Protein AF-A0A4T0UYR1-F1 (afdb_monomer_lite)

pLDDT: mean 72.3, std 25.54, range [26.86, 98.38]

Secondary structure (DSSP, 8-state):
--------PPPPPPPPPPPP--------PPP---S------------------------------------------------------------------------S--HHHHHHHHHHHHHHHHHH-HHHHHHTT-HHHHHHHH--SS-SEEE--SS---TTEEEE---STT-TT-EEEE-----HHHHHHHHHHHHHTT---TT--HHHHHHHHHHHHHH-S-----TT--TTPPPHHHHHHHHHHHHHHS-TT----HHHHHHIIIIISTTS-TTT-----EEEEESS-SSTTT---S-GGGEEEEEHHHHHHHTTS-HHHHHHHHTTT-HHHHHHHHHHHHHHHHHTT---GGG-TTHHHHHHHHHHHHHHHHHHHHHHHHHHHHHHH--

Sequence (395 aa):
MCGPDRDWLPASVQPTPGPHREGARAFPRRALLDRHGRRTRSIQPNHQKPEALARRSRRGRHRRNRRAARRGAARGAVPRPAQRHDQRHPGPTTEEEPVSQLPIRNEAAPIGAFVRQHLPQILAYCQANPEEFANLQDREYCLTNFRQSYAVLRARTGESKPSKCWAAKSSGPFSDAGYWVTSEWVSNLHTAHFIVYLISKGIEPIGVSEDFIAWAQETVDEFGTTSAAPGGARYRSTALGVAQNALVRYLLSNLPYETFAQDDWEAVKARDFGGTCAYCGETKKTTIDHAVPINRIHLGEHRLGNLVPACGSCNGRKSNTTYTEFLETFYAADPEQARMRIGDLDTHAAKHDYQPIEDHEGVRPIIEEARAKLAEVASLYLDRINEQLAQQRGC

Structure (mmCIF, N/CA/C/O backbone):
data_AF-A0A4T0UYR1-F1
#
_entry.id   AF-A0A4T0UYR1-F1
#
loop_
_atom_site.group_PDB
_atom_site.id
_atom_site.type_symbol
_atom_site.label_atom_id
_atom_site.label_alt_id
_atom_site.label_comp_id
_atom_site.label_asym_id
_atom_site.label_entity_id
_atom_site.label_seq_id
_atom_site.pdbx_PDB_ins_code
_atom_site.Cartn_x
_atom_site.Cartn_y
_atom_site.Cartn_z
_atom_site.occupancy
_atom_site.B_iso_or_equiv
_atom_site.auth_seq_id
_atom_site.auth_comp_id
_atom_site.auth_asym_id
_atom_site.auth_atom_id
_atom_site.pdbx_PDB_model_num
ATOM 1 N N . MET A 1 1 ? -7.773 -68.585 -16.255 1.00 37.25 1 MET A N 1
ATOM 2 C CA . MET A 1 1 ? -8.511 -68.115 -15.065 1.00 37.25 1 MET A CA 1
ATOM 3 C C . MET A 1 1 ? -9.128 -66.767 -15.419 1.00 37.25 1 MET A C 1
ATOM 5 O O . MET A 1 1 ? -8.404 -65.911 -15.905 1.00 37.25 1 MET A O 1
ATOM 9 N N . CYS A 1 2 ? -10.457 -66.666 -15.319 1.00 34.94 2 CYS A N 1
ATOM 10 C CA . CYS A 1 2 ? -11.311 -65.488 -15.564 1.00 34.94 2 CYS A CA 1
ATOM 11 C C . CYS A 1 2 ? -10.849 -64.267 -14.740 1.00 34.94 2 CYS A C 1
ATOM 13 O O . CYS A 1 2 ? -10.286 -64.486 -13.675 1.00 34.94 2 CYS A O 1
ATOM 15 N N . GLY A 1 3 ? -11.059 -62.986 -15.052 1.00 31.94 3 GLY A N 1
ATOM 16 C CA . GLY A 1 3 ? -11.763 -62.195 -16.073 1.00 31.94 3 GLY A CA 1
ATOM 17 C C . GLY A 1 3 ? -11.572 -60.695 -15.691 1.00 31.94 3 GLY A C 1
ATOM 18 O O . GLY A 1 3 ? -11.022 -60.438 -14.618 1.00 31.94 3 GLY A O 1
ATOM 19 N N . PRO A 1 4 ? -11.959 -59.707 -16.521 1.00 64.00 4 PRO A N 1
ATOM 20 C CA . PRO A 1 4 ? -11.785 -58.270 -16.240 1.00 64.00 4 PRO A CA 1
ATOM 21 C C . PRO A 1 4 ? -13.090 -57.614 -15.741 1.00 64.00 4 PRO A C 1
ATOM 23 O O . PRO A 1 4 ? -14.147 -58.070 -16.157 1.00 64.00 4 PRO A O 1
ATOM 26 N N . ASP A 1 5 ? -13.042 -56.554 -14.911 1.00 36.03 5 ASP A N 1
ATOM 27 C CA . ASP A 1 5 ? -14.103 -55.516 -14.854 1.00 36.03 5 ASP A CA 1
ATOM 28 C C . ASP A 1 5 ? -13.867 -54.356 -13.843 1.00 36.03 5 ASP A C 1
ATOM 30 O O . ASP A 1 5 ? -13.570 -54.583 -12.673 1.00 36.03 5 ASP A O 1
ATOM 34 N N . ARG A 1 6 ? -14.137 -53.133 -14.344 1.00 37.69 6 ARG A N 1
ATOM 35 C CA . ARG A 1 6 ? -14.939 -52.007 -13.786 1.00 37.69 6 ARG A CA 1
ATOM 36 C C . ARG A 1 6 ? -14.454 -51.097 -12.642 1.00 37.69 6 ARG A C 1
ATOM 38 O O . ARG A 1 6 ? -14.427 -51.462 -11.473 1.00 37.69 6 ARG A O 1
ATOM 45 N N . ASP A 1 7 ? -14.264 -49.831 -13.034 1.00 36.59 7 ASP A N 1
ATOM 46 C CA . ASP A 1 7 ? -14.968 -48.614 -12.577 1.00 36.59 7 ASP A CA 1
ATOM 47 C C . ASP A 1 7 ? -15.661 -48.624 -11.204 1.00 36.59 7 ASP A C 1
ATOM 49 O O . ASP A 1 7 ? -16.669 -49.305 -11.020 1.00 36.59 7 ASP A O 1
ATOM 53 N N . TRP A 1 8 ? -15.244 -47.707 -10.320 1.00 32.84 8 TRP A N 1
ATOM 54 C CA . TRP A 1 8 ? -16.097 -47.138 -9.269 1.00 32.84 8 TRP A CA 1
ATOM 55 C C . TRP A 1 8 ? -15.837 -45.632 -9.084 1.00 32.84 8 TRP A C 1
ATOM 57 O O . TRP A 1 8 ? -14.763 -45.202 -8.667 1.00 32.84 8 TRP A O 1
ATOM 67 N N . LEU A 1 9 ? -16.868 -44.846 -9.407 1.00 36.09 9 LEU A N 1
ATOM 68 C CA . LEU A 1 9 ? -17.071 -43.431 -9.071 1.00 36.09 9 LEU A CA 1
ATOM 69 C C . LEU A 1 9 ? -17.693 -43.290 -7.655 1.00 36.09 9 LEU A C 1
ATOM 71 O O . LEU A 1 9 ? -18.164 -44.283 -7.097 1.00 36.09 9 LEU A O 1
ATOM 75 N N . PRO A 1 10 ? -17.698 -42.081 -7.052 1.00 42.28 10 PRO A N 1
ATOM 76 C CA . PRO A 1 10 ? -17.871 -41.888 -5.612 1.00 42.28 10 PRO A CA 1
ATOM 77 C C . PRO A 1 10 ? -19.330 -41.855 -5.130 1.00 42.28 10 PRO A C 1
ATOM 79 O O . PRO A 1 10 ? -20.267 -41.557 -5.871 1.00 42.28 10 PRO A O 1
ATOM 82 N N . ALA A 1 11 ? -19.486 -42.132 -3.833 1.00 36.62 11 ALA A N 1
ATOM 83 C CA . ALA A 1 11 ? -20.748 -42.197 -3.110 1.00 36.62 11 ALA A CA 1
ATOM 84 C C . ALA A 1 11 ? -21.461 -40.837 -2.987 1.00 36.62 11 ALA A C 1
ATOM 86 O O . ALA A 1 11 ? -20.864 -39.805 -2.681 1.00 36.62 11 ALA A O 1
ATOM 87 N N . SER A 1 12 ? -22.776 -40.885 -3.181 1.00 35.31 12 SER A N 1
ATOM 88 C CA . SER A 1 12 ? -23.745 -39.808 -3.004 1.00 35.31 12 SER A CA 1
ATOM 89 C C . SER A 1 12 ? -24.264 -39.783 -1.561 1.00 35.31 12 SER A C 1
ATOM 91 O O . SER A 1 12 ? -24.712 -40.797 -1.030 1.00 35.31 12 SER A O 1
ATOM 93 N N . VAL A 1 13 ? -24.222 -38.609 -0.927 1.00 43.34 13 VAL A N 1
ATOM 94 C CA . VAL A 1 13 ? -24.797 -38.355 0.404 1.00 43.34 13 VAL A CA 1
ATOM 95 C C . VAL A 1 13 ? -26.223 -37.831 0.229 1.00 43.34 13 VAL A C 1
ATOM 97 O O . VAL A 1 13 ? -26.436 -36.831 -0.455 1.00 43.34 13 VAL A O 1
ATOM 100 N N . GLN A 1 14 ? -27.198 -38.508 0.839 1.00 38.12 14 GLN A N 1
ATOM 101 C CA . GLN A 1 14 ? -28.592 -38.059 0.906 1.00 38.12 14 GLN A CA 1
ATOM 102 C C . GLN A 1 14 ? -28.873 -37.244 2.185 1.00 38.12 14 GLN A C 1
ATOM 104 O O . GLN A 1 14 ? -28.269 -37.526 3.222 1.00 38.12 14 GLN A O 1
ATOM 109 N N . PRO A 1 15 ? -29.793 -36.259 2.143 1.00 38.19 15 PRO A N 1
ATOM 110 C CA . PRO A 1 15 ? -30.147 -35.427 3.291 1.00 38.19 15 PRO A CA 1
ATOM 111 C C . PRO A 1 15 ? -31.225 -36.066 4.184 1.00 38.19 15 PRO A C 1
ATOM 113 O O . PRO A 1 15 ? -32.131 -36.752 3.713 1.00 38.19 15 PRO A O 1
ATOM 116 N N . THR A 1 16 ? -31.141 -35.799 5.488 1.00 44.00 16 THR A N 1
ATOM 117 C CA . THR A 1 16 ? -32.088 -36.239 6.525 1.00 44.00 16 THR A CA 1
ATOM 118 C C . THR A 1 16 ? -33.297 -35.292 6.665 1.00 44.00 16 THR A C 1
ATOM 120 O O . THR A 1 16 ? -33.179 -34.097 6.380 1.00 44.00 16 THR A O 1
ATOM 123 N N . PRO A 1 17 ? -34.473 -35.786 7.109 1.00 40.41 17 PRO A N 1
ATOM 124 C CA . PRO A 1 17 ? -35.696 -34.989 7.211 1.00 40.41 17 PRO A CA 1
ATOM 125 C C . PRO A 1 17 ? -35.813 -34.238 8.550 1.00 40.41 17 PRO A C 1
ATOM 127 O O . PRO A 1 17 ? -35.499 -34.774 9.612 1.00 40.41 17 PRO A O 1
ATOM 130 N N . GLY A 1 18 ? -36.315 -32.999 8.491 1.00 39.88 18 GLY A N 1
ATOM 131 C CA . GLY A 1 18 ? -36.691 -32.184 9.654 1.00 39.88 18 GLY A CA 1
ATOM 132 C C . GLY A 1 18 ? -38.154 -32.381 10.096 1.00 39.88 18 GLY A C 1
ATOM 133 O O . GLY A 1 18 ? -38.936 -33.002 9.373 1.00 39.88 18 GLY A O 1
ATOM 134 N N . PRO A 1 19 ? -38.555 -31.853 11.270 1.00 45.09 19 PRO A N 1
ATOM 135 C CA . PRO A 1 19 ? -39.898 -32.042 11.808 1.00 45.09 19 PRO A CA 1
ATOM 136 C C . PRO A 1 19 ? -40.898 -30.968 11.342 1.00 45.09 19 PRO A C 1
ATOM 138 O O . PRO A 1 19 ? -40.586 -29.783 11.236 1.00 45.09 19 PRO A O 1
ATOM 141 N N . HIS A 1 20 ? -42.136 -31.412 11.119 1.00 36.38 20 HIS A N 1
ATOM 142 C CA . HIS A 1 20 ? -43.319 -30.617 10.782 1.00 36.38 20 HIS A CA 1
ATOM 143 C C . HIS A 1 20 ? -43.770 -29.672 11.910 1.00 36.38 20 HIS A C 1
ATOM 145 O O . HIS A 1 20 ? -43.906 -30.115 13.049 1.00 36.38 20 HIS A O 1
ATOM 151 N N . ARG A 1 21 ? -44.186 -28.442 11.555 1.00 36.94 21 ARG A N 1
ATOM 152 C CA . ARG A 1 21 ? -45.383 -27.779 12.118 1.00 36.94 21 ARG A CA 1
ATOM 153 C C . ARG A 1 21 ? -46.071 -26.877 11.087 1.00 36.94 21 ARG A C 1
ATOM 155 O O . ARG A 1 21 ? -45.426 -26.164 10.326 1.00 36.94 21 ARG A O 1
ATOM 162 N N . GLU A 1 22 ? -47.395 -26.981 11.085 1.00 36.12 22 GLU A N 1
ATOM 163 C CA . GLU A 1 22 ? -48.378 -26.353 10.200 1.00 36.12 22 GLU A CA 1
ATOM 164 C C . GLU A 1 22 ? -48.612 -24.863 10.499 1.00 36.12 22 GLU A C 1
ATOM 166 O O . GLU A 1 22 ? -48.441 -24.411 11.630 1.00 36.12 22 GLU A O 1
ATOM 171 N N . GLY A 1 23 ? -49.106 -24.122 9.498 1.00 31.75 23 GLY A N 1
ATOM 172 C CA . GLY A 1 23 ? -49.681 -22.788 9.701 1.00 31.75 23 GLY A CA 1
ATOM 173 C C . GLY A 1 23 ? -49.721 -21.916 8.447 1.00 31.75 23 GLY A C 1
ATOM 174 O O . GLY A 1 23 ? -48.956 -20.969 8.318 1.00 31.75 23 GLY A O 1
ATOM 175 N N . ALA A 1 24 ? -50.617 -22.236 7.512 1.00 32.81 24 ALA A N 1
ATOM 176 C CA . ALA A 1 24 ? -50.867 -21.472 6.293 1.00 32.81 24 ALA A CA 1
ATOM 177 C C . ALA A 1 24 ? -51.407 -20.050 6.551 1.00 32.81 24 ALA A C 1
ATOM 179 O O . ALA A 1 24 ? -52.245 -19.860 7.432 1.00 32.81 24 ALA A O 1
ATOM 180 N N . ARG A 1 25 ? -51.035 -19.094 5.682 1.00 32.78 25 ARG A N 1
ATOM 181 C CA . ARG A 1 25 ? -51.954 -18.145 5.009 1.00 32.78 25 ARG A CA 1
ATOM 182 C C . ARG A 1 25 ? -51.214 -17.353 3.923 1.00 32.78 25 ARG A C 1
ATOM 184 O O . ARG A 1 25 ? -50.338 -16.546 4.205 1.00 32.78 25 ARG A O 1
ATOM 191 N N . ALA A 1 26 ? -51.607 -17.594 2.674 1.00 34.53 26 ALA A N 1
ATOM 192 C CA . ALA A 1 26 ? -51.218 -16.827 1.496 1.00 34.53 26 ALA A CA 1
ATOM 193 C C . ALA A 1 26 ? -52.232 -15.702 1.231 1.00 34.53 26 ALA A C 1
ATOM 195 O O . ALA A 1 26 ? -53.430 -15.929 1.369 1.00 34.53 26 ALA A O 1
ATOM 196 N N . PHE A 1 27 ? -51.757 -14.530 0.800 1.00 30.08 27 PHE A N 1
ATOM 197 C CA . PHE A 1 27 ? -52.523 -13.482 0.103 1.00 30.08 27 PHE A CA 1
ATOM 198 C C . PHE A 1 27 ? -51.552 -12.632 -0.755 1.00 30.08 27 PHE A C 1
ATOM 200 O O . PHE A 1 27 ? -50.341 -12.690 -0.536 1.00 30.08 27 PHE A O 1
ATOM 207 N N . PRO A 1 28 ? -52.017 -11.939 -1.813 1.00 38.53 28 PRO A N 1
ATOM 208 C CA . PRO A 1 28 ? -51.475 -12.109 -3.157 1.00 38.53 28 PRO A CA 1
ATOM 209 C C . PRO A 1 28 ? -50.683 -10.890 -3.650 1.00 38.53 28 PRO A C 1
ATOM 211 O O . PRO A 1 28 ? -50.875 -9.759 -3.202 1.00 38.53 28 PRO A O 1
ATOM 214 N N . ARG A 1 29 ? -49.836 -11.112 -4.662 1.00 34.41 29 ARG A N 1
ATOM 215 C CA . ARG A 1 29 ? -49.174 -10.047 -5.427 1.00 34.41 29 ARG A CA 1
ATOM 216 C C . ARG A 1 29 ? -50.209 -9.254 -6.225 1.00 34.41 29 ARG A C 1
ATOM 218 O O . ARG A 1 29 ? -50.829 -9.789 -7.141 1.00 34.41 29 ARG A O 1
ATOM 225 N N . ARG A 1 30 ? -50.360 -7.968 -5.905 1.00 30.38 30 ARG A N 1
ATOM 226 C CA . ARG A 1 30 ? -51.146 -7.019 -6.697 1.00 30.38 30 ARG A CA 1
ATOM 227 C C . ARG A 1 30 ? -50.219 -6.239 -7.627 1.00 30.38 30 ARG A C 1
ATOM 229 O O . ARG A 1 30 ? -49.276 -5.597 -7.174 1.00 30.38 30 ARG A O 1
ATOM 236 N N . ALA A 1 31 ? -50.508 -6.321 -8.922 1.00 31.64 31 ALA A N 1
ATOM 237 C CA . ALA A 1 31 ? -49.982 -5.435 -9.948 1.00 31.64 31 ALA A CA 1
ATOM 238 C C . ALA A 1 31 ? -50.535 -4.009 -9.763 1.00 31.64 31 ALA A C 1
ATOM 240 O O . ALA A 1 31 ? -51.700 -3.839 -9.400 1.00 31.64 31 ALA A O 1
ATOM 241 N N . LEU A 1 32 ? -49.711 -3.001 -10.052 1.00 31.91 32 LEU A N 1
ATOM 242 C CA . LEU A 1 32 ? -50.098 -1.592 -10.158 1.00 31.91 32 LEU A CA 1
ATOM 243 C C . LEU A 1 32 ? -49.370 -0.973 -11.365 1.00 31.91 32 LEU A C 1
ATOM 245 O O . LEU A 1 32 ? -48.179 -0.687 -11.312 1.00 31.91 32 LEU A O 1
ATOM 249 N N . LEU A 1 33 ? -50.115 -0.808 -12.457 1.00 31.44 33 LEU A N 1
ATOM 250 C CA . LEU A 1 33 ? -49.988 0.292 -13.424 1.00 31.44 33 LEU A CA 1
ATOM 251 C C . LEU A 1 33 ? -50.922 1.407 -12.916 1.00 31.44 33 LEU A C 1
ATOM 253 O O . LEU A 1 33 ? -51.913 1.092 -12.261 1.00 31.44 33 LEU A O 1
ATOM 257 N N . ASP A 1 34 ? -50.809 2.703 -13.177 1.00 33.12 34 ASP A N 1
ATOM 258 C CA . ASP A 1 34 ? -49.860 3.654 -13.776 1.00 33.12 34 ASP A CA 1
ATOM 259 C C . ASP A 1 34 ? -50.441 5.035 -13.366 1.00 33.12 34 ASP A C 1
ATOM 261 O O . ASP A 1 34 ? -51.632 5.119 -13.051 1.00 33.12 34 ASP A O 1
ATOM 265 N N . ARG A 1 35 ? -49.650 6.112 -13.368 1.00 31.03 35 ARG A N 1
ATOM 266 C CA . ARG A 1 35 ? -50.106 7.495 -13.617 1.00 31.03 35 ARG A CA 1
ATOM 267 C C . ARG A 1 35 ? -48.890 8.413 -13.595 1.00 31.03 35 ARG A C 1
ATOM 269 O O . ARG A 1 35 ? -48.603 9.042 -12.589 1.00 31.03 35 ARG A O 1
ATOM 276 N N . HIS A 1 36 ? -48.177 8.481 -14.713 1.00 34.16 36 HIS A N 1
ATOM 277 C CA . HIS A 1 36 ? -47.850 9.744 -15.384 1.00 34.16 36 HIS A CA 1
ATOM 278 C C . HIS A 1 36 ? -47.047 9.434 -16.645 1.00 34.16 36 HIS A C 1
ATOM 280 O O . HIS A 1 36 ? -45.819 9.390 -16.642 1.00 34.16 36 HIS A O 1
ATOM 286 N N . GLY A 1 37 ? -47.773 9.262 -17.752 1.00 35.75 37 GLY A N 1
ATOM 287 C CA . GLY A 1 37 ? -47.188 9.173 -19.078 1.00 35.75 37 GLY A CA 1
ATOM 288 C C . GLY A 1 37 ? -46.233 10.334 -19.345 1.00 35.75 37 GLY A C 1
ATOM 289 O O . GLY A 1 37 ? -46.636 11.496 -19.396 1.00 35.75 37 GLY A O 1
ATOM 290 N N . ARG A 1 38 ? -44.959 10.007 -19.554 1.00 31.59 38 ARG A N 1
ATOM 291 C CA . ARG A 1 38 ? -44.025 10.831 -20.319 1.00 31.59 38 ARG A CA 1
ATOM 292 C C . ARG A 1 38 ? -42.911 9.949 -20.877 1.00 31.59 38 ARG A C 1
ATOM 294 O O . ARG A 1 38 ? -42.227 9.233 -20.159 1.00 31.59 38 ARG A O 1
ATOM 301 N N . ARG A 1 39 ? -42.805 9.994 -22.205 1.00 30.20 39 ARG A N 1
ATOM 302 C CA . ARG A 1 39 ? -41.885 9.234 -23.055 1.00 30.20 39 ARG A CA 1
ATOM 303 C C . ARG A 1 39 ? -40.428 9.450 -22.634 1.00 30.20 39 ARG A C 1
ATOM 305 O O . ARG A 1 39 ? -39.996 10.594 -22.509 1.00 30.20 39 ARG A O 1
ATOM 312 N N . THR A 1 40 ? -39.658 8.372 -22.530 1.00 28.77 40 THR A N 1
ATOM 313 C CA . THR A 1 40 ? -38.194 8.424 -22.505 1.00 28.77 40 THR A CA 1
ATOM 314 C C . THR A 1 40 ? -37.694 8.818 -23.899 1.00 28.77 40 THR A C 1
ATOM 316 O O . THR A 1 40 ? -37.865 8.088 -24.874 1.00 28.77 40 THR A O 1
ATOM 319 N N . ARG A 1 41 ? -37.116 10.019 -24.025 1.00 31.14 41 ARG A N 1
ATOM 320 C CA . ARG A 1 41 ? -36.314 10.393 -25.197 1.00 31.14 41 ARG A CA 1
ATOM 321 C C . ARG A 1 41 ? -34.865 9.992 -24.944 1.00 31.14 41 ARG A C 1
ATOM 323 O O . ARG A 1 41 ? -34.243 10.466 -24.001 1.00 31.14 41 ARG A O 1
ATOM 330 N N . SER A 1 42 ? -34.371 9.135 -25.829 1.00 29.50 42 SER A N 1
ATOM 331 C CA . SER A 1 42 ? -32.961 8.975 -26.180 1.00 29.50 42 SER A CA 1
ATOM 332 C C . SER A 1 42 ? -32.313 10.343 -26.421 1.00 29.50 42 SER A C 1
ATOM 334 O O . SER A 1 42 ? -32.830 11.116 -27.230 1.00 29.50 42 SER A O 1
ATOM 336 N N . ILE A 1 43 ? -31.202 10.634 -25.736 1.00 30.34 43 ILE A N 1
ATOM 337 C CA . ILE A 1 43 ? -30.267 11.702 -26.107 1.00 30.34 43 ILE A CA 1
ATOM 338 C C . ILE A 1 43 ? -28.836 11.183 -25.903 1.00 30.34 43 ILE A C 1
ATOM 340 O O . ILE A 1 43 ? -28.425 10.832 -24.799 1.00 30.34 43 ILE A O 1
ATOM 344 N N . GLN A 1 44 ? -28.119 11.117 -27.024 1.00 31.27 44 GLN A N 1
ATOM 345 C CA . GLN A 1 44 ? -26.679 10.907 -27.171 1.00 31.27 44 GLN A CA 1
ATOM 346 C C . GLN A 1 44 ? -25.845 12.044 -26.538 1.00 31.27 44 GLN A C 1
ATOM 348 O O . GLN A 1 44 ? -26.378 13.121 -26.271 1.00 31.27 44 GLN A O 1
ATOM 353 N N . PRO A 1 45 ? -24.535 11.838 -26.298 1.00 33.00 45 PRO A N 1
ATOM 354 C CA . PRO A 1 45 ? -23.712 12.772 -25.540 1.00 33.00 45 PRO A CA 1
ATOM 355 C C . PRO A 1 45 ? -23.342 13.985 -26.395 1.00 33.00 45 PRO A C 1
ATOM 357 O O . PRO A 1 45 ? -22.948 13.825 -27.548 1.00 33.00 45 PRO A O 1
ATOM 360 N N . ASN A 1 46 ? -23.408 15.191 -25.824 1.00 28.98 46 ASN A N 1
ATOM 361 C CA . ASN A 1 46 ? -22.821 16.364 -26.459 1.00 28.98 46 ASN A CA 1
ATOM 362 C C . ASN A 1 46 ? -21.779 17.026 -25.557 1.00 28.98 46 ASN A C 1
ATOM 364 O O . ASN A 1 46 ? -22.037 17.387 -24.408 1.00 28.98 46 ASN A O 1
ATOM 368 N N . HIS A 1 47 ? -20.591 17.157 -26.138 1.00 30.31 47 HIS A N 1
ATOM 369 C CA . HIS A 1 47 ? -19.520 18.039 -25.724 1.00 30.31 47 HIS A CA 1
ATOM 370 C C . HIS A 1 47 ? -20.021 19.485 -25.648 1.00 30.31 47 HIS A C 1
ATOM 372 O O . HIS A 1 47 ? -20.706 19.931 -26.560 1.00 30.31 47 HIS A O 1
ATOM 378 N N . GLN A 1 48 ? -19.598 20.230 -24.624 1.00 28.69 48 GLN A N 1
ATOM 379 C CA . GLN A 1 48 ? -18.996 21.567 -24.751 1.00 28.69 48 GLN A CA 1
ATOM 380 C C . GLN A 1 48 ? -18.724 22.170 -23.363 1.00 28.69 48 GLN A C 1
ATOM 382 O O . GLN A 1 48 ? -19.572 22.167 -22.474 1.00 28.69 48 GLN A O 1
ATOM 387 N N . LYS A 1 49 ? -17.498 22.681 -23.196 1.00 31.08 49 LYS A N 1
ATOM 388 C CA . LYS A 1 49 ? -17.100 23.597 -22.117 1.00 31.08 49 LYS A CA 1
ATOM 389 C C . LYS A 1 49 ? -17.900 24.905 -22.218 1.00 31.08 49 LYS A C 1
ATOM 391 O O . LYS A 1 49 ? -18.343 25.262 -23.308 1.00 31.08 49 LYS A O 1
ATOM 396 N N . PRO A 1 50 ? -17.907 25.699 -21.139 1.00 33.69 50 PRO A N 1
ATOM 397 C CA . PRO A 1 50 ? -17.314 27.022 -21.308 1.00 33.69 50 PRO A CA 1
ATOM 398 C C . PRO A 1 50 ? -16.371 27.433 -20.172 1.00 33.69 50 PRO A C 1
ATOM 400 O O . PRO A 1 50 ? -16.573 27.141 -18.995 1.00 33.69 50 PRO A O 1
ATOM 403 N N . GLU A 1 51 ? -15.328 28.146 -20.582 1.00 29.95 51 GLU A N 1
ATOM 404 C CA . GLU A 1 51 ? -14.494 29.017 -19.761 1.00 29.95 51 GLU A CA 1
ATOM 405 C C . GLU A 1 51 ? -15.260 30.307 -19.428 1.00 29.95 51 GLU A C 1
ATOM 407 O O . GLU A 1 51 ? -15.949 30.831 -20.298 1.00 29.95 51 GLU A O 1
ATOM 412 N N . ALA A 1 52 ? -15.088 30.853 -18.216 1.00 28.75 52 ALA A N 1
ATOM 413 C CA . ALA A 1 52 ? -14.854 32.289 -17.990 1.00 28.75 52 ALA A CA 1
ATOM 414 C C . ALA A 1 52 ? -14.672 32.632 -16.497 1.00 28.75 52 ALA A C 1
ATOM 416 O O . ALA A 1 52 ? -15.527 32.369 -15.659 1.00 28.75 52 ALA A O 1
ATOM 417 N N . LEU A 1 53 ? -13.522 33.261 -16.227 1.00 28.36 53 LEU A N 1
ATOM 418 C CA . LEU A 1 53 ? -13.245 34.377 -15.312 1.00 28.36 53 LEU A CA 1
ATOM 419 C C . LEU A 1 53 ? -14.141 34.615 -14.076 1.00 28.36 53 LEU A C 1
ATOM 421 O O . LEU A 1 53 ? -15.277 35.052 -14.206 1.00 28.36 53 LEU A O 1
ATOM 425 N N . ALA A 1 54 ? -13.501 34.689 -12.899 1.00 29.30 54 ALA A N 1
ATOM 426 C CA . ALA A 1 54 ? -13.602 35.883 -12.047 1.00 29.30 54 ALA A CA 1
ATOM 427 C C . ALA A 1 54 ? -12.430 36.008 -11.059 1.00 29.30 54 ALA A C 1
ATOM 429 O O . ALA A 1 54 ? -11.937 35.049 -10.473 1.00 29.30 54 ALA A O 1
ATOM 430 N N . ARG A 1 55 ? -11.986 37.254 -10.910 1.00 29.75 55 ARG A N 1
ATOM 431 C CA . ARG A 1 55 ? -10.851 37.752 -10.132 1.00 29.75 55 ARG A CA 1
ATOM 432 C C . ARG A 1 55 ? -11.202 37.947 -8.646 1.00 29.75 55 ARG A C 1
ATOM 434 O O . ARG A 1 55 ? -12.319 38.323 -8.330 1.00 29.75 55 ARG A O 1
ATOM 441 N N . ARG A 1 56 ? -10.154 37.893 -7.806 1.00 29.44 56 ARG A N 1
ATOM 442 C CA . ARG A 1 56 ? -9.914 38.663 -6.557 1.00 29.44 56 ARG A CA 1
ATOM 443 C C . ARG A 1 56 ? -10.973 38.601 -5.435 1.00 29.44 56 ARG A C 1
ATOM 445 O O . ARG A 1 56 ? -12.013 39.227 -5.534 1.00 29.44 56 ARG A O 1
ATOM 452 N N . SER A 1 57 ? -10.547 38.179 -4.239 1.00 29.53 57 SER A N 1
ATOM 453 C CA . SER A 1 57 ? -10.336 39.141 -3.138 1.00 29.53 57 SER A CA 1
ATOM 454 C C . SER A 1 57 ? -9.456 38.562 -2.018 1.00 29.53 57 SER A C 1
ATOM 456 O O . SER A 1 57 ? -9.694 37.483 -1.488 1.00 29.53 57 SER A O 1
ATOM 458 N N . ARG A 1 58 ? -8.404 39.313 -1.670 1.00 34.56 58 ARG A N 1
ATOM 459 C CA . ARG A 1 58 ? -7.677 39.234 -0.398 1.00 34.56 58 ARG A CA 1
ATOM 460 C C . ARG A 1 58 ? -8.383 40.169 0.585 1.00 34.56 58 ARG A C 1
ATOM 462 O O . ARG A 1 58 ? -8.371 41.371 0.338 1.00 34.56 58 ARG A O 1
ATOM 469 N N . ARG A 1 59 ? -8.919 39.646 1.689 1.00 32.00 59 ARG A N 1
ATOM 470 C CA . ARG A 1 59 ? -9.127 40.304 3.001 1.00 32.00 59 ARG A CA 1
ATOM 471 C C . ARG A 1 59 ? -9.194 39.145 4.010 1.00 32.00 59 ARG A C 1
ATOM 473 O O . ARG A 1 59 ? -10.017 38.264 3.842 1.00 32.00 59 ARG A O 1
ATOM 480 N N . GLY A 1 60 ? -8.282 38.960 4.960 1.00 26.86 60 GLY A N 1
ATOM 481 C CA . GLY A 1 60 ? -7.870 39.916 5.979 1.00 26.86 60 GLY A CA 1
ATOM 482 C C . GLY A 1 60 ? -8.828 39.822 7.169 1.00 26.86 60 GLY A C 1
ATOM 483 O O . GLY A 1 60 ? -9.812 40.550 7.185 1.00 26.86 60 GLY A O 1
ATOM 484 N N . ARG A 1 61 ? -8.548 38.952 8.153 1.00 32.44 61 ARG A N 1
ATOM 485 C CA . ARG A 1 61 ? -9.075 39.068 9.526 1.00 32.44 61 ARG A CA 1
ATOM 486 C C . ARG A 1 61 ? -8.058 38.571 10.552 1.00 32.44 61 ARG A C 1
ATOM 488 O O . ARG A 1 61 ? -7.857 37.380 10.743 1.00 32.44 61 ARG A O 1
ATOM 495 N N . HIS A 1 62 ? -7.466 39.543 11.238 1.00 30.45 62 HIS A N 1
ATOM 496 C CA . HIS A 1 62 ? -6.976 39.417 12.603 1.00 30.45 62 HIS A CA 1
ATOM 497 C C . HIS A 1 62 ? -8.126 39.105 13.573 1.00 30.45 62 HIS A C 1
ATOM 499 O O . HIS A 1 62 ? -9.164 39.764 13.514 1.00 30.45 62 HIS A O 1
ATOM 505 N N . ARG A 1 63 ? -7.877 38.219 14.542 1.00 32.94 63 ARG A N 1
ATOM 506 C CA . ARG A 1 63 ? -8.268 38.339 15.964 1.00 32.94 63 ARG A CA 1
ATOM 507 C C . ARG A 1 63 ? -7.445 37.302 16.745 1.00 32.94 63 ARG A C 1
ATOM 509 O O . ARG A 1 63 ? -7.518 36.122 16.452 1.00 32.94 63 ARG A O 1
ATOM 516 N N . ARG A 1 64 ? -6.420 37.755 17.474 1.00 31.81 64 ARG A N 1
ATOM 517 C CA . ARG A 1 64 ? -6.401 37.950 18.940 1.00 31.81 64 ARG A CA 1
ATOM 518 C C . ARG A 1 64 ? -6.706 36.664 19.717 1.00 31.81 64 ARG A C 1
ATOM 520 O O . ARG A 1 64 ? -7.866 36.305 19.825 1.00 31.81 64 ARG A O 1
ATOM 527 N N . ASN A 1 65 ? -5.690 36.121 20.389 1.00 30.83 65 ASN A N 1
ATOM 528 C CA . ASN A 1 65 ? -5.863 35.621 21.749 1.00 30.83 65 ASN A CA 1
ATOM 529 C C . ASN A 1 65 ? -4.646 35.992 22.607 1.00 30.83 65 ASN A C 1
ATOM 531 O O . ASN A 1 65 ? -3.502 35.693 22.282 1.00 30.83 65 ASN A O 1
ATOM 535 N N . ARG A 1 66 ? -4.935 36.732 23.680 1.00 32.00 66 ARG A N 1
ATOM 536 C CA . ARG A 1 66 ? -4.061 37.040 24.813 1.00 32.00 66 ARG A CA 1
ATOM 537 C C . ARG A 1 66 ? -4.591 36.254 26.014 1.00 32.00 66 ARG A C 1
ATOM 539 O O . ARG A 1 66 ? -5.804 36.116 26.139 1.00 32.00 66 ARG A O 1
ATOM 546 N N . ARG A 1 67 ? -3.665 35.984 26.941 1.00 30.64 67 ARG A N 1
ATOM 547 C CA . ARG A 1 67 ? -3.771 35.452 28.319 1.00 30.64 67 ARG A CA 1
ATOM 548 C C . ARG A 1 67 ? -3.469 33.953 28.398 1.00 30.64 67 ARG A C 1
ATOM 550 O O . ARG A 1 67 ? -4.197 33.160 27.831 1.00 30.64 67 ARG A O 1
ATOM 557 N N . ALA A 1 68 ? -2.306 33.529 28.893 1.00 31.31 68 ALA A N 1
ATOM 558 C CA . ALA A 1 68 ? -1.612 33.763 30.174 1.00 31.31 68 ALA A CA 1
ATOM 559 C C . ALA A 1 68 ? -1.909 32.658 31.199 1.00 31.31 68 ALA A C 1
ATOM 561 O O . ALA A 1 68 ? -2.975 32.630 31.799 1.00 31.31 68 ALA A O 1
ATOM 562 N N . ALA A 1 69 ? -0.881 31.823 31.376 1.00 30.78 69 ALA A N 1
ATOM 563 C CA . ALA A 1 69 ? -0.293 31.347 32.625 1.00 30.78 69 ALA A CA 1
ATOM 564 C C . ALA A 1 69 ? -1.208 30.809 33.735 1.00 30.78 69 ALA A C 1
ATOM 566 O O . ALA A 1 69 ? -1.944 31.563 34.366 1.00 30.78 69 ALA A O 1
ATOM 567 N N . ARG A 1 70 ? -0.923 29.566 34.147 1.00 33.75 70 ARG A N 1
ATOM 568 C CA . ARG A 1 70 ? -0.683 29.223 35.557 1.00 33.75 70 ARG A CA 1
ATOM 569 C C . ARG A 1 70 ? 0.313 28.063 35.680 1.00 33.75 70 ARG A C 1
ATOM 571 O O . ARG A 1 70 ? 0.360 27.173 34.843 1.00 33.75 70 ARG A O 1
ATOM 578 N N . ARG A 1 71 ? 1.159 28.198 36.703 1.00 33.62 71 ARG A N 1
ATOM 579 C CA . ARG A 1 71 ? 2.312 27.382 37.110 1.00 33.62 71 ARG A CA 1
ATOM 580 C C . ARG A 1 71 ? 1.904 26.336 38.162 1.00 33.62 71 ARG A C 1
ATOM 582 O O . ARG A 1 71 ? 0.931 26.569 38.873 1.00 33.62 71 ARG A O 1
ATOM 589 N N . GLY A 1 72 ? 2.754 25.320 38.345 1.00 30.20 72 GLY A N 1
ATOM 590 C CA . GLY A 1 72 ? 2.858 24.443 39.531 1.00 30.20 72 GLY A CA 1
ATOM 591 C C . GLY A 1 72 ? 3.182 23.007 39.092 1.00 30.20 72 GLY A C 1
ATOM 592 O O . GLY A 1 72 ? 2.313 22.379 38.514 1.00 30.20 72 GLY A O 1
ATOM 593 N N . ALA A 1 73 ? 4.424 22.505 39.049 1.00 30.83 73 ALA A N 1
ATOM 594 C CA . ALA A 1 73 ? 5.476 22.300 40.062 1.00 30.83 73 ALA A CA 1
ATOM 595 C C . ALA A 1 73 ? 5.309 21.027 40.931 1.00 30.83 73 ALA A C 1
ATOM 597 O O . ALA A 1 73 ? 4.268 20.838 41.544 1.00 30.83 73 ALA A O 1
ATOM 598 N N . ALA A 1 74 ? 6.431 20.286 41.039 1.00 31.55 74 ALA A N 1
ATOM 599 C CA . ALA A 1 74 ? 6.812 19.212 41.986 1.00 31.55 74 ALA A CA 1
ATOM 600 C C . ALA A 1 74 ? 6.308 17.777 41.679 1.00 31.55 74 ALA A C 1
ATOM 602 O O . ALA A 1 74 ? 5.115 17.532 41.645 1.00 31.55 74 ALA A O 1
ATOM 603 N N . ARG A 1 75 ? 7.180 16.840 41.253 1.00 31.64 75 ARG A N 1
ATOM 604 C CA . ARG A 1 75 ? 8.217 16.044 41.978 1.00 31.64 75 ARG A CA 1
ATOM 605 C C . ARG A 1 75 ? 7.633 14.840 42.740 1.00 31.64 75 ARG A C 1
ATOM 607 O O . ARG A 1 75 ? 6.883 15.025 43.685 1.00 31.64 75 ARG A O 1
ATOM 614 N N . GLY A 1 76 ? 8.105 13.635 42.403 1.00 30.27 76 GLY A N 1
ATOM 615 C CA . GLY A 1 76 ? 7.953 12.419 43.214 1.00 30.27 76 GLY A CA 1
ATOM 616 C C . GLY A 1 76 ? 8.505 11.185 42.493 1.00 30.27 76 GLY A C 1
ATOM 617 O O . GLY A 1 76 ? 8.033 10.849 41.416 1.00 30.27 76 GLY A O 1
ATOM 618 N N . ALA A 1 77 ? 9.540 10.566 43.057 1.00 31.48 77 ALA A N 1
ATOM 619 C CA . ALA A 1 77 ? 10.330 9.481 42.481 1.00 31.48 77 ALA A CA 1
ATOM 620 C C . ALA A 1 77 ? 9.877 8.074 42.949 1.00 31.48 77 ALA A C 1
ATOM 622 O O . ALA A 1 77 ? 9.501 7.904 44.102 1.00 31.48 77 ALA A O 1
ATOM 623 N N . VAL A 1 78 ? 9.923 7.116 42.008 1.00 34.53 78 VAL A N 1
ATOM 624 C CA . VAL A 1 78 ? 10.368 5.686 42.009 1.00 34.53 78 VAL A CA 1
ATOM 625 C C . VAL A 1 78 ? 10.765 5.091 43.394 1.00 34.53 78 VAL A C 1
ATOM 627 O O . VAL A 1 78 ? 11.511 5.760 44.108 1.00 34.53 78 VAL A O 1
ATOM 630 N N . PRO A 1 79 ? 10.376 3.835 43.774 1.00 41.38 79 PRO A N 1
ATOM 631 C CA . PRO A 1 79 ? 11.041 2.644 43.215 1.00 41.38 79 PRO A CA 1
ATOM 632 C C . PRO A 1 79 ? 10.255 1.343 42.944 1.00 41.38 79 PRO A C 1
ATOM 634 O O . PRO A 1 79 ? 9.247 1.017 43.560 1.00 41.38 79 PRO A O 1
ATOM 637 N N . ARG A 1 80 ? 10.841 0.599 41.988 1.00 35.19 80 ARG A N 1
ATOM 638 C CA . ARG A 1 80 ? 10.641 -0.812 41.603 1.00 35.19 80 ARG A CA 1
ATOM 639 C C . ARG A 1 80 ? 10.953 -1.798 42.745 1.00 35.19 80 ARG A C 1
ATOM 641 O O . ARG A 1 80 ? 11.808 -1.512 43.579 1.00 35.19 80 ARG A O 1
ATOM 648 N N . PRO A 1 81 ? 10.445 -3.033 42.625 1.00 37.31 81 PRO A N 1
ATOM 649 C CA . PRO A 1 81 ? 11.261 -4.251 42.753 1.00 37.31 81 PRO A CA 1
ATOM 650 C C . PRO A 1 81 ? 10.945 -5.225 41.597 1.00 37.31 81 PRO A C 1
ATOM 652 O O . PRO A 1 81 ? 9.978 -5.027 40.874 1.00 37.31 81 PRO A O 1
ATOM 655 N N . ALA A 1 82 ? 11.613 -6.340 41.341 1.00 30.70 82 ALA A N 1
ATOM 656 C CA . ALA A 1 82 ? 12.966 -6.846 41.528 1.00 30.70 82 ALA A CA 1
ATOM 657 C C . ALA A 1 82 ? 13.044 -8.019 40.528 1.00 30.70 82 ALA A C 1
ATOM 659 O O . ALA A 1 82 ? 12.060 -8.729 40.313 1.00 30.70 82 ALA A O 1
ATOM 660 N N . GLN A 1 83 ? 14.193 -8.182 39.883 1.00 33.62 83 GLN A N 1
ATOM 661 C CA . GLN A 1 83 ? 14.466 -9.241 38.916 1.00 33.62 83 GLN A CA 1
ATOM 662 C C . GLN A 1 83 ? 14.437 -10.616 39.600 1.00 33.62 83 GLN A C 1
ATOM 664 O O . GLN A 1 83 ? 14.992 -10.782 40.686 1.00 33.62 83 GLN A O 1
ATOM 669 N N . ARG A 1 84 ? 13.849 -11.618 38.939 1.00 32.56 84 ARG A N 1
ATOM 670 C CA . ARG A 1 84 ? 14.155 -13.029 39.189 1.00 32.56 84 ARG A CA 1
ATOM 671 C C . ARG A 1 84 ? 14.944 -13.558 37.999 1.00 32.56 84 ARG A C 1
ATOM 673 O O . ARG A 1 84 ? 14.448 -13.573 36.879 1.00 32.56 84 ARG A O 1
ATOM 680 N N . HIS A 1 85 ? 16.182 -13.939 38.286 1.00 33.94 85 HIS A N 1
ATOM 681 C CA . HIS A 1 85 ? 17.005 -14.800 37.453 1.00 33.94 85 HIS A CA 1
ATOM 682 C C . HIS A 1 85 ? 16.361 -16.190 37.389 1.00 33.94 85 HIS A C 1
ATOM 684 O O . HIS A 1 85 ? 16.102 -16.772 38.441 1.00 33.94 85 HIS A O 1
ATOM 690 N N . ASP A 1 86 ? 16.152 -16.726 36.187 1.00 34.97 86 ASP A N 1
ATOM 691 C CA . ASP A 1 86 ? 16.065 -18.172 35.980 1.00 34.97 86 ASP A CA 1
ATOM 692 C C . ASP A 1 86 ? 17.178 -18.559 35.001 1.00 34.97 86 ASP A C 1
ATOM 694 O O . ASP A 1 86 ? 17.270 -18.033 33.891 1.00 34.97 86 ASP A O 1
ATOM 698 N N . GLN A 1 87 ? 18.091 -19.395 35.483 1.00 35.31 87 GLN A N 1
ATOM 699 C CA . GLN A 1 87 ? 19.213 -19.941 34.733 1.00 35.31 87 GLN A CA 1
ATOM 700 C C . GLN A 1 87 ? 18.716 -21.179 33.986 1.00 35.31 87 GLN A C 1
ATOM 702 O O . GLN A 1 87 ? 18.239 -22.120 34.616 1.00 35.31 87 GLN A O 1
ATOM 707 N N . ARG A 1 88 ? 18.870 -21.225 32.658 1.00 31.98 88 ARG A N 1
ATOM 708 C CA . ARG A 1 88 ? 18.776 -22.480 31.899 1.00 31.98 88 ARG A CA 1
ATOM 709 C C . ARG A 1 88 ? 19.986 -22.631 30.990 1.00 31.98 88 ARG A C 1
ATOM 711 O O . ARG A 1 88 ? 20.343 -21.723 30.248 1.00 31.98 88 ARG A O 1
ATOM 718 N N . HIS A 1 89 ? 20.625 -23.787 31.135 1.00 35.41 89 HIS A N 1
ATOM 719 C CA . HIS A 1 89 ? 21.764 -24.263 30.359 1.00 35.41 89 HIS A CA 1
ATOM 720 C C . HIS A 1 89 ? 21.393 -24.527 28.885 1.00 35.41 89 HIS A C 1
ATOM 722 O O . HIS A 1 89 ? 20.230 -24.827 28.607 1.00 35.41 89 HIS A O 1
ATOM 728 N N . PRO A 1 90 ? 22.367 -24.471 27.954 1.00 31.94 90 PRO A N 1
ATOM 729 C CA . PRO A 1 90 ? 22.141 -24.711 26.533 1.00 31.94 90 PRO A CA 1
ATOM 730 C C . PRO A 1 90 ? 22.184 -26.215 26.199 1.00 31.94 90 PRO A C 1
ATOM 732 O O . PRO A 1 90 ? 23.060 -26.941 26.669 1.00 31.94 90 PRO A O 1
ATOM 735 N N . GLY A 1 91 ? 21.231 -26.669 25.382 1.00 29.77 91 GLY A N 1
ATOM 736 C CA . GLY A 1 91 ? 21.234 -27.958 24.675 1.00 29.77 91 GLY A CA 1
ATOM 737 C C . GLY A 1 91 ? 21.541 -27.758 23.182 1.00 29.77 91 GLY A C 1
ATOM 738 O O . GLY A 1 91 ? 21.554 -26.616 22.731 1.00 29.77 91 GLY A O 1
ATOM 739 N N . PRO A 1 92 ? 21.850 -28.830 22.432 1.00 32.56 92 PRO A N 1
ATOM 740 C CA . PRO A 1 92 ? 22.865 -28.823 21.385 1.00 32.56 92 PRO A CA 1
ATOM 741 C C . PRO A 1 92 ? 22.428 -28.150 20.083 1.00 32.56 92 PRO A C 1
ATOM 743 O O . PRO A 1 92 ? 21.284 -28.241 19.650 1.00 32.56 92 PRO A O 1
ATOM 746 N N . THR A 1 93 ? 23.421 -27.527 19.459 1.00 32.22 93 THR A N 1
ATOM 747 C CA . THR A 1 93 ? 23.433 -26.951 18.119 1.00 32.22 93 THR A CA 1
ATOM 748 C C . THR A 1 93 ? 23.098 -28.003 17.062 1.00 32.22 93 THR A C 1
ATOM 750 O O . THR A 1 93 ? 23.922 -28.865 16.756 1.00 32.22 93 THR A O 1
ATOM 753 N N . THR A 1 94 ? 21.905 -27.920 16.483 1.00 34.41 94 THR A N 1
ATOM 754 C CA . THR A 1 94 ? 21.674 -28.365 15.107 1.00 34.41 94 THR A CA 1
ATOM 755 C C . THR A 1 94 ? 22.092 -27.228 14.188 1.00 34.41 94 THR A C 1
ATOM 757 O O . THR A 1 94 ? 21.553 -26.128 14.277 1.00 34.41 94 THR A O 1
ATOM 760 N N . GLU A 1 95 ? 23.107 -27.485 13.368 1.00 40.19 95 GLU A N 1
ATOM 761 C CA . GLU A 1 95 ? 23.518 -26.618 12.268 1.00 40.19 95 GLU A CA 1
ATOM 762 C C . GLU A 1 95 ? 22.341 -26.491 11.290 1.00 40.19 95 GLU A C 1
ATOM 764 O O . GLU A 1 95 ? 22.051 -27.407 10.522 1.00 40.19 95 GLU A O 1
ATOM 769 N N . GLU A 1 96 ? 21.608 -25.381 11.381 1.00 33.53 96 GLU A N 1
ATOM 770 C CA . GLU A 1 96 ? 20.669 -24.955 10.348 1.00 33.53 96 GLU A CA 1
ATOM 771 C C . GLU A 1 96 ? 21.466 -24.269 9.234 1.00 33.53 96 GLU A C 1
ATOM 773 O O . GLU A 1 96 ? 22.151 -23.269 9.461 1.00 33.53 96 GLU A O 1
ATOM 778 N N . GLU A 1 97 ? 21.390 -24.826 8.025 1.00 35.78 97 GLU A N 1
ATOM 779 C CA . GLU A 1 97 ? 21.833 -24.150 6.808 1.00 35.78 97 GLU A CA 1
ATOM 780 C C . GLU A 1 97 ? 21.083 -22.815 6.648 1.00 35.78 97 GLU A C 1
ATOM 782 O O . GLU A 1 97 ? 19.880 -22.749 6.932 1.00 35.78 97 GLU A O 1
ATOM 787 N N . PRO A 1 98 ? 21.737 -21.735 6.182 1.00 32.19 98 PRO A N 1
ATOM 788 C CA . PRO A 1 98 ? 21.085 -20.444 6.080 1.00 32.19 98 PRO A CA 1
ATOM 789 C C . PRO A 1 98 ? 20.081 -20.467 4.925 1.00 32.19 98 PRO A C 1
ATOM 791 O O . PRO A 1 98 ? 20.420 -20.279 3.758 1.00 32.19 98 PRO A O 1
ATOM 794 N N . VAL A 1 99 ? 18.808 -20.651 5.272 1.00 33.69 99 VAL A N 1
ATOM 795 C CA . VAL A 1 99 ? 17.678 -20.213 4.453 1.00 33.69 99 VAL A CA 1
ATOM 796 C C . VAL A 1 99 ? 17.902 -18.732 4.157 1.00 33.69 99 VAL A C 1
ATOM 798 O O . VAL A 1 99 ? 18.018 -17.936 5.089 1.00 33.69 99 VAL A O 1
ATOM 801 N N . SER A 1 100 ? 17.995 -18.364 2.877 1.00 39.16 100 SER A N 1
ATOM 802 C CA . SER A 1 100 ? 18.227 -16.996 2.406 1.00 39.16 100 SER A CA 1
ATOM 803 C C . SER A 1 100 ? 17.076 -16.068 2.814 1.00 39.16 100 SER A C 1
ATOM 805 O O . SER A 1 100 ? 16.151 -15.772 2.052 1.00 39.16 100 SER A O 1
ATOM 807 N N . GLN A 1 101 ? 17.108 -15.615 4.060 1.00 38.19 101 GLN A N 1
ATOM 808 C CA . GLN A 1 101 ? 16.289 -14.530 4.557 1.00 38.19 101 GLN A CA 1
ATOM 809 C C . GLN A 1 101 ? 16.883 -13.243 3.990 1.00 38.19 101 GLN A C 1
ATOM 811 O O . GLN A 1 101 ? 17.852 -12.719 4.531 1.00 38.19 101 GLN A O 1
ATOM 816 N N . LEU A 1 102 ? 16.324 -12.734 2.889 1.00 37.84 102 LEU A N 1
ATOM 817 C CA . LEU A 1 102 ? 16.619 -11.373 2.438 1.00 37.84 102 LEU A CA 1
ATOM 818 C C . LEU A 1 102 ? 16.311 -10.421 3.609 1.00 37.84 102 LEU A C 1
ATOM 820 O O . LEU A 1 102 ? 15.139 -10.299 3.989 1.00 37.84 102 LEU A O 1
ATOM 824 N N . PRO A 1 103 ? 17.315 -9.765 4.217 1.00 36.25 103 PRO A N 1
ATOM 825 C CA . PRO A 1 103 ? 17.066 -8.926 5.368 1.00 36.25 103 PRO A CA 1
ATOM 826 C C . PRO A 1 103 ? 16.300 -7.687 4.910 1.00 36.25 103 PRO A C 1
ATOM 828 O O . PRO A 1 103 ? 16.728 -6.957 4.017 1.00 36.25 103 PRO A O 1
ATOM 831 N N . ILE A 1 104 ? 15.170 -7.407 5.559 1.00 47.59 104 ILE A N 1
ATOM 832 C CA . ILE A 1 104 ? 14.556 -6.079 5.510 1.00 47.59 104 ILE A CA 1
ATOM 833 C C . ILE A 1 104 ? 15.499 -5.151 6.285 1.00 47.59 104 ILE A C 1
ATOM 835 O O . ILE A 1 104 ? 15.387 -5.018 7.501 1.00 47.59 104 ILE A O 1
ATOM 839 N N . ARG A 1 105 ? 16.471 -4.541 5.602 1.00 50.78 105 ARG A N 1
ATOM 840 C CA . ARG A 1 105 ? 17.350 -3.523 6.187 1.00 50.78 105 ARG A CA 1
ATOM 841 C C . ARG A 1 105 ? 17.116 -2.177 5.519 1.00 50.78 105 ARG A C 1
ATOM 843 O O . ARG A 1 105 ? 17.361 -1.975 4.336 1.00 50.78 105 ARG A O 1
ATOM 850 N N . ASN A 1 106 ? 16.610 -1.261 6.335 1.00 54.88 106 ASN A N 1
ATOM 851 C CA . ASN A 1 106 ? 16.284 0.131 6.040 1.00 54.88 106 ASN A CA 1
ATOM 852 C C . ASN A 1 106 ? 17.564 1.005 6.067 1.00 54.88 106 ASN A C 1
ATOM 854 O O . ASN A 1 106 ? 17.583 2.050 6.712 1.00 54.88 106 ASN A O 1
ATOM 858 N N . GLU A 1 107 ? 18.672 0.524 5.480 1.00 61.28 107 GLU A N 1
ATOM 859 C CA . GLU A 1 107 ? 19.983 1.204 5.529 1.00 61.28 107 GLU A CA 1
ATOM 860 C C . GLU A 1 107 ? 20.072 2.339 4.499 1.00 61.28 107 GLU A C 1
ATOM 862 O O . GLU A 1 107 ? 20.552 3.427 4.810 1.00 61.28 107 GLU A O 1
ATOM 867 N N . ALA A 1 108 ? 19.520 2.138 3.301 1.00 58.19 108 ALA A N 1
ATOM 868 C CA . ALA A 1 108 ? 19.339 3.219 2.343 1.00 58.19 108 ALA A CA 1
ATOM 869 C C . ALA A 1 108 ? 18.101 4.058 2.700 1.00 58.19 108 ALA A C 1
ATOM 871 O O . ALA A 1 108 ? 17.043 3.524 3.043 1.00 58.19 108 ALA A O 1
ATOM 872 N N . ALA A 1 109 ? 18.198 5.383 2.537 1.00 67.12 109 ALA A N 1
ATOM 873 C CA . ALA A 1 109 ? 17.021 6.248 2.542 1.00 67.12 109 ALA A CA 1
ATOM 874 C C . ALA A 1 109 ? 15.965 5.709 1.553 1.00 67.12 109 ALA A C 1
ATOM 876 O O . ALA A 1 109 ? 16.345 5.092 0.550 1.00 67.12 109 ALA A O 1
ATOM 877 N N . PRO A 1 110 ? 14.655 5.983 1.752 1.00 83.12 110 PRO A N 1
ATOM 878 C CA . PRO A 1 110 ? 13.629 5.597 0.787 1.00 83.12 110 PRO A CA 1
ATOM 879 C C . PRO A 1 110 ? 14.090 5.942 -0.628 1.00 83.12 110 PRO A C 1
ATOM 881 O O . PRO A 1 110 ? 14.554 7.060 -0.850 1.00 83.12 110 PRO A O 1
ATOM 884 N N . ILE A 1 111 ? 13.998 5.011 -1.579 1.00 85.88 111 ILE A N 1
ATOM 885 C CA . ILE A 1 111 ? 14.699 5.117 -2.872 1.00 85.88 111 ILE A CA 1
ATOM 886 C C . ILE A 1 111 ? 14.481 6.463 -3.584 1.00 85.88 111 ILE A C 1
ATOM 888 O O . ILE A 1 111 ? 15.407 7.038 -4.144 1.00 85.88 111 ILE A O 1
ATOM 892 N N . GLY A 1 112 ? 13.289 7.060 -3.490 1.00 85.25 112 GLY A N 1
ATOM 893 C CA . GLY A 1 112 ? 13.035 8.394 -4.041 1.00 85.25 112 GLY A CA 1
ATOM 894 C C . GLY A 1 112 ? 13.824 9.534 -3.370 1.00 85.25 112 GLY A C 1
ATOM 895 O O . GLY A 1 112 ? 14.101 10.541 -4.018 1.00 85.25 112 GLY A O 1
ATOM 896 N N . ALA A 1 113 ? 14.163 9.427 -2.086 1.00 85.38 113 ALA A N 1
ATOM 897 C CA . ALA A 1 113 ? 15.088 10.320 -1.385 1.00 85.38 113 ALA A CA 1
ATOM 898 C C . ALA A 1 113 ? 16.548 9.994 -1.737 1.00 85.38 113 ALA A C 1
ATOM 900 O O . ALA A 1 113 ? 17.319 10.910 -2.016 1.00 85.38 113 ALA A O 1
ATOM 901 N N . PHE A 1 114 ? 16.890 8.708 -1.833 1.00 89.44 114 PHE A N 1
ATOM 902 C CA . PHE A 1 114 ? 18.223 8.245 -2.219 1.00 89.44 114 PHE A CA 1
ATOM 903 C C . PHE A 1 114 ? 18.622 8.706 -3.634 1.00 89.44 114 PHE A C 1
ATOM 905 O O . PHE A 1 114 ? 19.702 9.261 -3.836 1.00 89.44 114 PHE A O 1
ATOM 912 N N . VAL A 1 115 ? 17.705 8.611 -4.601 1.00 90.31 115 VAL A N 1
ATOM 913 C CA . VAL A 1 115 ? 17.880 9.141 -5.965 1.00 90.31 115 VAL A CA 1
ATOM 914 C C . VAL A 1 115 ? 18.090 10.654 -5.949 1.00 90.31 115 VAL A C 1
ATOM 916 O O . VAL A 1 115 ? 18.940 11.170 -6.670 1.00 90.31 115 VAL A O 1
ATOM 919 N N . ARG A 1 116 ? 17.343 11.396 -5.119 1.00 89.75 116 ARG A N 1
ATOM 920 C CA . ARG A 1 116 ? 17.524 12.855 -4.995 1.00 89.75 116 ARG A CA 1
ATOM 921 C C . ARG A 1 116 ? 18.891 13.220 -4.430 1.00 89.75 116 ARG A C 1
ATOM 923 O O . ARG A 1 116 ? 19.466 14.202 -4.888 1.00 89.75 116 ARG A O 1
ATOM 930 N N . GLN A 1 117 ? 19.383 12.453 -3.461 1.00 90.38 117 GLN A N 1
ATOM 931 C CA . GLN A 1 117 ? 20.682 12.667 -2.828 1.00 90.38 117 GLN A CA 1
ATOM 932 C C . GLN A 1 117 ? 21.846 12.496 -3.814 1.00 90.38 117 GLN A C 1
ATOM 934 O O . GLN A 1 117 ? 22.802 13.258 -3.738 1.00 90.38 117 GLN A O 1
ATOM 939 N N . HIS A 1 118 ? 21.735 11.552 -4.755 1.00 92.56 118 HIS A N 1
ATOM 940 C CA . HIS A 1 118 ? 22.787 11.232 -5.734 1.00 92.56 118 HIS A CA 1
ATOM 941 C C . HIS A 1 118 ? 22.642 11.958 -7.075 1.00 92.56 118 HIS A C 1
ATOM 943 O O . HIS A 1 118 ? 23.526 11.892 -7.931 1.00 92.56 118 HIS A O 1
ATOM 949 N N . LEU A 1 119 ? 21.527 12.661 -7.284 1.00 90.56 119 LEU A N 1
ATOM 950 C CA . LEU A 1 119 ? 21.261 13.366 -8.532 1.00 90.56 119 LEU A CA 1
ATOM 951 C C . LEU A 1 119 ? 22.371 14.367 -8.918 1.00 90.56 119 LEU A C 1
ATOM 953 O O . LEU A 1 119 ? 22.713 14.402 -10.099 1.00 90.56 119 LEU A O 1
ATOM 957 N N . PRO A 1 120 ? 22.970 15.156 -8.000 1.00 89.19 120 PRO A N 1
ATOM 958 C CA . PRO A 1 120 ? 24.075 16.049 -8.354 1.00 89.19 120 PRO A CA 1
ATOM 959 C C . PRO A 1 120 ? 25.291 15.323 -8.953 1.00 89.19 120 PRO A C 1
ATOM 961 O O . PRO A 1 120 ? 25.824 15.775 -9.965 1.00 89.19 120 PRO A O 1
ATOM 964 N N . GLN A 1 121 ? 25.695 14.187 -8.381 1.00 91.50 121 GLN A N 1
ATOM 965 C CA . GLN A 1 121 ? 26.826 13.375 -8.839 1.00 91.50 121 GLN A CA 1
ATOM 966 C C . GLN A 1 121 ? 26.527 12.731 -10.192 1.00 91.50 121 GLN A C 1
ATOM 968 O O . GLN A 1 121 ? 27.369 12.757 -11.083 1.00 91.50 121 GLN A O 1
ATOM 973 N N . ILE A 1 122 ? 25.304 12.227 -10.380 1.00 91.56 122 ILE A N 1
ATOM 974 C CA . ILE A 1 122 ? 24.855 11.674 -11.665 1.00 91.56 122 ILE A CA 1
ATOM 975 C C . ILE A 1 122 ? 24.884 12.750 -12.749 1.00 91.56 122 ILE A C 1
ATOM 977 O O . ILE A 1 122 ? 25.359 12.503 -13.854 1.00 91.56 122 ILE A O 1
ATOM 981 N N . LEU A 1 123 ? 24.403 13.957 -12.443 1.00 88.69 123 LEU A N 1
ATOM 982 C CA . LEU A 1 123 ? 24.431 15.064 -13.394 1.00 88.69 123 LEU A CA 1
ATOM 983 C C . LEU A 1 123 ? 25.866 15.500 -13.707 1.00 88.69 123 LEU A C 1
ATOM 985 O O . LEU A 1 123 ? 26.141 15.805 -14.860 1.00 88.69 123 LEU A O 1
ATOM 989 N N . ALA A 1 124 ? 26.775 15.504 -12.730 1.00 88.69 124 ALA A N 1
ATOM 990 C CA . ALA A 1 124 ? 28.195 15.766 -12.968 1.00 88.69 124 ALA A CA 1
ATOM 991 C C . ALA A 1 124 ? 28.840 14.678 -13.846 1.00 88.69 124 ALA A C 1
ATOM 993 O O . ALA A 1 124 ? 29.560 14.998 -14.786 1.00 88.69 124 ALA A O 1
ATOM 994 N N . TYR A 1 125 ? 28.516 13.403 -13.617 1.00 91.00 125 TYR A N 1
ATOM 995 C CA . TYR A 1 125 ? 28.962 12.305 -14.475 1.00 91.00 125 TYR A CA 1
ATOM 996 C C . TYR A 1 125 ? 28.446 12.465 -15.909 1.00 91.00 125 TYR A C 1
ATOM 998 O O . TYR A 1 125 ? 29.218 12.354 -16.858 1.00 91.00 125 TYR A O 1
ATOM 1006 N N . CYS A 1 126 ? 27.165 12.809 -16.069 1.00 89.38 126 CYS A N 1
ATOM 1007 C CA . CYS A 1 126 ? 26.569 13.101 -17.369 1.00 89.38 126 CYS A CA 1
ATOM 1008 C C . CYS A 1 126 ? 27.300 14.243 -18.086 1.00 89.38 126 CYS A C 1
ATOM 1010 O O . CYS A 1 126 ? 27.446 14.177 -19.295 1.00 89.38 126 CYS A O 1
ATOM 1012 N N . GLN A 1 127 ? 27.784 15.270 -17.367 1.00 86.75 127 GLN A N 1
ATOM 1013 C CA . GLN A 1 127 ? 28.550 16.387 -17.956 1.00 86.75 127 GLN A CA 1
ATOM 1014 C C . GLN A 1 127 ? 29.823 15.920 -18.647 1.00 86.75 127 GLN A C 1
ATOM 1016 O O . GLN A 1 127 ? 30.142 16.415 -19.724 1.00 86.75 127 GLN A O 1
ATOM 1021 N N . ALA A 1 128 ? 30.520 14.967 -18.035 1.00 86.75 128 ALA A N 1
ATOM 1022 C CA . ALA A 1 128 ? 31.701 14.350 -18.617 1.00 86.75 128 ALA A CA 1
ATOM 1023 C C . ALA A 1 128 ? 31.359 13.290 -19.683 1.00 86.75 128 ALA A C 1
ATOM 1025 O O . ALA A 1 128 ? 32.183 13.039 -20.555 1.00 86.75 128 ALA A O 1
ATOM 1026 N N . ASN A 1 129 ? 30.152 12.711 -19.631 1.00 89.31 129 ASN A N 1
ATOM 1027 C CA . ASN A 1 129 ? 29.699 11.595 -20.470 1.00 89.31 129 ASN A CA 1
ATOM 1028 C C . ASN A 1 129 ? 28.285 11.880 -21.031 1.00 89.31 129 ASN A C 1
ATOM 1030 O O . ASN A 1 129 ? 27.289 11.372 -20.498 1.00 89.31 129 ASN A O 1
ATOM 1034 N N . PRO A 1 130 ? 28.146 12.744 -22.058 1.00 86.88 130 PRO A N 1
ATOM 1035 C CA . PRO A 1 130 ? 26.844 13.180 -22.577 1.00 86.88 130 PRO A CA 1
ATOM 1036 C C . PRO A 1 130 ? 25.941 12.045 -23.085 1.00 86.88 130 PRO A C 1
ATOM 1038 O O . PRO A 1 130 ? 24.716 12.165 -23.062 1.00 86.88 130 PRO A O 1
ATOM 1041 N N . GLU A 1 131 ? 26.523 10.934 -23.526 1.00 89.25 131 GLU A N 1
ATOM 1042 C CA . GLU A 1 131 ? 25.817 9.712 -23.902 1.00 89.25 131 GLU A CA 1
ATOM 1043 C C . GLU A 1 131 ? 25.033 9.115 -22.731 1.00 89.25 131 GLU A C 1
ATOM 1045 O O . GLU A 1 131 ? 23.918 8.636 -22.923 1.00 89.25 131 GLU A O 1
ATOM 1050 N N . GLU A 1 132 ? 25.535 9.233 -21.499 1.00 91.19 132 GLU A N 1
ATOM 1051 C CA . GLU A 1 132 ? 24.814 8.758 -20.321 1.00 91.19 132 GLU A CA 1
ATOM 1052 C C . GLU A 1 132 ? 23.557 9.595 -20.072 1.00 91.19 132 GLU A C 1
ATOM 1054 O O . GLU A 1 132 ? 22.511 9.079 -19.686 1.00 91.19 132 GLU A O 1
ATOM 1059 N N . PHE A 1 133 ? 23.609 10.892 -20.373 1.00 88.38 133 PHE A N 1
ATOM 1060 C CA . PHE A 1 133 ? 22.429 11.746 -20.297 1.00 88.38 133 PHE A CA 1
ATOM 1061 C C . PHE A 1 133 ? 21.349 11.339 -21.312 1.00 88.38 133 PHE A C 1
ATOM 1063 O O . PHE A 1 133 ? 20.153 11.455 -21.024 1.00 88.38 133 PHE A O 1
ATOM 1070 N N . ALA A 1 134 ? 21.751 10.862 -22.495 1.00 86.94 134 ALA A N 1
ATOM 1071 C CA . ALA A 1 134 ? 20.832 10.289 -23.475 1.00 86.94 134 ALA A CA 1
ATOM 1072 C C . ALA A 1 134 ? 20.279 8.938 -22.991 1.00 86.94 134 ALA A C 1
ATOM 1074 O O . ALA A 1 134 ? 19.068 8.728 -23.037 1.00 86.94 134 ALA A O 1
ATOM 1075 N N . ASN A 1 135 ? 21.128 8.079 -22.424 1.00 92.06 135 ASN A N 1
ATOM 1076 C CA . ASN A 1 135 ? 20.732 6.795 -21.844 1.00 92.06 135 ASN A CA 1
ATOM 1077 C C . ASN A 1 135 ? 19.689 6.960 -20.724 1.00 92.06 135 ASN A C 1
ATOM 1079 O O . ASN A 1 135 ? 18.672 6.273 -20.704 1.00 92.06 135 ASN A O 1
ATOM 1083 N N . LEU A 1 136 ? 19.869 7.930 -19.823 1.00 91.06 136 LEU A N 1
ATOM 1084 C CA . LEU A 1 136 ? 18.911 8.215 -18.743 1.00 91.06 136 LEU A CA 1
ATOM 1085 C C . LEU A 1 136 ? 17.578 8.814 -19.230 1.00 91.06 136 LEU A C 1
ATOM 1087 O O . LEU A 1 136 ? 16.614 8.868 -18.458 1.00 91.06 136 LEU A O 1
ATOM 1091 N N . GLN A 1 137 ? 17.516 9.268 -20.484 1.00 88.06 137 GLN A N 1
ATOM 1092 C CA . GLN A 1 137 ? 16.281 9.662 -21.167 1.00 88.06 137 GLN A CA 1
ATOM 1093 C C . GLN A 1 137 ? 15.644 8.512 -21.950 1.00 88.06 137 GLN A C 1
ATOM 1095 O O . GLN A 1 137 ? 14.451 8.575 -22.264 1.00 88.06 137 GLN A O 1
ATOM 1100 N N . ASP A 1 138 ? 16.414 7.470 -22.252 1.00 86.44 138 ASP A N 1
ATOM 1101 C CA . ASP A 1 138 ? 15.943 6.312 -22.983 1.00 86.44 138 ASP A CA 1
ATOM 1102 C C . ASP A 1 138 ? 15.197 5.340 -22.062 1.00 86.44 138 ASP A C 1
ATOM 1104 O O . ASP A 1 138 ? 15.649 4.946 -20.983 1.00 86.44 138 ASP A O 1
ATOM 1108 N N . ARG A 1 139 ? 13.995 4.958 -22.491 1.00 85.00 139 ARG A N 1
ATOM 1109 C CA . ARG A 1 139 ? 13.117 4.099 -21.697 1.00 85.00 139 ARG A CA 1
ATOM 1110 C C . ARG A 1 139 ? 13.658 2.674 -21.589 1.00 85.00 139 ARG A C 1
ATOM 1112 O O . ARG A 1 139 ? 13.472 2.053 -20.545 1.00 85.00 139 ARG A O 1
ATOM 1119 N N . GLU A 1 140 ? 14.246 2.137 -22.649 1.00 82.19 140 GLU A N 1
ATOM 1120 C CA . GLU A 1 140 ? 14.724 0.754 -22.692 1.00 82.19 140 GLU A CA 1
ATOM 1121 C C . GLU A 1 140 ? 15.982 0.593 -21.838 1.00 82.19 140 GLU A C 1
ATOM 1123 O O . GLU A 1 140 ? 16.061 -0.318 -21.009 1.00 82.19 140 GLU A O 1
ATOM 1128 N N . TYR A 1 141 ? 16.897 1.555 -21.930 1.00 86.12 141 TYR A N 1
ATOM 1129 C CA . TYR A 1 141 ? 18.032 1.677 -21.030 1.00 86.12 141 TYR A CA 1
ATOM 1130 C C . TYR A 1 141 ? 17.579 1.758 -19.574 1.00 86.12 141 TYR A C 1
ATOM 1132 O O . TYR A 1 141 ? 18.092 1.019 -18.732 1.00 86.12 141 TYR A O 1
ATOM 1140 N N . CYS A 1 142 ? 16.594 2.607 -19.259 1.00 88.56 142 CYS A N 1
ATOM 1141 C CA . CYS A 1 142 ? 16.122 2.752 -17.884 1.00 88.56 142 CYS A CA 1
ATOM 1142 C C . CYS A 1 142 ? 15.420 1.489 -17.357 1.00 88.56 142 CYS A C 1
ATOM 1144 O O . CYS A 1 142 ? 15.568 1.132 -16.185 1.00 88.56 142 CYS A O 1
ATOM 1146 N N . LEU A 1 143 ? 14.686 0.783 -18.217 1.00 82.44 143 LEU A N 1
ATOM 1147 C CA . LEU A 1 143 ? 14.049 -0.484 -17.868 1.00 82.44 143 LEU A CA 1
ATOM 1148 C C . LEU A 1 143 ? 15.083 -1.586 -17.605 1.00 82.44 143 LEU A C 1
ATOM 1150 O O . LEU A 1 143 ? 14.870 -2.423 -16.730 1.00 82.44 143 LEU A O 1
ATOM 1154 N N . THR A 1 144 ? 16.191 -1.566 -18.339 1.00 80.06 144 THR A N 1
ATOM 1155 C CA . THR A 1 144 ? 17.284 -2.536 -18.213 1.00 80.06 144 THR A CA 1
ATOM 1156 C C . THR A 1 144 ? 18.142 -2.252 -16.978 1.00 80.06 144 THR A C 1
ATOM 1158 O O . THR A 1 144 ? 18.386 -3.117 -16.145 1.00 80.06 144 THR A O 1
ATOM 1161 N N . ASN A 1 145 ? 18.562 -1.003 -16.792 1.00 83.62 145 ASN A N 1
ATOM 1162 C CA . ASN A 1 145 ? 19.510 -0.660 -15.733 1.00 83.62 145 ASN A CA 1
ATOM 1163 C C . ASN A 1 145 ? 18.840 -0.419 -14.378 1.00 83.62 145 ASN A C 1
ATOM 1165 O O . ASN A 1 145 ? 19.467 -0.658 -13.354 1.00 83.62 145 ASN A O 1
ATOM 1169 N N . PHE A 1 146 ? 17.572 0.010 -14.354 1.00 86.31 146 PHE A N 1
ATOM 1170 C CA . PHE A 1 146 ? 16.873 0.388 -13.116 1.00 86.31 146 PHE A CA 1
ATOM 1171 C C . PHE A 1 146 ? 15.574 -0.376 -12.855 1.00 86.31 146 PHE A C 1
ATOM 1173 O O . PHE A 1 146 ? 14.898 -0.081 -11.868 1.00 86.31 146 PHE A O 1
ATOM 1180 N N . ARG A 1 147 ? 15.159 -1.283 -13.755 1.00 81.06 147 ARG A N 1
ATOM 1181 C CA . ARG A 1 147 ? 13.799 -1.866 -13.764 1.00 81.06 147 ARG A CA 1
ATOM 1182 C C . ARG A 1 147 ? 12.695 -0.802 -13.812 1.00 81.06 147 ARG A C 1
ATOM 1184 O O . ARG A 1 147 ? 11.549 -1.047 -13.440 1.00 81.06 147 ARG A O 1
ATOM 1191 N N . GLN A 1 148 ? 13.025 0.385 -14.320 1.00 82.62 148 GLN A N 1
ATOM 1192 C CA . GLN A 1 148 ? 12.150 1.546 -14.321 1.00 82.62 148 GLN A CA 1
ATOM 1193 C C . GLN A 1 148 ? 11.505 1.730 -15.699 1.00 82.62 148 GLN A C 1
ATOM 1195 O O . GLN A 1 148 ? 12.177 1.937 -16.702 1.00 82.62 148 GLN A O 1
ATOM 1200 N N . SER A 1 149 ? 10.171 1.700 -15.753 1.00 79.25 149 SER A N 1
ATOM 1201 C CA . SER A 1 149 ? 9.414 1.825 -17.013 1.00 79.25 149 SER A CA 1
ATOM 1202 C C . SER A 1 149 ? 9.364 3.247 -17.582 1.00 79.25 149 SER A C 1
ATOM 1204 O O . SER A 1 149 ? 8.851 3.456 -18.685 1.00 79.25 149 SER A O 1
ATOM 1206 N N . TYR A 1 150 ? 9.839 4.228 -16.820 1.00 81.31 150 TYR A N 1
ATOM 1207 C CA . TYR A 1 150 ? 9.893 5.632 -17.200 1.00 81.31 150 TYR A CA 1
ATOM 1208 C C . TYR A 1 150 ? 11.346 6.078 -17.358 1.00 81.31 150 TYR A C 1
ATOM 1210 O O . TYR A 1 150 ? 12.221 5.623 -16.630 1.00 81.31 150 TYR A O 1
ATOM 1218 N N . ALA A 1 151 ? 11.593 7.019 -18.266 1.00 86.19 151 ALA A N 1
ATOM 1219 C CA . ALA A 1 151 ? 12.884 7.690 -18.326 1.00 86.19 151 ALA A CA 1
ATOM 1220 C C . ALA A 1 151 ? 13.226 8.294 -16.953 1.00 86.19 151 ALA A C 1
ATOM 1222 O O . ALA A 1 151 ? 12.378 8.946 -16.325 1.00 86.19 151 ALA A O 1
ATOM 1223 N N . VAL A 1 152 ? 14.449 8.057 -16.479 1.00 88.62 152 VAL A N 1
ATOM 1224 C CA . VAL A 1 152 ? 14.907 8.561 -15.180 1.00 88.62 152 VAL A CA 1
ATOM 1225 C C . VAL A 1 152 ? 15.003 10.078 -15.218 1.00 88.62 152 VAL A C 1
ATOM 1227 O O . VAL A 1 152 ? 14.511 10.736 -14.299 1.00 88.62 152 VAL A O 1
ATOM 1230 N N . LEU A 1 153 ? 15.565 10.624 -16.297 1.00 88.69 153 LEU A N 1
ATOM 1231 C CA . LEU A 1 153 ? 15.660 12.053 -16.560 1.00 88.69 153 LEU A CA 1
ATOM 1232 C C . LEU A 1 153 ? 14.869 12.416 -17.814 1.00 88.69 153 LEU A C 1
ATOM 1234 O O . LEU A 1 153 ? 14.818 11.670 -18.782 1.00 88.69 153 LEU A O 1
ATOM 1238 N N . ARG A 1 154 ? 14.272 13.605 -17.819 1.00 83.25 154 ARG A N 1
ATOM 1239 C CA . ARG A 1 154 ? 13.698 14.219 -19.020 1.00 83.25 154 ARG A CA 1
ATOM 1240 C C . ARG A 1 154 ? 13.977 15.713 -19.008 1.00 83.25 154 ARG A C 1
ATOM 1242 O O . ARG A 1 154 ? 13.677 16.384 -18.021 1.00 83.25 154 ARG A O 1
ATOM 1249 N N . ALA A 1 155 ? 14.523 16.257 -20.092 1.00 77.44 155 ALA A N 1
ATOM 1250 C CA . ALA A 1 155 ? 14.718 17.701 -20.215 1.00 77.44 155 ALA A CA 1
ATOM 1251 C C . ALA A 1 155 ? 13.381 18.458 -20.090 1.00 77.44 155 ALA A C 1
ATOM 1253 O O . ALA A 1 155 ? 12.340 18.011 -20.581 1.00 77.44 155 ALA A O 1
ATOM 1254 N N . ARG A 1 156 ? 13.386 19.611 -19.410 1.00 76.56 156 ARG A N 1
ATOM 1255 C CA . ARG A 1 156 ? 12.192 20.460 -19.268 1.00 76.56 156 ARG A CA 1
ATOM 1256 C C . ARG A 1 156 ? 11.993 21.306 -20.523 1.00 76.56 156 ARG A C 1
ATOM 1258 O O . ARG A 1 156 ? 12.324 22.485 -20.542 1.00 76.56 156 ARG A O 1
ATOM 1265 N N . THR A 1 157 ? 11.410 20.714 -21.558 1.00 67.25 157 THR A N 1
ATOM 1266 C CA . THR A 1 157 ? 10.969 21.433 -22.758 1.00 67.25 157 THR A CA 1
ATOM 1267 C C . THR A 1 157 ? 9.509 21.858 -22.593 1.00 67.25 157 THR A C 1
ATOM 1269 O O . THR A 1 157 ? 8.625 21.026 -22.702 1.00 67.25 157 THR A O 1
ATOM 1272 N N . GLY A 1 158 ? 9.248 23.132 -22.263 1.00 60.28 158 GLY A N 1
ATOM 1273 C CA . GLY A 1 158 ? 7.973 23.862 -22.469 1.00 60.28 158 GLY A CA 1
ATOM 1274 C C . GLY A 1 158 ? 6.623 23.305 -21.964 1.00 60.28 158 GLY A C 1
ATOM 1275 O O . GLY A 1 158 ? 5.631 24.025 -22.009 1.00 60.28 158 GLY A O 1
ATOM 1276 N N . GLU A 1 159 ? 6.539 22.078 -21.464 1.00 58.22 159 GLU A N 1
ATOM 1277 C CA . GLU A 1 159 ? 5.292 21.388 -21.149 1.00 58.22 159 GLU A CA 1
ATOM 1278 C C . GLU A 1 159 ? 4.997 21.396 -19.648 1.00 58.22 159 GLU A C 1
ATOM 1280 O O . GLU A 1 159 ? 5.884 21.420 -18.785 1.00 58.22 159 GLU A O 1
ATOM 1285 N N . SER A 1 160 ? 3.703 21.338 -19.333 1.00 64.38 160 SER A N 1
ATOM 1286 C CA . SER A 1 160 ? 3.210 21.066 -17.987 1.00 64.38 160 SER A CA 1
ATOM 1287 C C . SER A 1 160 ? 3.897 19.837 -17.387 1.00 64.38 160 SER A C 1
ATOM 1289 O O . SER A 1 160 ? 4.133 18.851 -18.082 1.00 64.38 160 SER A O 1
ATOM 1291 N N . LYS A 1 161 ? 4.169 19.885 -16.078 1.00 72.81 161 LYS A N 1
ATOM 1292 C CA . LYS A 1 161 ? 4.761 18.791 -15.298 1.00 72.81 161 LYS A CA 1
ATOM 1293 C C . LYS A 1 161 ? 4.155 17.423 -15.680 1.00 72.81 161 LYS A C 1
ATOM 1295 O O . LYS A 1 161 ? 2.958 17.236 -15.446 1.00 72.81 161 LYS A O 1
ATOM 1300 N N . PRO A 1 162 ? 4.954 16.458 -16.179 1.00 72.81 162 PRO A N 1
ATOM 1301 C CA . PRO A 1 162 ? 4.491 15.093 -16.386 1.00 72.81 162 PRO A CA 1
ATOM 1302 C C . PRO A 1 162 ? 3.963 14.491 -15.080 1.00 72.81 162 PRO A C 1
ATOM 1304 O O . PRO A 1 162 ? 4.509 14.735 -13.996 1.00 72.81 162 PRO A O 1
ATOM 1307 N N . SER A 1 163 ? 2.891 13.699 -15.172 1.00 70.56 163 SER A N 1
ATOM 1308 C CA . SER A 1 163 ? 2.416 12.916 -14.030 1.00 70.56 163 SER A CA 1
ATOM 1309 C C . SER A 1 163 ? 3.555 12.035 -13.520 1.00 70.56 163 SER A C 1
ATOM 1311 O O . SER A 1 163 ? 4.248 11.441 -14.341 1.00 70.56 163 SER A O 1
ATOM 1313 N N . LYS A 1 164 ? 3.706 11.912 -12.195 1.00 78.88 164 LYS A N 1
ATOM 1314 C CA . LYS A 1 164 ? 4.707 11.030 -11.569 1.00 78.88 164 LYS A CA 1
ATOM 1315 C C . LYS A 1 164 ? 6.170 11.431 -11.821 1.00 78.88 164 LYS A C 1
ATOM 1317 O O . LYS A 1 164 ? 7.046 10.584 -11.931 1.00 78.88 164 LYS A O 1
ATOM 1322 N N . CYS A 1 165 ? 6.443 12.732 -11.888 1.00 83.00 165 CYS A N 1
ATOM 1323 C CA . CYS A 1 165 ? 7.802 13.275 -11.846 1.00 83.00 165 CYS A CA 1
ATOM 1324 C C . CYS A 1 165 ? 7.925 14.352 -10.754 1.00 83.00 165 CYS A C 1
ATOM 1326 O O . CYS A 1 165 ? 6.924 14.901 -10.281 1.00 83.00 165 CYS A O 1
ATOM 1328 N N . TRP A 1 166 ? 9.146 14.736 -10.388 1.00 83.62 166 TRP A N 1
ATOM 1329 C CA . TRP A 1 166 ? 9.439 15.999 -9.700 1.00 83.62 166 TRP A CA 1
ATOM 1330 C C . TRP A 1 166 ? 10.431 16.841 -10.507 1.00 83.62 166 TRP A C 1
ATOM 1332 O O . TRP A 1 166 ? 11.148 16.325 -11.359 1.00 83.62 166 TRP A O 1
ATOM 1342 N N . ALA A 1 167 ? 10.440 18.155 -10.270 1.00 81.12 167 ALA A N 1
ATOM 1343 C CA . ALA A 1 167 ? 11.395 19.053 -10.914 1.00 81.12 167 ALA A CA 1
ATOM 1344 C C . ALA A 1 167 ? 12.735 19.000 -10.178 1.00 81.12 167 ALA A C 1
ATOM 1346 O O . ALA A 1 167 ? 12.769 19.158 -8.957 1.00 81.12 167 ALA A O 1
ATOM 1347 N N . ALA A 1 168 ? 13.821 18.860 -10.926 1.00 77.69 168 ALA A N 1
ATOM 1348 C CA . ALA A 1 168 ? 15.170 19.136 -10.468 1.00 77.69 168 ALA A CA 1
ATOM 1349 C C . ALA A 1 168 ? 15.694 20.373 -11.203 1.00 77.69 168 ALA A C 1
ATOM 1351 O O . ALA A 1 168 ? 15.595 20.478 -12.430 1.00 77.69 168 ALA A O 1
ATOM 1352 N N . LYS A 1 169 ? 16.219 21.341 -10.447 1.00 67.94 169 LYS A N 1
ATOM 1353 C CA . LYS A 1 169 ? 16.934 22.478 -11.036 1.00 67.94 169 LYS A CA 1
ATOM 1354 C C . LYS A 1 169 ? 18.272 21.967 -11.565 1.00 67.94 169 LYS A C 1
ATOM 1356 O O . LYS A 1 169 ? 18.922 21.191 -10.872 1.00 67.94 169 LYS A O 1
ATOM 1361 N N . SER A 1 170 ? 18.670 22.397 -12.758 1.00 62.16 170 SER A N 1
ATOM 1362 C CA . SER A 1 170 ? 20.070 22.269 -13.155 1.00 62.16 170 SER A CA 1
ATOM 1363 C C . SER A 1 170 ? 20.824 23.514 -12.689 1.00 62.16 170 SER A C 1
ATOM 1365 O O . SER A 1 170 ? 20.266 24.611 -12.649 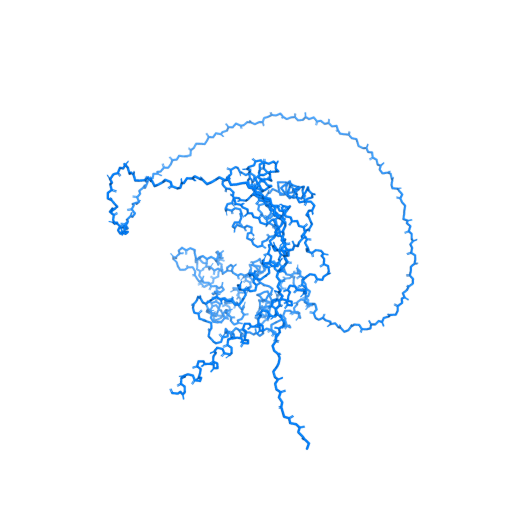1.00 62.16 170 SER A O 1
ATOM 1367 N N . SER A 1 171 ? 22.090 23.326 -12.350 1.00 52.53 171 SER A N 1
ATOM 1368 C CA . SER A 1 171 ? 23.122 24.355 -12.465 1.00 52.53 171 SER A CA 1
ATOM 1369 C C . SER A 1 171 ? 24.173 23.910 -13.494 1.00 52.53 171 SER A C 1
ATOM 1371 O O . SER A 1 171 ? 25.358 24.144 -13.293 1.00 52.53 171 SER A O 1
ATOM 1373 N N . GLY A 1 172 ? 23.760 23.177 -14.540 1.00 55.66 172 GLY A N 1
ATOM 1374 C CA . GLY A 1 172 ? 24.657 22.448 -15.445 1.00 55.66 172 GLY A CA 1
ATOM 1375 C C . GLY A 1 172 ? 24.267 22.535 -16.932 1.00 55.66 172 GLY A C 1
ATOM 1376 O O . GLY A 1 172 ? 23.152 22.941 -17.251 1.00 55.66 172 GLY A O 1
ATOM 1377 N N . PRO A 1 173 ? 25.155 22.109 -17.847 1.00 57.25 173 PRO A N 1
ATOM 1378 C CA . PRO A 1 173 ? 25.175 22.496 -19.261 1.00 57.25 173 PRO A CA 1
ATOM 1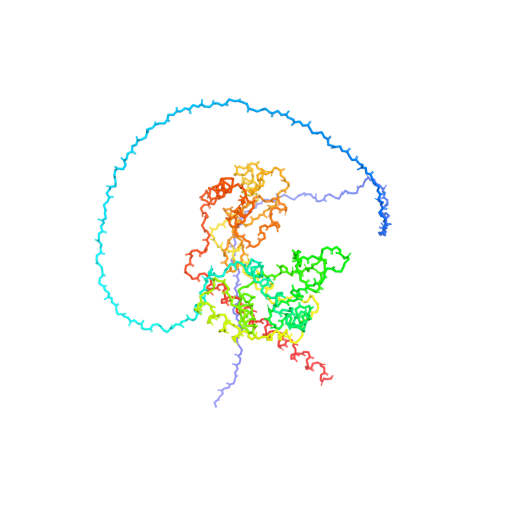379 C C . PRO A 1 173 ? 24.089 21.878 -20.160 1.00 57.25 173 PRO A C 1
ATOM 1381 O O . PRO A 1 173 ? 23.998 22.271 -21.317 1.00 57.25 173 PRO A O 1
ATOM 1384 N N . PHE A 1 174 ? 23.261 20.934 -19.687 1.00 63.06 174 PHE A N 1
ATOM 1385 C CA . PHE A 1 174 ? 22.281 20.252 -20.558 1.00 63.06 174 PHE A CA 1
ATOM 1386 C C . PHE A 1 174 ? 20.892 20.899 -20.615 1.00 63.06 174 PHE A C 1
ATOM 1388 O O . PHE A 1 174 ? 20.097 20.546 -21.485 1.00 63.06 174 PHE A O 1
ATOM 1395 N N . SER A 1 175 ? 20.550 21.804 -19.692 1.00 66.19 175 SER A N 1
ATOM 1396 C CA . SER A 1 175 ? 19.250 22.490 -19.695 1.00 66.19 175 SER A CA 1
ATOM 1397 C C . SER A 1 175 ? 19.221 23.662 -18.720 1.00 66.19 175 SER A C 1
ATOM 1399 O O . SER A 1 175 ? 19.261 23.457 -17.502 1.00 66.19 175 SER A O 1
ATOM 1401 N N . ASP A 1 176 ? 19.004 24.869 -19.241 1.00 64.94 176 ASP A N 1
ATOM 1402 C CA . ASP A 1 176 ? 18.746 26.077 -18.440 1.00 64.94 176 ASP A CA 1
ATOM 1403 C C . ASP A 1 176 ? 17.408 25.997 -17.682 1.00 64.94 176 ASP A C 1
ATOM 1405 O O . ASP A 1 176 ? 17.221 26.601 -16.625 1.00 64.94 176 ASP A O 1
ATOM 1409 N N . ALA A 1 177 ? 16.457 25.207 -18.196 1.00 70.00 177 ALA A N 1
ATOM 1410 C CA . ALA A 1 177 ? 15.133 25.017 -17.603 1.00 70.00 177 ALA A CA 1
ATOM 1411 C C . ALA A 1 177 ? 15.096 23.913 -16.523 1.00 70.00 177 ALA A C 1
ATOM 1413 O O . ALA A 1 177 ? 14.110 23.798 -15.780 1.00 70.00 177 ALA A O 1
ATOM 1414 N N . GLY A 1 178 ? 16.152 23.101 -16.406 1.00 79.75 178 GLY A N 1
ATOM 1415 C CA . GLY A 1 178 ? 16.236 21.930 -15.526 1.00 79.75 178 GLY A CA 1
ATOM 1416 C C . GLY A 1 178 ? 15.684 20.637 -16.139 1.00 79.75 178 GLY A C 1
ATOM 1417 O O . GLY A 1 178 ? 15.457 20.548 -17.350 1.00 79.75 178 GLY A O 1
ATOM 1418 N N . TYR A 1 179 ? 15.436 19.640 -15.284 1.00 83.94 179 TYR A N 1
ATOM 1419 C CA . TYR A 1 179 ? 14.983 18.296 -15.676 1.00 83.94 179 TYR A CA 1
ATOM 1420 C C . TYR A 1 179 ? 13.780 17.837 -14.844 1.00 83.94 179 TYR A C 1
ATOM 1422 O O . TYR A 1 179 ? 13.582 18.261 -13.701 1.00 83.94 179 TYR A O 1
ATOM 1430 N N . TRP A 1 180 ? 12.963 16.967 -15.424 1.00 86.31 180 TRP A N 1
ATOM 1431 C CA . TRP A 1 180 ? 12.003 16.135 -14.714 1.00 86.31 180 TRP A CA 1
ATOM 1432 C C . TRP A 1 180 ? 12.679 14.825 -14.330 1.00 86.31 180 TRP A C 1
ATOM 1434 O O . TRP A 1 180 ? 13.306 14.195 -15.176 1.00 86.31 180 TRP A O 1
ATOM 1444 N N . VAL A 1 181 ? 12.522 14.416 -13.075 1.00 87.75 181 VAL A N 1
ATOM 1445 C CA . VAL A 1 181 ? 12.977 13.109 -12.590 1.00 87.75 181 VAL A CA 1
ATOM 1446 C C . VAL A 1 181 ? 11.761 12.271 -12.233 1.00 87.75 181 VAL A C 1
ATOM 1448 O O . VAL A 1 181 ? 10.849 12.780 -11.572 1.00 87.75 181 VAL A O 1
ATOM 1451 N N . THR A 1 182 ? 11.708 11.023 -12.700 1.00 87.31 182 THR A N 1
ATOM 1452 C CA . THR A 1 182 ? 10.595 10.106 -12.399 1.00 87.31 182 THR A CA 1
ATOM 1453 C C . THR A 1 182 ? 10.444 9.881 -10.896 1.00 87.31 182 THR A C 1
ATOM 1455 O O . THR A 1 182 ? 11.435 9.796 -10.177 1.00 87.31 182 THR A O 1
ATOM 1458 N N . SER A 1 183 ? 9.199 9.787 -10.422 1.00 84.75 183 SER A N 1
ATOM 1459 C CA . SER A 1 183 ? 8.856 9.505 -9.029 1.00 84.75 183 SER A CA 1
ATOM 1460 C C . SER A 1 183 ? 8.450 8.076 -8.735 1.00 84.75 183 SER A C 1
ATOM 1462 O O . SER A 1 183 ? 8.101 7.773 -7.600 1.00 84.75 183 SER A O 1
ATOM 1464 N N . GLU A 1 184 ? 8.530 7.198 -9.725 1.00 85.31 184 GLU A N 1
ATOM 1465 C CA . GLU A 1 184 ? 8.068 5.808 -9.646 1.00 85.31 184 GLU A CA 1
ATOM 1466 C C . GLU A 1 184 ? 9.108 4.870 -9.010 1.00 85.31 184 GLU A C 1
ATOM 1468 O O . GLU A 1 184 ? 9.199 3.686 -9.333 1.00 85.31 184 GLU A O 1
ATOM 1473 N N . TRP A 1 185 ? 9.921 5.400 -8.101 1.00 83.12 185 TRP A N 1
ATOM 1474 C CA . TRP A 1 185 ? 10.897 4.641 -7.334 1.00 83.12 185 TRP A CA 1
ATOM 1475 C C . TRP A 1 185 ? 10.213 4.062 -6.092 1.00 83.12 185 TRP A C 1
ATOM 1477 O O . TRP A 1 185 ? 9.956 4.802 -5.146 1.00 83.12 185 TRP A O 1
ATOM 1487 N N . VAL A 1 186 ? 9.864 2.770 -6.110 1.00 75.12 186 VAL A N 1
ATOM 1488 C CA . VAL A 1 186 ? 8.967 2.185 -5.091 1.00 75.12 186 VAL A CA 1
ATOM 1489 C C . VAL A 1 186 ? 9.380 0.810 -4.554 1.00 75.12 186 VAL A C 1
ATOM 1491 O O . VAL A 1 186 ? 8.655 0.260 -3.733 1.00 75.12 186 VAL A O 1
ATOM 1494 N N . SER A 1 187 ? 10.487 0.219 -5.011 1.00 77.81 187 SER A N 1
ATOM 1495 C CA . SER A 1 187 ? 10.855 -1.155 -4.644 1.00 77.81 187 SER A CA 1
ATOM 1496 C C . SER A 1 187 ? 12.313 -1.277 -4.208 1.00 77.81 187 SER A C 1
ATOM 1498 O O . SER A 1 187 ? 13.167 -0.523 -4.672 1.00 77.81 187 SER A O 1
ATOM 1500 N N . ASN A 1 188 ? 12.599 -2.279 -3.370 1.00 79.19 188 ASN A N 1
ATOM 1501 C CA . ASN A 1 188 ? 13.967 -2.665 -3.000 1.00 79.19 188 ASN A CA 1
ATOM 1502 C C . ASN A 1 188 ? 14.782 -3.090 -4.225 1.00 7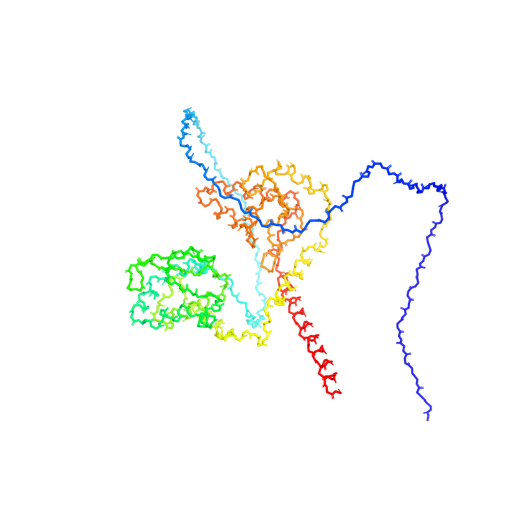9.19 188 ASN A C 1
ATOM 1504 O O . ASN A 1 188 ? 15.974 -2.819 -4.294 1.00 79.19 188 ASN A O 1
ATOM 1508 N N . LEU A 1 189 ? 14.120 -3.672 -5.229 1.00 82.00 189 LEU A N 1
ATOM 1509 C CA . LEU A 1 189 ? 14.756 -4.002 -6.498 1.00 82.00 189 LEU A CA 1
ATOM 1510 C C . LEU A 1 189 ? 15.246 -2.737 -7.221 1.00 82.00 189 LEU A C 1
ATOM 1512 O O . LEU A 1 189 ? 16.369 -2.712 -7.708 1.00 82.00 189 LEU A O 1
ATOM 1516 N N . HIS A 1 190 ? 14.467 -1.647 -7.227 1.00 87.81 190 HIS A N 1
ATOM 1517 C CA . HIS A 1 190 ? 14.966 -0.375 -7.758 1.00 87.81 190 HIS A CA 1
ATOM 1518 C C . HIS A 1 190 ? 16.165 0.151 -6.959 1.00 87.81 190 HIS A C 1
ATOM 1520 O O . HIS A 1 190 ? 17.069 0.728 -7.554 1.00 87.81 190 HIS A O 1
ATOM 1526 N N . THR A 1 191 ? 16.183 -0.038 -5.635 1.00 89.25 191 THR A N 1
ATOM 1527 C CA . THR A 1 191 ? 17.322 0.342 -4.786 1.00 89.25 191 THR A CA 1
ATOM 1528 C C . THR A 1 191 ? 18.583 -0.424 -5.160 1.00 89.25 191 THR A C 1
ATOM 1530 O O . THR A 1 191 ? 19.603 0.208 -5.420 1.00 89.25 191 THR A O 1
ATOM 1533 N N . ALA A 1 192 ? 18.504 -1.753 -5.258 1.00 88.94 192 ALA A N 1
ATOM 1534 C CA . ALA A 1 192 ? 19.635 -2.601 -5.629 1.00 88.94 192 ALA A CA 1
ATOM 1535 C C . ALA A 1 192 ? 20.210 -2.206 -7.000 1.00 88.94 192 ALA A C 1
ATOM 1537 O O . ALA A 1 192 ? 21.393 -1.891 -7.122 1.00 88.94 192 ALA A O 1
ATOM 1538 N N . HIS A 1 193 ? 19.344 -2.094 -8.011 1.00 91.00 193 HIS A N 1
ATOM 1539 C CA . HIS A 1 193 ? 19.740 -1.672 -9.354 1.00 91.00 193 HIS A CA 1
ATOM 1540 C C . HIS A 1 193 ? 20.350 -0.264 -9.389 1.00 91.00 193 HIS A C 1
ATOM 1542 O O . HIS A 1 193 ? 21.316 -0.018 -10.109 1.00 91.00 193 HIS A O 1
ATOM 1548 N N . PHE A 1 194 ? 19.814 0.672 -8.604 1.00 92.81 194 PHE A N 1
ATOM 1549 C CA . PHE A 1 194 ? 20.354 2.026 -8.539 1.00 92.81 194 PHE A CA 1
ATOM 1550 C C . PHE A 1 194 ? 21.733 2.065 -7.864 1.00 92.81 194 PHE A C 1
ATOM 1552 O O . PHE A 1 194 ? 22.602 2.796 -8.330 1.00 92.81 194 PHE A O 1
ATOM 1559 N N . ILE A 1 195 ? 21.969 1.255 -6.825 1.00 92.69 195 ILE A N 1
ATOM 1560 C CA . ILE A 1 195 ? 23.289 1.115 -6.184 1.00 92.69 195 ILE A CA 1
ATOM 1561 C C . ILE A 1 195 ? 24.316 0.567 -7.177 1.00 92.69 195 ILE A C 1
ATOM 1563 O O . ILE A 1 195 ? 25.370 1.176 -7.360 1.00 92.69 195 ILE A O 1
ATOM 1567 N N . VAL A 1 196 ? 23.994 -0.531 -7.867 1.00 92.31 196 VAL A N 1
ATOM 1568 C CA . VAL A 1 196 ? 24.886 -1.132 -8.873 1.00 92.31 196 VAL A CA 1
ATOM 1569 C C . VAL A 1 196 ? 25.175 -0.151 -10.010 1.00 92.31 196 VAL A C 1
ATOM 1571 O O . VAL A 1 196 ? 26.322 -0.022 -10.441 1.00 92.31 196 VAL A O 1
ATOM 1574 N N . TYR A 1 197 ? 24.171 0.615 -10.444 1.00 94.75 197 TYR A N 1
ATOM 1575 C CA . TYR A 1 197 ? 24.366 1.691 -11.408 1.00 94.75 197 TYR A CA 1
ATOM 1576 C C . TYR A 1 197 ? 25.370 2.740 -10.913 1.00 94.75 197 TYR A C 1
ATOM 1578 O O . TYR A 1 197 ? 26.312 3.045 -11.642 1.00 94.75 197 TYR A O 1
ATOM 1586 N N . LEU A 1 198 ? 25.214 3.274 -9.694 1.00 95.06 198 LEU A N 1
ATOM 1587 C CA . LEU A 1 198 ? 26.131 4.284 -9.148 1.00 95.06 198 LEU A CA 1
ATOM 1588 C C . LEU A 1 198 ? 27.578 3.776 -9.164 1.00 95.06 198 LEU A C 1
ATOM 1590 O O . LEU A 1 198 ? 28.458 4.448 -9.704 1.00 95.06 198 LEU A O 1
ATOM 1594 N N . ILE A 1 199 ? 27.792 2.549 -8.684 1.00 93.81 199 ILE A N 1
ATOM 1595 C CA . ILE A 1 199 ? 29.107 1.900 -8.655 1.00 93.81 199 ILE A CA 1
ATOM 1596 C C . ILE A 1 199 ? 29.677 1.752 -10.070 1.00 93.81 199 ILE A C 1
ATOM 1598 O O . ILE A 1 199 ? 30.835 2.097 -10.299 1.00 93.81 199 ILE A O 1
ATOM 1602 N N . SER A 1 200 ? 28.862 1.331 -11.045 1.00 93.56 200 SER A N 1
ATOM 1603 C CA . SER A 1 200 ? 29.295 1.195 -12.446 1.00 93.56 200 SER A CA 1
ATOM 1604 C C . SER A 1 200 ? 29.774 2.513 -13.068 1.00 93.56 200 SER A C 1
ATOM 1606 O O . SER A 1 200 ? 30.567 2.505 -14.008 1.00 93.56 200 SER A O 1
ATOM 1608 N N . LYS A 1 201 ? 29.305 3.653 -12.544 1.00 94.31 201 LYS A N 1
ATOM 1609 C CA . LYS A 1 201 ? 29.701 4.999 -12.981 1.00 94.31 201 LYS A CA 1
ATOM 1610 C C . LYS A 1 201 ? 30.820 5.599 -12.123 1.00 94.31 201 LYS A C 1
ATOM 1612 O O . LYS A 1 201 ? 31.177 6.758 -12.322 1.00 94.31 201 LYS A O 1
ATOM 1617 N N . GLY A 1 202 ? 31.370 4.837 -11.175 1.00 93.25 202 GLY A N 1
ATOM 1618 C CA . GLY A 1 202 ? 32.372 5.318 -10.223 1.00 93.25 202 GLY A CA 1
ATOM 1619 C C . GLY A 1 202 ? 31.817 6.333 -9.221 1.00 93.25 202 GLY A C 1
ATOM 1620 O O . GLY A 1 202 ? 32.565 7.168 -8.719 1.00 93.25 202 GLY A O 1
ATOM 1621 N N . ILE A 1 203 ? 30.507 6.304 -8.959 1.00 94.75 203 ILE A N 1
ATOM 1622 C CA . ILE A 1 203 ? 29.835 7.170 -7.989 1.00 94.75 203 ILE A CA 1
ATOM 1623 C C . ILE A 1 203 ? 29.627 6.379 -6.697 1.00 94.75 203 ILE A C 1
ATOM 1625 O O . ILE A 1 203 ? 28.988 5.330 -6.700 1.00 94.75 203 ILE A O 1
ATOM 1629 N N . GLU A 1 204 ? 30.136 6.903 -5.585 1.00 93.62 204 GLU A N 1
ATOM 1630 C CA . GLU A 1 204 ? 29.976 6.288 -4.265 1.00 93.62 204 GLU A CA 1
ATOM 1631 C C . GLU A 1 204 ? 28.508 6.360 -3.782 1.00 93.62 204 GLU A C 1
ATOM 1633 O O . GLU A 1 204 ? 27.933 7.457 -3.751 1.00 93.62 204 GLU A O 1
ATOM 1638 N N . PRO A 1 205 ? 27.884 5.229 -3.391 1.00 92.62 205 PRO A N 1
ATOM 1639 C CA . PRO A 1 205 ? 26.551 5.208 -2.788 1.00 92.62 205 PRO A CA 1
ATOM 1640 C C . PRO A 1 205 ? 26.588 5.714 -1.332 1.00 92.62 205 PRO A C 1
ATOM 1642 O O . PRO A 1 205 ? 26.912 4.988 -0.395 1.00 92.62 205 PRO A O 1
ATOM 1645 N N . ILE A 1 206 ? 26.238 6.982 -1.120 1.00 89.94 206 ILE A N 1
ATOM 1646 C CA . ILE A 1 206 ? 26.319 7.656 0.182 1.00 89.94 206 ILE A CA 1
ATOM 1647 C C . ILE A 1 206 ? 25.361 7.025 1.194 1.00 89.94 206 ILE A C 1
ATOM 1649 O O . ILE A 1 206 ? 24.147 7.011 0.986 1.00 89.94 206 ILE A O 1
ATOM 1653 N N . GLY A 1 207 ? 25.897 6.640 2.354 1.00 85.62 207 GLY A N 1
ATOM 1654 C CA . GLY A 1 207 ? 25.106 6.119 3.472 1.00 85.62 207 GLY A CA 1
ATOM 1655 C C . GLY A 1 207 ? 24.718 4.650 3.314 1.00 85.62 207 GLY A C 1
ATOM 1656 O O . GLY A 1 207 ? 23.770 4.212 3.953 1.00 85.62 207 GLY A O 1
ATOM 1657 N N . VAL A 1 208 ? 25.433 3.911 2.464 1.00 87.94 208 VAL A N 1
ATOM 1658 C CA . VAL A 1 208 ? 25.232 2.483 2.226 1.00 87.94 208 VAL A CA 1
ATOM 1659 C C . VAL A 1 208 ? 26.460 1.713 2.715 1.00 87.94 208 VAL A C 1
ATOM 1661 O O . VAL A 1 208 ? 27.585 2.108 2.418 1.00 87.94 208 VAL A O 1
ATOM 1664 N N . SER A 1 209 ? 26.254 0.644 3.487 1.00 86.62 209 SER A N 1
ATOM 1665 C CA . SER A 1 209 ? 27.333 -0.219 3.987 1.00 86.62 209 SER A CA 1
ATOM 1666 C C . SER A 1 209 ? 27.874 -1.161 2.901 1.00 86.62 209 SER A C 1
ATOM 1668 O O . SER A 1 209 ? 27.201 -1.413 1.900 1.00 86.62 209 SER A O 1
ATOM 1670 N N . GLU A 1 210 ? 29.074 -1.714 3.100 1.00 86.94 210 GLU A N 1
ATOM 1671 C CA . GLU A 1 210 ? 29.648 -2.723 2.191 1.00 86.94 210 GLU A CA 1
ATOM 1672 C C . GLU A 1 210 ? 28.761 -3.974 2.092 1.00 86.94 210 GLU A C 1
ATOM 1674 O O . GLU A 1 210 ? 28.506 -4.456 0.989 1.00 86.94 210 GLU A O 1
ATOM 1679 N N . ASP A 1 211 ? 28.196 -4.428 3.215 1.00 83.12 211 ASP A N 1
ATOM 1680 C CA . ASP A 1 211 ? 27.251 -5.551 3.254 1.00 83.12 211 ASP A CA 1
ATOM 1681 C C . ASP A 1 211 ? 26.005 -5.274 2.398 1.00 83.12 211 ASP A C 1
ATOM 1683 O O . ASP A 1 211 ? 25.509 -6.146 1.684 1.00 83.12 211 ASP A O 1
ATOM 1687 N N . PHE A 1 212 ? 25.496 -4.039 2.425 1.00 83.69 212 PHE A N 1
ATOM 1688 C CA . PHE A 1 212 ? 24.332 -3.656 1.628 1.00 83.69 212 PHE A CA 1
ATOM 1689 C C . PHE A 1 212 ? 24.667 -3.487 0.139 1.00 83.69 212 PHE A C 1
ATOM 1691 O O . PHE A 1 212 ? 23.809 -3.709 -0.717 1.00 83.69 212 PHE A O 1
ATOM 1698 N N . ILE A 1 213 ? 25.910 -3.129 -0.194 1.00 89.00 213 ILE A N 1
ATOM 1699 C CA . ILE A 1 213 ? 26.408 -3.150 -1.576 1.00 89.00 213 ILE A CA 1
ATOM 1700 C C . ILE A 1 213 ? 26.485 -4.590 -2.091 1.00 89.00 213 ILE A C 1
ATOM 1702 O O . ILE A 1 213 ? 26.012 -4.845 -3.200 1.00 89.00 213 ILE A O 1
ATOM 1706 N N . ALA A 1 214 ? 27.017 -5.519 -1.294 1.00 85.25 214 ALA A N 1
ATOM 1707 C CA . ALA A 1 214 ? 27.068 -6.937 -1.646 1.00 85.25 214 ALA A CA 1
ATOM 1708 C C . ALA A 1 214 ? 25.655 -7.492 -1.881 1.00 85.25 214 ALA A C 1
ATOM 1710 O O . ALA A 1 214 ? 25.380 -8.051 -2.940 1.00 85.25 214 ALA A O 1
ATOM 1711 N N . TRP A 1 215 ? 24.717 -7.199 -0.974 1.00 89.56 215 TRP A N 1
ATOM 1712 C CA . TRP A 1 215 ? 23.302 -7.531 -1.155 1.00 89.56 215 TRP A CA 1
ATOM 1713 C C . TRP A 1 215 ? 22.723 -6.971 -2.463 1.00 89.56 215 TRP A C 1
ATOM 1715 O O . TRP A 1 215 ? 21.981 -7.658 -3.168 1.00 89.56 215 TRP A O 1
ATOM 1725 N N . ALA A 1 216 ? 23.039 -5.718 -2.807 1.00 85.81 216 ALA A N 1
ATOM 1726 C CA . ALA A 1 216 ? 22.548 -5.099 -4.033 1.00 85.81 216 ALA A CA 1
ATOM 1727 C C . ALA A 1 216 ? 23.095 -5.798 -5.287 1.00 85.81 216 ALA A C 1
ATOM 1729 O O . ALA A 1 216 ? 22.347 -5.982 -6.247 1.00 85.81 216 ALA A O 1
ATOM 1730 N N . GLN A 1 217 ? 24.369 -6.197 -5.277 1.00 86.62 217 GLN A N 1
ATOM 1731 C CA . GLN A 1 217 ? 24.999 -6.954 -6.360 1.00 86.62 217 GLN A CA 1
ATOM 1732 C C . GLN A 1 217 ? 24.364 -8.338 -6.507 1.00 86.62 217 GLN A C 1
ATOM 1734 O O . GLN A 1 217 ? 23.877 -8.655 -7.587 1.00 86.62 217 GLN A O 1
ATOM 1739 N N . GLU A 1 218 ? 24.249 -9.092 -5.412 1.00 80.06 218 GLU A N 1
ATOM 1740 C CA . GLU A 1 218 ? 23.587 -10.402 -5.387 1.00 80.06 218 GLU A CA 1
ATOM 1741 C C . GLU A 1 218 ? 22.143 -10.317 -5.895 1.00 80.06 218 GLU A C 1
ATOM 1743 O O . GLU A 1 218 ? 21.718 -11.116 -6.725 1.00 80.06 218 GLU A O 1
ATOM 1748 N N . THR A 1 219 ? 21.401 -9.291 -5.468 1.00 80.62 219 THR A N 1
ATOM 1749 C CA . THR A 1 219 ? 20.028 -9.046 -5.929 1.00 80.62 219 THR A CA 1
ATOM 1750 C C . THR A 1 219 ? 19.991 -8.764 -7.437 1.00 80.62 219 THR A C 1
ATOM 1752 O O . THR A 1 219 ? 19.121 -9.265 -8.147 1.00 80.62 219 THR A O 1
ATOM 1755 N N . VAL A 1 220 ? 20.907 -7.953 -7.970 1.00 79.75 220 VAL A N 1
ATOM 1756 C CA . VAL A 1 220 ? 20.946 -7.669 -9.416 1.00 79.75 220 VAL A CA 1
ATOM 1757 C C . VAL A 1 220 ? 21.369 -8.898 -10.221 1.00 79.75 220 VAL A C 1
ATOM 1759 O O . VAL A 1 220 ? 20.852 -9.082 -11.322 1.00 79.75 220 VAL A O 1
ATOM 1762 N N . ASP A 1 221 ? 22.236 -9.752 -9.685 1.00 76.06 221 ASP A N 1
ATOM 1763 C CA . ASP A 1 221 ? 22.656 -10.998 -10.328 1.00 76.06 221 ASP A CA 1
ATOM 1764 C C . ASP A 1 221 ? 21.530 -12.044 -10.334 1.00 76.06 221 ASP A C 1
ATOM 1766 O O . ASP A 1 221 ? 21.274 -12.667 -11.366 1.00 76.06 221 ASP A O 1
ATOM 1770 N N . GLU A 1 222 ? 20.800 -12.185 -9.223 1.00 72.25 222 GLU A N 1
ATOM 1771 C CA . GLU A 1 222 ? 19.658 -13.099 -9.092 1.00 72.25 222 GLU A CA 1
ATOM 1772 C C . GLU A 1 222 ? 18.508 -12.701 -10.024 1.00 72.25 222 GLU A C 1
ATOM 1774 O O . GLU A 1 222 ? 17.943 -13.533 -10.738 1.00 72.25 222 GLU A O 1
ATOM 1779 N N . PHE A 1 223 ? 18.152 -11.415 -10.036 1.00 65.69 223 PHE A N 1
ATOM 1780 C CA . PHE A 1 223 ? 17.009 -10.934 -10.805 1.00 65.69 223 PHE A CA 1
ATOM 1781 C C . PHE A 1 223 ? 17.387 -10.493 -12.226 1.00 65.69 223 PHE A C 1
ATOM 1783 O O . PHE A 1 223 ? 16.496 -10.382 -13.067 1.00 65.69 223 PHE A O 1
ATOM 1790 N N . GLY A 1 224 ? 18.671 -10.288 -12.532 1.00 62.38 224 GLY A N 1
ATOM 1791 C CA . GLY A 1 224 ? 19.216 -9.856 -13.824 1.00 62.38 224 GLY A CA 1
ATOM 1792 C C . GLY A 1 224 ? 18.953 -8.381 -14.178 1.00 62.38 224 GLY A C 1
ATOM 1793 O O . GLY A 1 224 ? 18.032 -7.738 -13.668 1.00 62.38 224 GLY A O 1
ATOM 1794 N N . THR A 1 225 ? 19.703 -7.833 -15.142 1.00 52.59 225 THR A N 1
ATOM 1795 C CA . THR A 1 225 ? 19.440 -6.511 -15.769 1.00 52.59 225 THR A CA 1
ATOM 1796 C C . THR A 1 225 ? 18.307 -6.561 -16.791 1.00 52.59 225 THR A C 1
ATOM 1798 O O . THR A 1 225 ? 17.645 -5.569 -17.086 1.00 52.59 225 THR A O 1
ATOM 1801 N N . THR A 1 226 ? 17.998 -7.734 -17.324 1.00 44.53 226 THR A N 1
ATOM 1802 C CA . THR A 1 226 ? 16.933 -7.869 -18.304 1.00 44.53 226 THR A CA 1
ATOM 1803 C C . THR A 1 226 ? 15.592 -8.009 -17.598 1.00 44.53 226 THR A C 1
ATOM 1805 O O . THR A 1 226 ? 15.171 -9.071 -17.140 1.00 44.53 226 THR A O 1
ATOM 1808 N N . SER A 1 227 ? 14.805 -6.934 -17.650 1.00 43.94 227 SER A N 1
ATOM 1809 C CA . SER A 1 227 ? 13.388 -7.141 -17.937 1.00 43.94 227 SER A CA 1
ATOM 1810 C C . SER A 1 227 ? 13.308 -7.668 -19.360 1.00 43.94 227 SER A C 1
ATOM 1812 O O . SER A 1 227 ? 12.886 -6.958 -20.268 1.00 43.94 227 SER A O 1
ATOM 1814 N N . ALA A 1 228 ? 13.630 -8.946 -19.558 1.00 38.94 228 ALA A N 1
ATOM 1815 C CA . ALA A 1 228 ? 12.771 -9.704 -20.432 1.00 38.94 228 ALA A CA 1
ATOM 1816 C C . ALA A 1 228 ? 11.395 -9.596 -19.764 1.00 38.94 228 ALA A C 1
ATOM 1818 O O . ALA A 1 228 ? 11.034 -10.383 -18.893 1.00 38.94 228 ALA A O 1
ATOM 1819 N N . ALA A 1 229 ? 10.650 -8.532 -20.101 1.00 42.56 229 ALA A N 1
ATOM 1820 C CA . ALA A 1 229 ? 9.209 -8.596 -20.045 1.00 42.56 229 ALA A CA 1
ATOM 1821 C C . ALA A 1 229 ? 8.910 -9.955 -20.670 1.00 42.56 229 ALA A C 1
ATOM 1823 O O . ALA A 1 229 ? 9.395 -10.166 -21.788 1.00 42.56 229 ALA A O 1
ATOM 1824 N N . PRO A 1 230 ? 8.272 -10.899 -19.950 1.00 40.84 230 PRO A N 1
ATOM 1825 C CA . PRO A 1 230 ? 8.022 -12.215 -20.511 1.00 40.84 230 PRO A CA 1
ATOM 1826 C C . PRO A 1 230 ? 7.421 -11.952 -21.881 1.00 40.84 230 PRO A C 1
ATOM 1828 O O . PRO A 1 230 ? 6.438 -11.205 -21.974 1.00 40.84 230 PRO A O 1
ATOM 1831 N N . GLY A 1 231 ? 8.133 -12.374 -22.933 1.00 36.00 231 GLY A N 1
ATOM 1832 C CA . GLY A 1 231 ? 7.793 -12.006 -24.299 1.00 36.00 231 GLY A CA 1
ATOM 1833 C C . GLY A 1 231 ? 6.313 -12.304 -24.483 1.00 36.00 231 GLY A C 1
ATOM 1834 O O . GLY A 1 231 ? 5.903 -13.452 -24.356 1.00 36.00 231 GLY A O 1
ATOM 1835 N N . GLY A 1 232 ? 5.491 -11.262 -24.644 1.00 47.97 232 GLY A N 1
ATOM 1836 C CA . GLY A 1 232 ? 4.034 -11.415 -24.626 1.00 47.97 232 GLY A CA 1
ATOM 1837 C C . GLY A 1 232 ? 3.256 -10.694 -23.522 1.00 47.97 232 GLY A C 1
ATOM 1838 O O . GLY A 1 232 ? 2.054 -10.940 -23.420 1.00 47.97 232 GLY A O 1
ATOM 1839 N N . ALA A 1 233 ? 3.844 -9.775 -22.744 1.00 48.16 233 ALA A N 1
ATOM 1840 C CA . ALA A 1 233 ? 3.054 -8.835 -21.937 1.00 48.16 233 ALA A CA 1
ATOM 1841 C C . ALA A 1 233 ? 2.108 -8.022 -22.849 1.00 48.16 233 ALA A C 1
ATOM 1843 O O . ALA A 1 233 ? 2.510 -7.069 -23.519 1.00 48.16 233 ALA A O 1
ATOM 1844 N N . ARG A 1 234 ? 0.839 -8.438 -22.927 1.00 57.03 234 ARG A N 1
ATOM 1845 C CA . ARG A 1 234 ? -0.161 -7.814 -23.800 1.00 57.03 234 ARG A CA 1
ATOM 1846 C C . ARG A 1 234 ? -0.548 -6.452 -23.230 1.00 57.03 234 ARG A C 1
ATOM 1848 O O . ARG A 1 234 ? -0.654 -6.269 -22.017 1.00 57.03 234 ARG A O 1
ATOM 1855 N N . TYR A 1 235 ? -0.799 -5.481 -24.106 1.00 57.22 235 TYR A N 1
ATOM 1856 C CA . TYR A 1 235 ? -1.263 -4.162 -23.679 1.00 57.22 235 TYR A CA 1
ATOM 1857 C C . TYR A 1 235 ? -2.515 -4.292 -22.794 1.00 57.22 235 TYR A C 1
ATOM 1859 O O . TYR A 1 235 ? -3.525 -4.845 -23.224 1.00 57.22 235 TYR A O 1
ATOM 1867 N N . ARG A 1 236 ? -2.435 -3.780 -21.556 1.00 65.69 236 ARG A N 1
ATOM 1868 C CA . ARG A 1 236 ? -3.500 -3.836 -20.534 1.00 65.69 236 ARG A CA 1
ATOM 1869 C C . ARG A 1 236 ? -3.969 -5.246 -20.137 1.00 65.69 236 ARG A C 1
ATOM 1871 O O . ARG A 1 236 ? -5.092 -5.386 -19.656 1.00 65.69 236 ARG A O 1
ATOM 1878 N N . SER A 1 237 ? -3.144 -6.284 -20.280 1.00 75.12 237 SER A N 1
ATOM 1879 C CA . SER A 1 237 ? -3.463 -7.573 -19.654 1.00 75.12 237 SER A CA 1
ATOM 1880 C C . SER A 1 237 ? -3.398 -7.489 -18.131 1.00 75.12 237 SER A C 1
ATOM 1882 O O . SER A 1 237 ? -2.561 -6.780 -17.569 1.00 75.12 237 SER A O 1
ATOM 1884 N N . THR A 1 238 ? -4.246 -8.266 -17.463 1.00 81.88 238 THR A N 1
ATOM 1885 C CA . THR A 1 238 ? -4.173 -8.462 -16.015 1.00 81.88 238 THR A CA 1
ATOM 1886 C C . THR A 1 238 ? -2.867 -9.167 -15.664 1.00 81.88 238 THR A C 1
ATOM 1888 O O . THR A 1 238 ? -2.637 -10.297 -16.086 1.00 81.88 238 THR A O 1
ATOM 1891 N N . ALA A 1 239 ? -2.003 -8.503 -14.896 1.00 83.56 239 ALA A N 1
ATOM 1892 C CA . ALA A 1 239 ? -0.781 -9.123 -14.399 1.00 83.56 239 ALA A CA 1
ATOM 1893 C C . ALA A 1 239 ? -1.109 -10.188 -13.341 1.00 83.56 239 ALA A C 1
ATOM 1895 O O . ALA A 1 239 ? -2.011 -9.987 -12.525 1.00 83.56 239 ALA A O 1
ATOM 1896 N N . LEU A 1 240 ? -0.327 -11.272 -13.288 1.00 81.81 240 LEU A N 1
ATOM 1897 C CA . LEU A 1 240 ? -0.447 -12.315 -12.259 1.00 81.81 240 LEU A CA 1
ATOM 1898 C C . LEU A 1 240 ? -0.433 -11.730 -10.837 1.00 81.81 240 LEU A C 1
ATOM 1900 O O . LEU A 1 240 ? -1.213 -12.147 -9.984 1.00 81.81 240 LEU A O 1
ATOM 190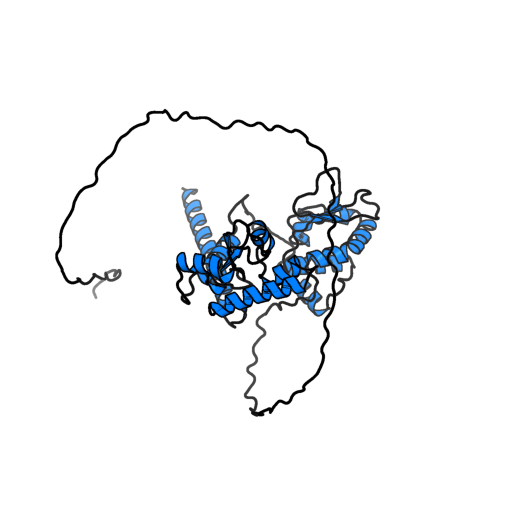4 N N . GLY A 1 241 ? 0.382 -10.696 -10.605 1.00 83.25 241 GLY A N 1
ATOM 1905 C CA . GLY A 1 241 ? 0.436 -9.987 -9.326 1.00 83.25 241 GLY A CA 1
ATOM 1906 C C . GLY A 1 241 ? -0.908 -9.393 -8.882 1.00 83.25 241 GLY A C 1
ATOM 1907 O O . GLY A 1 241 ? -1.177 -9.331 -7.687 1.00 83.25 241 GLY A O 1
ATOM 1908 N N . VAL A 1 242 ? -1.794 -9.012 -9.812 1.00 84.44 242 VAL A N 1
ATOM 1909 C CA . VAL A 1 242 ? -3.151 -8.542 -9.474 1.00 84.44 242 VAL A CA 1
ATOM 1910 C C . VAL A 1 242 ? -3.986 -9.687 -8.902 1.00 84.44 242 VAL A C 1
ATOM 1912 O O . VAL A 1 242 ? -4.642 -9.505 -7.879 1.00 84.44 242 VAL A O 1
ATOM 1915 N N . ALA A 1 243 ? -3.925 -10.870 -9.519 1.00 91.56 243 ALA A N 1
ATOM 1916 C CA . ALA A 1 243 ? -4.624 -12.059 -9.032 1.00 91.56 243 ALA A CA 1
ATOM 1917 C C . ALA A 1 243 ? -4.059 -12.529 -7.682 1.00 91.56 243 ALA A C 1
ATOM 1919 O O . ALA A 1 243 ? -4.818 -12.812 -6.759 1.00 91.56 243 ALA A O 1
ATOM 1920 N N . GLN A 1 244 ? -2.733 -12.523 -7.525 1.00 94.00 244 GLN A N 1
ATOM 1921 C CA . GLN A 1 244 ? -2.082 -12.813 -6.246 1.00 94.00 244 GLN A CA 1
ATOM 1922 C C . GLN A 1 244 ? -2.507 -11.830 -5.151 1.00 94.00 244 GLN A C 1
ATOM 1924 O O . GLN A 1 244 ? -2.833 -12.253 -4.048 1.00 94.00 244 GLN A O 1
ATOM 1929 N N . ASN A 1 245 ? -2.560 -10.529 -5.441 1.00 91.19 245 ASN A N 1
ATOM 1930 C CA . ASN A 1 245 ? -3.025 -9.538 -4.471 1.00 91.19 245 ASN A CA 1
ATOM 1931 C C . ASN A 1 245 ? -4.500 -9.748 -4.105 1.00 91.19 245 ASN A C 1
ATOM 1933 O O . ASN A 1 245 ? -4.864 -9.588 -2.943 1.00 91.19 245 ASN A O 1
ATOM 1937 N N . ALA A 1 246 ? -5.345 -10.137 -5.064 1.00 95.38 246 ALA A N 1
ATOM 1938 C CA . ALA A 1 246 ? -6.732 -10.498 -4.785 1.00 95.38 246 ALA A CA 1
ATOM 1939 C C . ALA A 1 246 ? -6.828 -11.728 -3.865 1.00 95.38 246 ALA A C 1
ATOM 1941 O O . ALA A 1 246 ? -7.621 -11.706 -2.928 1.00 95.38 246 ALA A O 1
ATOM 1942 N N . LEU A 1 247 ? -5.982 -12.746 -4.070 1.00 97.19 247 LEU A N 1
ATOM 1943 C CA . LEU A 1 247 ? -5.884 -13.909 -3.182 1.00 97.19 247 LEU A CA 1
ATOM 1944 C C . LEU A 1 247 ? -5.480 -13.502 -1.760 1.00 97.19 247 LEU A C 1
ATOM 1946 O O . LEU A 1 247 ? -6.154 -13.884 -0.811 1.00 97.19 247 LEU A O 1
ATOM 1950 N N . VAL A 1 248 ? -4.436 -12.684 -1.601 1.00 95.62 248 VAL A N 1
ATOM 1951 C CA . VAL A 1 248 ? -4.011 -12.187 -0.277 1.00 95.62 248 VAL A CA 1
ATOM 1952 C C . VAL A 1 248 ? -5.154 -11.463 0.424 1.00 95.62 248 VAL A C 1
ATOM 1954 O O . VAL A 1 248 ? -5.445 -11.735 1.586 1.00 95.62 248 VAL A O 1
ATOM 1957 N N . ARG A 1 249 ? -5.840 -10.565 -0.294 1.00 95.75 249 ARG A N 1
ATOM 1958 C CA . ARG A 1 249 ? -6.978 -9.828 0.260 1.00 95.75 249 ARG A CA 1
ATOM 1959 C C . ARG A 1 249 ? -8.121 -10.751 0.638 1.00 95.75 249 ARG A C 1
ATOM 1961 O O . ARG A 1 249 ? -8.730 -10.528 1.676 1.00 95.75 249 ARG A O 1
ATOM 1968 N N . TYR A 1 250 ? -8.395 -11.775 -0.165 1.00 97.44 250 TYR A N 1
ATOM 1969 C CA . TYR A 1 250 ? -9.391 -12.785 0.163 1.00 97.44 250 TYR A CA 1
ATOM 1970 C C . TYR A 1 250 ? -9.034 -13.505 1.466 1.00 97.44 250 TYR A C 1
ATOM 1972 O O . TYR A 1 250 ? -9.858 -13.527 2.374 1.00 97.44 250 TYR A O 1
ATOM 1980 N N . LEU A 1 251 ? -7.809 -14.022 1.593 1.00 95.94 251 LEU A N 1
ATOM 1981 C CA . LEU A 1 251 ? -7.372 -14.761 2.780 1.00 95.94 251 LEU A CA 1
ATOM 1982 C C . LEU A 1 251 ? -7.496 -13.908 4.047 1.00 95.94 251 LEU A C 1
ATOM 1984 O O . LEU A 1 251 ? -8.214 -14.283 4.967 1.00 95.94 251 LEU A O 1
ATOM 1988 N N . LEU A 1 252 ? -6.895 -12.717 4.048 1.00 94.69 252 LEU A N 1
ATOM 1989 C CA . LEU A 1 252 ? -6.892 -11.803 5.197 1.00 94.69 252 LEU A CA 1
ATOM 1990 C C . LEU A 1 252 ? -8.269 -11.184 5.503 1.00 94.69 252 LEU A C 1
ATOM 1992 O O . LEU A 1 252 ? -8.468 -10.626 6.580 1.00 94.69 252 LEU A O 1
ATOM 1996 N N . SER A 1 253 ? -9.229 -11.274 4.577 1.00 94.94 253 SER A N 1
ATOM 1997 C CA . SER A 1 253 ? -10.605 -10.820 4.823 1.00 94.94 253 SER A CA 1
ATOM 1998 C C . SER A 1 253 ? -11.539 -11.914 5.339 1.00 94.94 253 SER A C 1
ATOM 2000 O O . SER A 1 253 ? -12.661 -11.600 5.719 1.00 94.94 253 SER A O 1
ATOM 2002 N N . ASN A 1 254 ? -11.117 -13.182 5.316 1.00 94.19 254 ASN A N 1
ATOM 2003 C CA . ASN A 1 254 ? -11.964 -14.336 5.641 1.00 94.19 254 ASN A CA 1
ATOM 2004 C C . ASN A 1 254 ? -11.391 -15.197 6.780 1.00 94.19 254 ASN A C 1
ATOM 2006 O O . ASN A 1 254 ? -11.791 -16.349 6.943 1.00 94.19 254 ASN A O 1
ATOM 2010 N N . LEU A 1 255 ? -10.451 -14.665 7.565 1.00 90.88 255 LEU A N 1
ATOM 2011 C CA . LEU A 1 255 ? -9.981 -15.349 8.766 1.00 90.88 255 LEU A CA 1
ATOM 2012 C C . LEU A 1 255 ? -11.115 -15.391 9.811 1.00 90.88 255 LEU A C 1
ATOM 2014 O O . LEU A 1 255 ? -11.772 -14.372 10.031 1.00 90.88 255 LEU A O 1
ATOM 2018 N N . PRO A 1 256 ? -11.370 -16.542 10.459 1.00 87.00 256 PRO A N 1
ATOM 2019 C CA . PRO A 1 256 ? -12.564 -16.760 11.277 1.00 87.00 256 PRO A CA 1
ATOM 2020 C C . PRO A 1 256 ? -12.431 -16.185 12.700 1.00 87.00 256 PRO A C 1
ATOM 2022 O O . PRO A 1 256 ? -12.746 -16.864 13.674 1.00 87.00 256 PRO A O 1
ATOM 2025 N N . TYR A 1 257 ? -11.937 -14.954 12.839 1.00 81.25 257 TYR A N 1
ATOM 2026 C CA . TYR A 1 257 ? -11.757 -14.313 14.147 1.00 81.25 257 TYR A CA 1
ATOM 2027 C C . TYR A 1 257 ? -13.048 -13.705 14.686 1.00 81.25 257 TYR A C 1
ATOM 2029 O O . TYR A 1 257 ? -13.341 -13.820 15.872 1.00 81.25 257 TYR A O 1
ATOM 2037 N N . GLU A 1 258 ? -13.818 -13.050 13.818 1.00 89.06 258 GLU A N 1
ATOM 2038 C CA . GLU A 1 258 ? -15.026 -12.330 14.205 1.00 89.06 258 GLU A CA 1
ATOM 2039 C C . GLU A 1 258 ? -16.007 -12.208 13.038 1.00 89.06 258 GLU A C 1
ATOM 2041 O O . GLU A 1 258 ? -15.661 -12.391 11.870 1.00 89.06 258 GLU A O 1
ATOM 2046 N N . THR A 1 259 ? -17.240 -11.844 13.370 1.00 89.19 259 THR A N 1
ATOM 2047 C CA . THR A 1 259 ? -18.258 -11.427 12.408 1.00 89.19 259 THR A CA 1
ATOM 2048 C C . THR A 1 259 ? -18.843 -10.106 12.877 1.00 89.19 259 THR A C 1
ATOM 2050 O O . THR A 1 259 ? -19.259 -10.012 14.030 1.00 89.19 259 THR A O 1
ATOM 2053 N N . PHE A 1 260 ? -18.921 -9.118 11.991 1.00 93.12 260 PHE A N 1
ATOM 2054 C CA . PHE A 1 260 ? -19.575 -7.838 12.254 1.00 93.12 260 PHE A CA 1
ATOM 2055 C C . PHE A 1 260 ? -20.510 -7.476 11.095 1.00 93.12 260 PHE A C 1
ATOM 2057 O O . PHE A 1 260 ? -20.331 -7.918 9.956 1.00 93.12 260 PHE A O 1
ATOM 2064 N N . ALA A 1 261 ? -21.534 -6.688 11.392 1.00 94.00 261 ALA A N 1
ATOM 2065 C CA . ALA A 1 261 ? -22.559 -6.252 10.458 1.00 94.00 261 ALA A CA 1
ATOM 2066 C C . ALA A 1 261 ? -22.444 -4.752 10.146 1.00 94.00 261 ALA A C 1
ATOM 2068 O O . ALA A 1 261 ? -21.601 -4.021 10.668 1.00 94.00 261 ALA A O 1
ATOM 2069 N N . GLN A 1 262 ? -23.332 -4.269 9.275 1.00 94.38 262 GLN A N 1
ATOM 2070 C CA . GLN A 1 262 ? -23.387 -2.854 8.909 1.00 94.38 262 GLN A CA 1
ATOM 2071 C C . GLN A 1 262 ? -23.631 -1.935 10.120 1.00 94.38 262 GLN A C 1
ATOM 2073 O O . GLN A 1 262 ? -23.081 -0.835 10.163 1.00 94.38 262 GLN A O 1
ATOM 2078 N N . ASP A 1 263 ? -24.410 -2.388 11.103 1.00 96.31 263 ASP A N 1
ATOM 2079 C CA . ASP A 1 263 ? -24.699 -1.611 12.312 1.00 96.31 263 ASP A CA 1
ATOM 2080 C C . ASP A 1 263 ? -23.452 -1.419 13.188 1.00 96.31 263 ASP A C 1
ATOM 2082 O O . ASP A 1 263 ? -23.256 -0.334 13.739 1.00 96.31 263 ASP A O 1
ATOM 2086 N N . ASP A 1 264 ? -22.567 -2.419 13.251 1.00 96.06 264 ASP A N 1
ATOM 2087 C CA . ASP A 1 264 ? -21.286 -2.315 13.960 1.00 96.06 264 ASP A CA 1
ATOM 2088 C C . ASP A 1 264 ? -20.381 -1.273 13.295 1.00 96.06 264 ASP A C 1
ATOM 2090 O O . ASP A 1 264 ? -19.782 -0.427 13.963 1.00 96.06 264 ASP A O 1
ATOM 2094 N N . TRP A 1 265 ? -20.348 -1.261 11.960 1.00 95.69 265 TRP A N 1
ATOM 2095 C CA . TRP A 1 265 ? -19.615 -0.253 11.199 1.00 95.69 265 TRP A CA 1
ATOM 2096 C C . TRP A 1 265 ? -20.160 1.168 11.417 1.00 95.69 265 TRP A C 1
ATOM 2098 O O . TRP A 1 265 ? -19.391 2.107 11.649 1.00 95.69 265 TRP A O 1
ATOM 2108 N N . GLU A 1 266 ? -21.481 1.361 11.369 1.00 95.19 266 GLU A N 1
ATOM 2109 C CA . GLU A 1 266 ? -22.071 2.677 11.645 1.00 95.19 266 GLU A CA 1
ATOM 2110 C C . GLU A 1 266 ? -21.830 3.103 13.103 1.00 95.19 266 GLU A C 1
ATOM 2112 O O . GLU A 1 266 ? -21.597 4.287 13.367 1.00 95.19 266 GLU A O 1
ATOM 2117 N N . ALA A 1 267 ? -21.794 2.154 14.047 1.00 95.00 267 ALA A N 1
ATOM 2118 C CA . ALA A 1 267 ? -21.415 2.418 15.430 1.00 95.00 267 ALA A CA 1
ATOM 2119 C C . ALA A 1 267 ? -19.957 2.883 15.547 1.00 95.00 267 ALA A C 1
ATOM 2121 O O . ALA A 1 267 ? -19.725 3.895 16.206 1.00 95.00 267 ALA A O 1
ATOM 2122 N N . VAL A 1 268 ? -18.999 2.235 14.873 1.00 95.31 268 VAL A N 1
ATOM 2123 C CA . VAL A 1 268 ? -17.596 2.691 14.809 1.00 95.31 268 VAL A CA 1
ATOM 2124 C C . VAL A 1 268 ? -17.523 4.116 14.273 1.00 95.31 268 VAL A C 1
ATOM 2126 O O . VAL A 1 268 ? -16.993 5.023 14.916 1.00 95.31 268 VAL A O 1
ATOM 2129 N N . LYS A 1 269 ? -18.129 4.361 13.113 1.00 95.12 269 LYS A N 1
ATOM 2130 C CA . LYS A 1 269 ? -18.089 5.671 12.462 1.00 95.12 269 LYS A CA 1
ATOM 2131 C C . LYS A 1 269 ? -18.682 6.778 13.335 1.00 95.12 269 LYS A C 1
ATOM 2133 O O . LYS A 1 269 ? -18.117 7.871 13.391 1.00 95.12 269 LYS A O 1
ATOM 2138 N N . ALA A 1 270 ? -19.812 6.525 13.992 1.00 93.75 270 ALA A N 1
ATOM 2139 C CA . ALA A 1 270 ? -20.504 7.526 14.797 1.00 93.75 270 ALA A CA 1
ATOM 2140 C C . ALA A 1 270 ? -19.898 7.700 16.196 1.00 93.75 270 ALA A C 1
ATOM 2142 O O . ALA A 1 270 ? -19.734 8.832 16.645 1.00 93.75 270 ALA A O 1
ATOM 2143 N N . ARG A 1 271 ? -19.588 6.601 16.892 1.00 92.62 271 ARG A N 1
ATOM 2144 C CA . ARG A 1 271 ? -19.198 6.612 18.310 1.00 92.62 271 ARG A CA 1
ATOM 2145 C C . ARG A 1 271 ? -17.695 6.744 18.508 1.00 92.62 271 ARG A C 1
ATOM 2147 O O . ARG A 1 271 ? -17.295 7.459 19.419 1.00 92.62 271 ARG A O 1
ATOM 2154 N N . ASP A 1 272 ? -16.889 6.099 17.667 1.00 92.69 272 ASP A N 1
ATOM 2155 C CA . ASP A 1 272 ? -15.431 6.073 17.845 1.00 92.69 272 ASP A CA 1
ATOM 2156 C C . ASP A 1 272 ? -14.786 7.287 17.170 1.00 92.69 272 ASP A C 1
ATOM 2158 O O . ASP A 1 272 ? -13.869 7.892 17.714 1.00 92.69 272 ASP A O 1
ATOM 2162 N N . PHE A 1 273 ? -15.320 7.701 16.017 1.00 95.81 273 PHE A N 1
ATOM 2163 C CA . PHE A 1 273 ? -14.738 8.774 15.203 1.00 95.81 273 PHE A CA 1
ATOM 2164 C C . PHE A 1 273 ? -15.623 10.021 15.064 1.00 95.81 273 PHE A C 1
ATOM 2166 O O . PHE A 1 273 ? -15.271 10.957 14.337 1.00 95.81 273 PHE A O 1
ATOM 2173 N N . GLY A 1 274 ? -16.790 10.055 15.716 1.00 94.81 274 GLY A N 1
ATOM 2174 C CA . GLY A 1 274 ? -17.679 11.224 15.708 1.00 94.81 274 GLY A CA 1
ATOM 2175 C C . GLY A 1 274 ? -18.162 11.640 14.312 1.00 94.81 274 GLY A C 1
ATOM 2176 O O . GLY A 1 274 ? -18.427 12.816 14.072 1.00 94.81 274 GLY A O 1
ATOM 2177 N N . GLY A 1 275 ? -18.208 10.710 13.352 1.00 93.88 275 GLY A N 1
ATOM 2178 C CA . GLY A 1 275 ? -18.541 10.994 11.954 1.00 93.88 275 GLY A CA 1
ATOM 2179 C C . GLY A 1 275 ? -17.470 11.784 11.189 1.00 93.88 275 GLY A C 1
ATOM 2180 O O . GLY A 1 275 ? -17.770 12.363 10.142 1.00 93.88 275 GLY A O 1
ATOM 2181 N N . THR A 1 276 ? -16.235 11.835 11.688 1.00 97.31 276 THR A N 1
ATOM 2182 C CA . THR A 1 276 ? -15.112 12.530 11.044 1.00 97.31 276 THR A CA 1
ATOM 2183 C C . THR A 1 276 ? -14.148 11.561 10.361 1.00 97.31 276 THR A C 1
ATOM 2185 O O . THR A 1 276 ? -14.212 10.349 10.547 1.00 97.31 276 THR A O 1
ATOM 2188 N N . CYS A 1 277 ? -13.272 12.092 9.507 1.00 98.38 277 CYS A N 1
ATOM 2189 C CA . CYS A 1 277 ? -12.163 11.326 8.946 1.00 98.38 277 CYS A CA 1
ATOM 2190 C C . CYS A 1 277 ? -11.164 10.963 10.055 1.00 98.38 277 CYS A C 1
ATOM 2192 O O . CYS A 1 277 ? -10.602 11.868 10.669 1.00 98.38 277 CYS A O 1
ATOM 2194 N N . ALA A 1 278 ? -10.875 9.675 10.240 1.00 98.25 278 ALA A N 1
ATOM 2195 C CA . ALA A 1 278 ? -9.926 9.164 11.227 1.00 98.25 278 ALA A CA 1
ATOM 2196 C C . ALA A 1 278 ? -8.529 9.793 11.092 1.00 98.25 278 ALA A C 1
ATOM 2198 O O . ALA A 1 278 ? -7.852 10.030 12.085 1.00 98.25 278 ALA A O 1
ATOM 2199 N N . TYR A 1 279 ? -8.124 10.141 9.867 1.00 98.38 279 TYR A N 1
ATOM 2200 C CA . TYR A 1 279 ? -6.805 10.715 9.619 1.00 98.38 279 TYR A CA 1
ATOM 2201 C C . TYR A 1 279 ? -6.747 12.230 9.809 1.00 98.38 279 TYR A C 1
ATOM 2203 O O . TYR A 1 279 ? -5.989 12.722 10.634 1.00 98.38 279 TYR A O 1
ATOM 2211 N N . CYS A 1 280 ? -7.532 12.991 9.036 1.00 97.62 280 CYS A N 1
ATOM 2212 C CA . CYS A 1 280 ? -7.442 14.455 9.061 1.00 97.62 280 CYS A CA 1
ATOM 2213 C C . CYS A 1 280 ? -8.365 15.120 10.092 1.00 97.62 280 CYS A C 1
ATOM 2215 O O . CYS A 1 280 ? -8.288 16.331 10.280 1.00 97.62 280 CYS A O 1
ATOM 2217 N N . GLY A 1 281 ? -9.287 14.368 10.702 1.00 96.88 281 GLY A N 1
ATOM 2218 C CA . GLY A 1 281 ? -10.255 14.868 11.682 1.00 96.88 281 GLY A CA 1
ATOM 2219 C C . GLY A 1 281 ? -11.384 15.731 11.132 1.00 96.88 281 GLY A C 1
ATOM 2220 O O . GLY A 1 281 ? -12.220 16.206 11.893 1.00 96.88 281 GLY A O 1
ATOM 2221 N N . GLU A 1 282 ? -11.419 15.975 9.824 1.00 97.50 282 GLU A N 1
ATOM 2222 C CA . GLU A 1 282 ? -12.438 16.833 9.222 1.00 97.50 282 GLU A CA 1
ATOM 2223 C C . GLU A 1 282 ? -13.743 16.062 8.982 1.00 97.50 282 GLU A C 1
ATOM 2225 O O . GLU A 1 282 ? -13.736 14.902 8.556 1.00 97.50 282 GLU A O 1
ATOM 2230 N N . THR A 1 283 ? -14.876 16.738 9.180 1.00 96.38 283 THR A N 1
ATOM 2231 C CA . THR A 1 283 ? -16.207 16.233 8.822 1.00 96.38 283 THR A CA 1
ATOM 2232 C C . THR A 1 283 ? -16.370 16.240 7.300 1.00 96.38 283 THR A C 1
ATOM 2234 O O . THR A 1 283 ? -16.680 17.262 6.687 1.00 96.38 283 THR A O 1
ATOM 2237 N N . LYS A 1 284 ? -16.125 15.091 6.667 1.00 94.06 284 LYS A N 1
ATOM 2238 C CA . LYS A 1 284 ? -16.197 14.884 5.211 1.00 94.06 284 LYS A CA 1
ATOM 2239 C C . LYS A 1 284 ? -16.973 13.611 4.897 1.00 94.06 284 LYS A C 1
ATOM 2241 O O . LYS A 1 284 ? -17.166 12.764 5.761 1.00 94.06 284 LYS A O 1
ATOM 2246 N N . LYS A 1 285 ? -17.359 13.432 3.629 1.00 95.31 285 LYS A N 1
ATOM 2247 C CA . LYS A 1 285 ? -17.819 12.123 3.152 1.00 95.31 285 LYS A CA 1
ATOM 2248 C C . LYS A 1 285 ? -16.673 11.116 3.293 1.00 95.31 285 LYS A C 1
ATOM 2250 O O . LYS A 1 285 ? -15.622 11.293 2.671 1.00 95.31 285 LYS A O 1
ATOM 2255 N N . THR A 1 286 ? -16.890 10.088 4.104 1.00 97.06 286 THR A N 1
ATOM 2256 C CA . THR A 1 286 ? -15.924 9.023 4.376 1.00 97.06 286 THR A CA 1
ATOM 2257 C C . THR A 1 286 ? -16.327 7.713 3.704 1.00 97.06 286 THR A C 1
ATOM 2259 O O . THR A 1 286 ? -17.502 7.473 3.417 1.00 97.06 286 THR A O 1
ATOM 2262 N N . THR A 1 287 ? -15.330 6.883 3.427 1.00 95.50 287 THR A N 1
ATOM 2263 C CA . THR A 1 287 ? -15.454 5.470 3.061 1.00 95.50 287 THR A CA 1
ATOM 2264 C C . THR A 1 287 ? -14.777 4.626 4.137 1.00 95.50 287 THR A C 1
ATOM 2266 O O . THR A 1 287 ? -14.038 5.166 4.961 1.00 95.50 287 THR A O 1
ATOM 2269 N N . ILE A 1 288 ? -15.006 3.314 4.111 1.00 96.69 288 ILE A N 1
ATOM 2270 C CA . ILE A 1 288 ? -14.196 2.369 4.884 1.00 96.69 288 ILE A CA 1
ATOM 2271 C C . ILE A 1 288 ? -12.765 2.402 4.337 1.00 96.69 288 ILE A C 1
ATOM 2273 O O . ILE A 1 288 ? -12.569 2.420 3.117 1.00 96.69 288 ILE A O 1
ATOM 2277 N N . ASP A 1 289 ? -11.792 2.435 5.235 1.00 97.69 289 ASP A N 1
ATOM 2278 C CA . ASP A 1 289 ? -10.385 2.178 4.956 1.00 97.69 289 ASP A CA 1
ATOM 2279 C C . ASP A 1 289 ? -9.828 1.189 5.984 1.00 97.69 289 ASP A C 1
ATOM 2281 O O . ASP A 1 289 ? -10.348 1.085 7.096 1.00 97.69 289 ASP A O 1
ATOM 2285 N N . HIS A 1 290 ? -8.782 0.465 5.596 1.00 97.62 290 HIS A N 1
ATOM 2286 C CA . HIS A 1 290 ? -8.046 -0.451 6.461 1.00 97.62 290 HIS A CA 1
ATOM 2287 C C . HIS A 1 290 ? -6.823 0.281 7.017 1.00 97.62 290 HIS A C 1
ATOM 2289 O O . HIS A 1 290 ? -5.894 0.603 6.265 1.00 97.62 290 HIS A O 1
ATOM 2295 N N . ALA A 1 291 ? -6.823 0.570 8.320 1.00 97.69 291 ALA A N 1
ATOM 2296 C CA . ALA A 1 291 ? -5.764 1.334 8.978 1.00 97.69 291 ALA A CA 1
ATOM 2297 C C . ALA A 1 291 ? -4.387 0.686 8.765 1.00 97.69 291 ALA A C 1
ATOM 2299 O O . ALA A 1 291 ? -3.447 1.358 8.333 1.00 97.69 291 ALA A O 1
ATOM 2300 N N . VAL A 1 292 ? -4.304 -0.627 8.949 1.00 96.38 292 VAL A N 1
ATOM 2301 C CA . VAL A 1 292 ? -3.230 -1.493 8.465 1.00 96.38 292 VAL A CA 1
ATOM 2302 C C . VAL A 1 292 ? -3.676 -2.111 7.135 1.00 96.38 292 VAL A C 1
ATOM 2304 O O . VAL A 1 292 ? -4.724 -2.762 7.074 1.00 96.38 292 VAL A O 1
ATOM 2307 N N . PRO A 1 293 ? -2.945 -1.884 6.034 1.00 94.94 293 PRO A N 1
ATOM 2308 C CA . PRO A 1 293 ? -3.395 -2.268 4.705 1.00 94.94 293 PRO A CA 1
ATOM 2309 C C . PRO A 1 293 ? -3.405 -3.791 4.518 1.00 94.94 293 PRO A C 1
ATOM 2311 O O . PRO A 1 293 ? -2.437 -4.482 4.827 1.00 94.94 293 PRO A O 1
ATOM 2314 N N . ILE A 1 294 ? -4.475 -4.297 3.897 1.00 94.50 294 ILE A N 1
ATOM 2315 C CA . ILE A 1 294 ? -4.603 -5.715 3.537 1.00 94.50 294 ILE A CA 1
ATOM 2316 C C . ILE A 1 294 ? -3.696 -6.045 2.341 1.00 94.50 294 ILE A C 1
ATOM 2318 O O . ILE A 1 294 ? -4.105 -5.928 1.175 1.00 94.50 294 ILE A O 1
ATOM 2322 N N . ASN A 1 295 ? -2.448 -6.419 2.621 1.00 91.75 295 ASN A N 1
ATOM 2323 C CA . ASN A 1 295 ? -1.446 -6.807 1.630 1.00 91.75 295 ASN A CA 1
ATOM 2324 C C . ASN A 1 295 ? -0.425 -7.809 2.207 1.00 91.75 295 ASN A C 1
ATOM 2326 O O . ASN A 1 295 ? -0.457 -8.135 3.385 1.00 91.75 295 ASN A O 1
ATOM 2330 N N . ARG A 1 296 ? 0.493 -8.301 1.363 1.00 88.75 296 ARG A N 1
ATOM 2331 C CA . ARG A 1 296 ? 1.502 -9.317 1.734 1.00 88.75 296 ARG A CA 1
ATOM 2332 C C . ARG A 1 296 ? 2.587 -8.834 2.712 1.00 88.75 296 ARG A C 1
ATOM 2334 O O . ARG A 1 296 ? 3.317 -9.659 3.246 1.00 88.75 296 ARG A O 1
ATOM 2341 N N . ILE A 1 297 ? 2.752 -7.518 2.865 1.00 88.50 297 ILE A N 1
ATOM 2342 C CA . ILE A 1 297 ? 3.820 -6.907 3.671 1.00 88.50 297 ILE A CA 1
ATOM 2343 C C . ILE A 1 297 ? 3.312 -6.694 5.095 1.00 88.50 297 ILE A C 1
ATOM 2345 O O . ILE A 1 297 ? 3.881 -7.244 6.036 1.00 88.50 297 ILE A O 1
ATOM 2349 N N . HIS A 1 298 ? 2.214 -5.945 5.196 1.00 90.12 298 HIS A N 1
ATOM 2350 C CA . HIS A 1 298 ? 1.595 -5.475 6.432 1.00 90.12 298 HIS A CA 1
ATOM 2351 C C . HIS A 1 298 ? 0.517 -6.412 6.977 1.00 90.12 298 HIS A C 1
ATOM 2353 O O . HIS A 1 298 ? 0.042 -6.234 8.084 1.00 90.12 298 HIS A O 1
ATOM 2359 N N . LEU A 1 299 ? 0.073 -7.397 6.191 1.00 92.56 299 LEU A N 1
ATOM 2360 C CA . LEU A 1 299 ? -0.810 -8.478 6.645 1.00 92.56 299 LEU A CA 1
ATOM 2361 C C . LEU A 1 299 ? -2.084 -8.044 7.401 1.00 92.56 299 LEU A C 1
ATOM 2363 O O . LEU A 1 299 ? -2.676 -8.870 8.084 1.00 92.56 299 LEU A O 1
ATOM 2367 N N . GLY A 1 300 ? -2.538 -6.795 7.247 1.00 94.50 300 GLY A N 1
ATOM 2368 C CA . GLY A 1 300 ? -3.706 -6.302 7.968 1.00 94.50 300 GLY A CA 1
ATOM 2369 C C . GLY A 1 300 ? -4.968 -7.063 7.577 1.00 94.50 300 GLY A C 1
ATOM 2370 O O . GLY A 1 300 ? -5.160 -7.415 6.409 1.00 94.50 300 GLY A O 1
ATOM 2371 N N . GLU A 1 301 ? -5.848 -7.291 8.541 1.00 94.94 301 GLU A N 1
ATOM 2372 C CA . GLU A 1 301 ? -7.054 -8.091 8.342 1.00 94.94 301 GLU A CA 1
ATOM 2373 C C . GLU A 1 301 ? -8.306 -7.241 8.129 1.00 94.94 301 GLU A C 1
ATOM 2375 O O . GLU A 1 301 ? -8.379 -6.064 8.499 1.00 94.94 301 GLU A O 1
ATOM 2380 N N . HIS A 1 302 ? -9.348 -7.844 7.556 1.00 95.69 302 HIS A N 1
ATOM 2381 C CA . HIS A 1 302 ? -10.670 -7.219 7.520 1.00 95.69 302 HIS A CA 1
ATOM 2382 C C . HIS A 1 302 ? -11.400 -7.406 8.854 1.00 95.69 302 HIS A C 1
ATOM 2384 O O . HIS A 1 302 ? -12.355 -8.169 8.952 1.00 95.69 302 HIS A O 1
ATOM 2390 N N . ARG A 1 303 ? -10.932 -6.694 9.878 1.00 95.50 303 ARG A N 1
ATOM 2391 C CA . ARG A 1 303 ? -11.502 -6.693 11.227 1.00 95.50 303 ARG A CA 1
ATOM 2392 C C . ARG A 1 303 ? -11.976 -5.310 11.637 1.00 95.50 303 ARG A C 1
ATOM 2394 O O . ARG A 1 303 ? -11.401 -4.318 11.196 1.00 95.50 303 ARG A O 1
ATOM 2401 N N . LEU A 1 304 ? -12.993 -5.236 12.489 1.00 96.00 304 LEU A N 1
ATOM 2402 C CA . LEU A 1 304 ? -13.651 -4.001 12.904 1.00 96.00 304 LEU A CA 1
ATOM 2403 C C . LEU A 1 304 ? -12.659 -3.000 13.508 1.00 96.00 304 LEU A C 1
ATOM 2405 O O . LEU A 1 304 ? -12.700 -1.837 13.129 1.00 96.00 304 LEU A O 1
ATOM 2409 N N . GLY A 1 305 ? -11.712 -3.464 14.333 1.00 96.06 305 GLY A N 1
ATOM 2410 C CA . GLY A 1 305 ? -10.636 -2.629 14.892 1.00 96.06 305 GLY A CA 1
ATOM 2411 C C . GLY A 1 305 ? -9.592 -2.139 13.880 1.00 96.06 305 GLY A C 1
ATOM 2412 O O . GLY A 1 305 ? -8.812 -1.242 14.188 1.00 96.06 305 GLY A O 1
ATOM 2413 N N . ASN A 1 306 ? -9.586 -2.694 12.666 1.00 97.56 306 ASN A N 1
ATOM 2414 C CA . ASN A 1 306 ? -8.783 -2.214 11.544 1.00 97.56 306 ASN A CA 1
ATOM 2415 C C . ASN A 1 306 ? -9.581 -1.304 10.592 1.00 97.56 306 ASN A C 1
ATOM 2417 O O . ASN A 1 306 ? -9.005 -0.712 9.676 1.00 97.56 306 ASN A O 1
ATOM 2421 N N . LEU A 1 307 ? -10.907 -1.209 10.751 1.00 97.69 307 LEU A N 1
ATOM 2422 C CA . LEU A 1 307 ? -11.770 -0.430 9.869 1.00 97.69 307 LEU A CA 1
ATOM 2423 C C . LEU A 1 307 ? -11.980 0.978 10.400 1.00 97.69 307 LEU A C 1
ATOM 2425 O O . LEU A 1 307 ? -12.625 1.191 11.421 1.00 97.69 307 LEU A O 1
ATOM 2429 N N . VAL A 1 308 ? -11.541 1.967 9.627 1.00 98.31 308 VAL A N 1
ATOM 2430 C CA . VAL A 1 308 ? -11.650 3.375 10.014 1.00 98.31 308 VAL A CA 1
ATOM 2431 C C . VAL A 1 308 ? -12.342 4.213 8.938 1.00 98.31 308 VAL A C 1
ATOM 2433 O O . VAL A 1 308 ? -12.220 3.937 7.740 1.00 98.31 308 VAL A O 1
ATOM 2436 N N . PRO A 1 309 ? -13.098 5.261 9.315 1.00 98.31 309 PRO A N 1
ATOM 2437 C CA . PRO A 1 309 ? -13.716 6.155 8.348 1.00 98.31 309 PRO A CA 1
ATOM 2438 C C . PRO A 1 309 ? -12.670 7.108 7.768 1.00 98.31 309 PRO A C 1
ATOM 2440 O O . PRO A 1 309 ? -12.155 7.981 8.459 1.00 98.31 309 PRO A O 1
ATOM 2443 N N . ALA A 1 310 ? -12.402 7.022 6.469 1.00 98.25 310 ALA A N 1
ATOM 2444 C CA . ALA A 1 310 ? -11.430 7.881 5.799 1.00 98.25 310 ALA A CA 1
ATOM 2445 C C . ALA A 1 310 ? -12.073 8.687 4.669 1.00 98.25 310 ALA A C 1
ATOM 2447 O O . ALA A 1 310 ? -12.835 8.167 3.856 1.00 98.25 310 ALA A O 1
ATOM 2448 N N . CYS A 1 311 ? -11.767 9.984 4.577 1.00 98.12 311 CYS A N 1
ATOM 2449 C CA . CYS A 1 311 ? -12.175 10.770 3.413 1.00 98.12 311 CYS A CA 1
ATOM 2450 C C . CYS A 1 311 ? -11.353 10.365 2.178 1.00 98.12 311 CYS A C 1
ATOM 2452 O O . CYS A 1 311 ? -10.186 9.989 2.304 1.00 98.12 311 CYS A O 1
ATOM 2454 N N . GLY A 1 312 ? -11.924 10.501 0.976 1.00 94.94 312 GLY A N 1
ATOM 2455 C CA . GLY A 1 312 ? -11.279 10.030 -0.260 1.00 94.94 312 GLY A CA 1
ATOM 2456 C C . GLY A 1 312 ? -9.880 10.610 -0.512 1.00 94.94 312 GLY A C 1
ATOM 2457 O O . GLY A 1 312 ? -9.010 9.910 -1.023 1.00 94.94 312 GLY A O 1
ATOM 2458 N N . SER A 1 313 ? -9.620 11.858 -0.100 1.00 95.50 313 SER A N 1
ATOM 2459 C CA . SER A 1 313 ? -8.290 12.467 -0.232 1.00 95.50 313 SER A CA 1
ATOM 2460 C C . SER A 1 313 ? -7.251 11.883 0.723 1.00 95.50 313 SER A C 1
ATOM 2462 O O . SER A 1 313 ? -6.083 11.828 0.357 1.00 95.50 313 SER A O 1
ATOM 2464 N N . CYS A 1 314 ? -7.642 11.492 1.940 1.00 96.75 314 CYS A N 1
ATOM 2465 C CA . CYS A 1 314 ? -6.722 10.866 2.892 1.00 96.75 314 CYS A CA 1
ATOM 2466 C C . CYS A 1 314 ? -6.503 9.399 2.535 1.00 96.75 314 CYS A C 1
ATOM 2468 O O . CYS A 1 314 ? -5.354 9.002 2.395 1.00 96.75 314 CYS A O 1
ATOM 2470 N N . ASN A 1 315 ? -7.583 8.652 2.281 1.00 95.12 315 ASN A N 1
ATOM 2471 C CA . ASN A 1 315 ? -7.521 7.249 1.868 1.00 95.12 315 ASN A CA 1
ATOM 2472 C C . ASN A 1 315 ? -6.613 7.078 0.630 1.00 95.12 315 ASN A C 1
ATOM 2474 O O . ASN A 1 315 ? -5.635 6.338 0.651 1.00 95.12 315 ASN A O 1
ATOM 2478 N N . GLY A 1 316 ? -6.828 7.891 -0.413 1.00 86.12 316 GLY A N 1
ATOM 2479 C CA . GLY A 1 316 ? -5.992 7.849 -1.616 1.00 86.12 316 GLY A CA 1
ATOM 2480 C C . GLY A 1 316 ? -4.525 8.255 -1.406 1.00 86.12 316 GLY A C 1
ATOM 2481 O O . GLY A 1 316 ? -3.673 7.825 -2.178 1.00 86.12 316 GLY A O 1
ATOM 2482 N N . ARG A 1 317 ? -4.211 9.077 -0.391 1.00 88.56 317 ARG A N 1
ATOM 2483 C CA . ARG A 1 317 ? -2.823 9.453 -0.055 1.00 88.56 317 ARG A CA 1
ATOM 2484 C C . ARG A 1 317 ? -2.120 8.394 0.791 1.00 88.56 317 ARG A C 1
ATOM 2486 O O . ARG A 1 317 ? -0.941 8.171 0.554 1.00 88.56 317 ARG A O 1
ATOM 2493 N N . LYS A 1 318 ? -2.828 7.773 1.740 1.00 92.12 318 LYS A N 1
ATOM 2494 C CA . LYS A 1 318 ? -2.323 6.652 2.544 1.00 92.12 318 LYS A CA 1
ATOM 2495 C C . LYS A 1 318 ? -2.001 5.460 1.649 1.00 92.12 318 LYS A C 1
ATOM 2497 O O . LYS A 1 318 ? -0.904 4.919 1.709 1.00 92.12 318 LYS A O 1
ATOM 2502 N N . SER A 1 319 ? -2.917 5.103 0.745 1.00 91.81 319 SER A N 1
ATOM 2503 C CA . SER A 1 319 ? -2.700 4.008 -0.203 1.00 91.81 319 SER A CA 1
ATOM 2504 C C . SER A 1 319 ? -2.289 2.722 0.543 1.00 91.81 319 SER A C 1
ATOM 2506 O O . SER A 1 319 ? -3.027 2.247 1.404 1.00 91.81 319 SER A O 1
ATOM 2508 N N . ASN A 1 320 ? -1.112 2.172 0.243 1.00 85.75 320 ASN A N 1
ATOM 2509 C CA . ASN A 1 320 ? -0.609 0.921 0.807 1.00 85.75 320 ASN A CA 1
ATOM 2510 C C . ASN A 1 320 ? 0.280 1.087 2.050 1.00 85.75 320 ASN A C 1
ATOM 2512 O O . ASN A 1 320 ? 0.896 0.100 2.438 1.00 85.75 320 ASN A O 1
ATOM 2516 N N . THR A 1 321 ? 0.378 2.279 2.646 1.00 88.69 321 THR A N 1
ATOM 2517 C CA . THR A 1 321 ? 1.116 2.469 3.907 1.00 88.69 321 THR A CA 1
ATOM 2518 C C . THR A 1 321 ? 0.222 2.183 5.112 1.00 88.69 321 THR A C 1
ATOM 2520 O O . THR A 1 321 ? -1.014 2.252 5.024 1.00 88.69 321 THR A O 1
ATOM 2523 N N . THR A 1 322 ? 0.837 1.901 6.257 1.00 94.69 322 THR A N 1
ATOM 2524 C CA . THR A 1 322 ? 0.147 1.851 7.553 1.00 94.69 322 THR A CA 1
ATOM 2525 C C . THR A 1 322 ? -0.375 3.232 7.953 1.00 94.69 322 THR A C 1
ATOM 2527 O O . THR A 1 322 ? 0.029 4.266 7.404 1.00 94.69 322 THR A O 1
ATOM 2530 N N . TYR A 1 323 ? -1.312 3.268 8.902 1.00 97.38 323 TYR A N 1
ATOM 2531 C CA . TYR A 1 323 ? -1.808 4.526 9.455 1.00 97.38 323 TYR A CA 1
ATOM 2532 C C . TYR A 1 323 ? -0.707 5.307 10.181 1.00 97.38 323 TYR A C 1
ATOM 2534 O O . TYR A 1 323 ? -0.686 6.529 10.060 1.00 97.38 323 TYR A O 1
ATOM 2542 N N . THR A 1 324 ? 0.215 4.622 10.863 1.00 96.44 324 THR A N 1
ATOM 2543 C CA . THR A 1 324 ? 1.348 5.229 11.573 1.00 96.44 324 THR A CA 1
ATOM 2544 C C . THR A 1 324 ? 2.265 5.967 10.603 1.00 96.44 324 THR A C 1
ATOM 2546 O O . THR A 1 324 ? 2.384 7.189 10.691 1.00 96.44 324 THR A O 1
ATOM 2549 N N . GLU A 1 325 ? 2.794 5.271 9.588 1.00 92.94 325 GLU A N 1
ATOM 2550 C CA . GLU A 1 325 ? 3.657 5.870 8.555 1.00 92.94 325 GLU A CA 1
ATOM 2551 C C . GLU A 1 325 ? 2.959 7.036 7.838 1.00 92.94 325 GLU A C 1
ATOM 2553 O O . GLU A 1 325 ? 3.557 8.083 7.549 1.00 92.94 325 GLU A O 1
ATOM 2558 N N . PHE A 1 326 ? 1.663 6.868 7.549 1.00 96.50 326 PHE A N 1
ATOM 2559 C CA . PHE A 1 326 ? 0.879 7.901 6.892 1.00 96.50 326 PHE A CA 1
ATOM 2560 C C . PHE A 1 326 ? 0.721 9.140 7.768 1.00 96.50 326 PHE A C 1
ATOM 2562 O O . PHE A 1 326 ? 0.921 10.245 7.272 1.00 96.50 326 PHE A O 1
ATOM 2569 N N . LEU A 1 327 ? 0.355 8.989 9.042 1.00 97.94 327 LEU A N 1
ATOM 2570 C CA . LEU A 1 327 ? 0.103 10.108 9.949 1.00 97.94 327 LEU A CA 1
ATOM 2571 C C . LEU A 1 327 ? 1.385 10.861 10.299 1.00 97.94 327 LEU A C 1
ATOM 2573 O O . LEU A 1 327 ? 1.362 12.092 10.312 1.00 97.94 327 LEU A O 1
ATOM 2577 N N . GLU A 1 328 ? 2.498 10.156 10.493 1.00 94.19 328 GLU A N 1
ATOM 2578 C CA . GLU A 1 328 ? 3.820 10.762 10.681 1.00 94.19 328 GLU A CA 1
ATOM 2579 C C . GLU A 1 328 ? 4.214 11.624 9.480 1.00 94.19 328 GLU A C 1
ATOM 2581 O O . GLU A 1 328 ? 4.650 12.766 9.635 1.00 94.19 328 GLU A O 1
ATOM 2586 N N . THR A 1 329 ? 3.976 11.124 8.266 1.00 92.69 329 THR A N 1
ATOM 2587 C CA . THR A 1 329 ? 4.253 11.875 7.037 1.00 92.69 329 THR A CA 1
ATOM 2588 C C . THR A 1 329 ? 3.254 13.020 6.828 1.00 92.69 329 THR A C 1
ATOM 2590 O O . THR A 1 329 ? 3.632 14.131 6.449 1.00 92.69 329 THR A O 1
ATOM 2593 N N . PHE A 1 330 ? 1.962 12.777 7.060 1.00 90.69 330 PHE A N 1
ATOM 2594 C CA . PHE A 1 330 ? 0.877 13.731 6.818 1.00 90.69 330 PHE A CA 1
ATOM 2595 C C . PHE A 1 330 ? 0.949 14.933 7.765 1.00 90.69 330 PHE A C 1
ATOM 2597 O O . PHE A 1 330 ? 0.684 16.061 7.345 1.00 90.69 330 PHE A O 1
ATOM 2604 N N . TYR A 1 331 ? 1.359 14.702 9.011 1.00 95.56 331 TYR A N 1
ATOM 2605 C CA . TYR A 1 331 ? 1.562 15.713 10.043 1.00 95.56 331 TYR A CA 1
ATOM 2606 C C . TYR A 1 331 ? 3.050 15.940 10.349 1.00 95.56 331 TYR A C 1
ATOM 2608 O O . TYR A 1 331 ? 3.404 16.300 11.465 1.00 95.56 331 TYR A O 1
ATOM 2616 N N . ALA A 1 332 ? 3.942 15.815 9.360 1.00 93.25 332 ALA A N 1
ATOM 2617 C CA . ALA A 1 332 ? 5.381 16.023 9.569 1.00 93.25 332 ALA A CA 1
ATOM 2618 C C . ALA A 1 332 ? 5.732 17.408 10.162 1.00 93.25 332 ALA A C 1
ATOM 2620 O O . ALA A 1 332 ? 6.719 17.554 10.879 1.00 93.25 332 ALA A O 1
ATOM 2621 N N . ALA A 1 333 ? 4.915 18.433 9.886 1.00 94.81 333 ALA A N 1
ATOM 2622 C CA . ALA A 1 333 ? 5.061 19.777 10.457 1.00 94.81 333 ALA A CA 1
ATOM 2623 C C . ALA A 1 333 ? 4.423 19.941 11.853 1.00 94.81 333 ALA A C 1
ATOM 2625 O O . ALA A 1 333 ? 4.612 20.977 12.487 1.00 94.81 333 ALA A O 1
ATOM 2626 N N . ASP A 1 334 ? 3.663 18.948 12.313 1.00 96.69 334 ASP A N 1
ATOM 2627 C CA . ASP A 1 334 ? 2.970 18.920 13.602 1.00 96.69 334 ASP A CA 1
ATOM 2628 C C . ASP A 1 334 ? 3.005 17.501 14.221 1.00 96.69 334 ASP A C 1
ATOM 2630 O O . ASP A 1 334 ? 2.008 16.770 14.214 1.00 96.69 334 ASP A O 1
ATOM 2634 N N . PRO A 1 335 ? 4.160 17.073 14.767 1.00 96.19 335 PRO A N 1
ATOM 2635 C CA . PRO A 1 335 ? 4.307 15.727 15.325 1.00 96.19 335 PRO A CA 1
ATOM 2636 C C . PRO A 1 335 ? 3.395 15.441 16.527 1.00 96.19 335 PRO A C 1
ATOM 2638 O O . PRO A 1 335 ? 3.155 14.281 16.856 1.00 96.19 335 PRO A O 1
ATOM 2641 N N . GLU A 1 336 ? 2.907 16.472 17.221 1.00 97.88 336 GLU A N 1
ATOM 2642 C CA . GLU A 1 336 ? 1.951 16.303 18.318 1.00 97.88 336 GLU A CA 1
ATOM 2643 C C . GLU A 1 336 ? 0.585 15.879 17.780 1.00 97.88 336 GLU A C 1
ATOM 2645 O O . GLU A 1 336 ? 0.008 14.903 18.262 1.00 97.88 336 GLU A O 1
ATOM 2650 N N . GLN A 1 337 ? 0.120 16.536 16.717 1.00 97.12 337 GLN A N 1
ATOM 2651 C CA . GLN A 1 337 ? -1.097 16.147 16.017 1.00 97.12 337 GLN A CA 1
ATOM 2652 C C . GLN A 1 337 ? -0.992 14.739 15.414 1.00 97.12 337 GLN A C 1
ATOM 2654 O O . GLN A 1 337 ? -1.983 14.006 15.455 1.00 97.12 337 GLN A O 1
ATOM 2659 N N . ALA A 1 338 ? 0.185 14.346 14.908 1.00 97.75 338 ALA A N 1
ATOM 2660 C CA . ALA A 1 338 ? 0.450 12.978 14.453 1.00 97.75 338 ALA A CA 1
ATOM 2661 C C . ALA A 1 338 ? 0.240 11.964 15.589 1.00 97.75 338 ALA A C 1
ATOM 2663 O O . ALA A 1 338 ? -0.588 11.063 15.464 1.00 97.75 338 ALA A O 1
ATOM 2664 N N . ARG A 1 339 ? 0.928 12.160 16.725 1.00 98.12 339 ARG A N 1
ATOM 2665 C CA . ARG A 1 339 ? 0.838 11.278 17.902 1.00 98.12 339 ARG A CA 1
ATOM 2666 C C . ARG A 1 339 ? -0.578 11.168 18.448 1.00 98.12 339 ARG A C 1
ATOM 2668 O O . ARG A 1 339 ? -0.996 10.075 18.805 1.00 98.12 339 ARG A O 1
ATOM 2675 N N . MET A 1 340 ? -1.318 12.276 18.498 1.00 97.94 340 MET A N 1
ATOM 2676 C CA . MET A 1 340 ? -2.705 12.262 18.965 1.00 97.94 340 MET A CA 1
ATOM 2677 C C . MET A 1 340 ? -3.582 11.380 18.069 1.00 97.94 340 MET A C 1
ATOM 2679 O O . MET A 1 340 ? -4.313 10.539 18.573 1.00 97.94 340 MET A O 1
ATOM 2683 N N . ARG A 1 341 ? -3.461 11.514 16.741 1.00 97.62 341 ARG A N 1
ATOM 2684 C CA . ARG A 1 341 ? -4.243 10.702 15.795 1.00 97.62 341 ARG A CA 1
ATOM 2685 C C . ARG A 1 341 ? -3.847 9.235 15.821 1.00 97.62 341 ARG A C 1
ATOM 2687 O O . ARG A 1 341 ? -4.724 8.387 15.756 1.00 97.62 341 ARG A O 1
ATOM 2694 N N . ILE A 1 342 ? -2.553 8.942 15.925 1.00 98.31 342 ILE A N 1
ATOM 2695 C CA . ILE A 1 342 ? -2.063 7.569 16.092 1.00 98.31 342 ILE A CA 1
ATOM 2696 C C . ILE A 1 342 ? -2.681 6.966 17.358 1.00 98.31 342 ILE A C 1
ATOM 2698 O O . ILE A 1 342 ? -3.315 5.923 17.270 1.00 98.31 342 ILE A O 1
ATOM 2702 N N . GLY A 1 343 ? -2.641 7.685 18.485 1.00 97.81 343 GLY A N 1
ATOM 2703 C CA . GLY A 1 343 ? -3.258 7.244 19.737 1.00 97.81 343 GLY A CA 1
ATOM 2704 C C . GLY A 1 343 ? -4.778 7.040 19.660 1.00 97.81 343 GLY A C 1
ATOM 2705 O O . GLY A 1 343 ? -5.292 6.101 20.267 1.00 97.81 343 GLY A O 1
ATOM 2706 N N . ASP A 1 344 ? -5.504 7.868 18.898 1.00 96.81 344 ASP A N 1
ATOM 2707 C CA . ASP A 1 344 ? -6.940 7.667 18.645 1.00 96.81 344 ASP A CA 1
ATOM 2708 C C . ASP A 1 344 ? -7.191 6.335 17.909 1.00 96.81 344 ASP A C 1
ATOM 2710 O O . ASP A 1 344 ? -8.100 5.582 18.269 1.00 96.81 344 ASP A O 1
ATOM 2714 N N . LEU A 1 345 ? -6.375 6.025 16.892 1.00 97.81 345 LEU A N 1
ATOM 2715 C CA . LEU A 1 345 ? -6.473 4.774 16.133 1.00 97.81 345 LEU A CA 1
ATOM 2716 C C . LEU A 1 345 ? -6.033 3.560 16.963 1.00 97.81 345 LEU A C 1
ATOM 2718 O O . LEU A 1 345 ? -6.712 2.538 16.909 1.00 97.81 345 LEU A O 1
ATOM 2722 N N . ASP A 1 346 ? -4.984 3.682 17.777 1.00 97.25 346 ASP A N 1
ATOM 2723 C CA . ASP A 1 346 ? -4.543 2.632 18.706 1.00 97.25 346 ASP A CA 1
ATOM 2724 C C . ASP A 1 346 ? -5.635 2.318 19.734 1.00 97.25 346 ASP A C 1
ATOM 2726 O O . ASP A 1 346 ? -5.931 1.158 20.019 1.00 97.25 346 ASP A O 1
ATOM 2730 N N . THR A 1 347 ? -6.287 3.358 20.263 1.00 97.00 347 THR A N 1
ATOM 2731 C CA . THR A 1 347 ? -7.408 3.214 21.203 1.00 97.00 347 THR A CA 1
ATOM 2732 C C . THR A 1 347 ? -8.585 2.500 20.546 1.00 97.00 347 THR A C 1
ATOM 2734 O O . THR A 1 347 ? -9.211 1.644 21.171 1.00 97.00 347 THR A O 1
ATOM 2737 N N . HIS A 1 348 ? -8.892 2.826 19.288 1.00 97.12 348 HIS A N 1
ATOM 2738 C CA . HIS A 1 348 ? -9.922 2.131 18.521 1.00 97.12 348 HIS A CA 1
ATOM 2739 C C . HIS A 1 348 ? -9.552 0.660 18.273 1.00 97.12 348 HIS A C 1
ATOM 2741 O O . HIS A 1 348 ? -10.367 -0.214 18.557 1.00 97.12 348 HIS A O 1
ATOM 2747 N N . ALA A 1 349 ? -8.330 0.368 17.825 1.00 96.00 349 ALA A N 1
ATOM 2748 C CA . ALA A 1 349 ? -7.862 -1.002 17.618 1.00 96.00 349 ALA A CA 1
ATOM 2749 C C . ALA A 1 349 ? -7.951 -1.832 18.911 1.00 96.00 349 ALA A C 1
ATOM 2751 O O . ALA A 1 349 ? -8.552 -2.906 18.915 1.00 96.00 349 ALA A O 1
ATOM 2752 N N . ALA A 1 350 ? -7.459 -1.290 20.030 1.00 96.06 350 ALA A N 1
ATOM 2753 C CA . ALA A 1 350 ? -7.519 -1.938 21.339 1.00 96.06 350 ALA A CA 1
ATOM 2754 C C . ALA A 1 350 ? -8.958 -2.155 21.830 1.00 96.06 350 ALA A C 1
ATOM 2756 O O . ALA A 1 350 ? -9.260 -3.194 22.407 1.00 96.06 350 ALA A O 1
ATOM 2757 N N . LYS A 1 351 ? -9.866 -1.203 21.582 1.00 96.00 351 LYS A N 1
ATOM 2758 C CA . LYS A 1 351 ? -11.287 -1.325 21.940 1.00 96.00 351 LYS A CA 1
ATOM 2759 C C . LYS A 1 351 ? -11.975 -2.511 21.253 1.00 96.00 351 LYS A C 1
ATOM 2761 O O . LYS A 1 351 ? -12.925 -3.051 21.813 1.00 96.00 351 LYS A O 1
ATOM 2766 N N . HIS A 1 352 ? -11.533 -2.870 20.051 1.00 94.50 352 HIS A N 1
ATOM 2767 C CA . HIS A 1 352 ? -12.085 -3.972 19.256 1.00 94.50 352 HIS A CA 1
ATOM 2768 C C . HIS A 1 352 ? -11.176 -5.209 19.263 1.00 94.50 352 HIS A C 1
ATOM 2770 O O . HIS A 1 352 ? -11.248 -6.023 18.344 1.00 94.50 352 HIS A O 1
ATOM 2776 N N . ASP A 1 353 ? -10.301 -5.337 20.269 1.00 93.31 353 ASP A N 1
ATOM 2777 C CA . ASP A 1 353 ? -9.374 -6.464 20.434 1.00 93.31 353 ASP A CA 1
ATOM 2778 C C . ASP A 1 353 ? -8.613 -6.799 19.134 1.00 93.31 353 ASP A C 1
ATOM 2780 O O . ASP A 1 353 ? -8.488 -7.958 18.717 1.00 93.31 353 ASP A O 1
ATOM 2784 N N . TYR A 1 354 ? -8.163 -5.759 18.428 1.00 93.06 354 TYR A N 1
ATOM 2785 C CA . TYR A 1 354 ? -7.417 -5.884 17.184 1.00 93.06 354 TYR A CA 1
ATOM 2786 C C . TYR A 1 354 ? -5.934 -5.609 17.416 1.00 93.06 354 TYR A C 1
ATOM 2788 O O . TYR A 1 354 ? -5.539 -4.518 17.827 1.00 93.06 354 TYR A O 1
ATOM 2796 N N . GLN A 1 355 ? -5.120 -6.613 17.103 1.00 87.81 355 GLN A N 1
ATOM 2797 C CA . GLN A 1 355 ? -3.673 -6.515 16.967 1.00 87.81 355 GLN A CA 1
ATOM 2798 C C . GLN A 1 355 ? -3.320 -7.058 15.578 1.00 87.81 355 GLN A C 1
ATOM 2800 O O . GLN A 1 355 ? -3.758 -8.167 15.265 1.00 87.81 355 GLN A O 1
ATOM 2805 N N . PRO A 1 356 ? -2.610 -6.290 14.732 1.00 84.19 356 PRO A N 1
ATOM 2806 C CA . PRO A 1 356 ? -2.256 -6.737 13.391 1.00 84.19 356 PRO A CA 1
ATOM 2807 C C . PRO A 1 356 ? -1.458 -8.038 13.409 1.00 84.19 356 PRO A C 1
ATOM 2809 O O . PRO A 1 356 ? -0.600 -8.237 14.269 1.00 84.19 356 PRO A O 1
ATOM 2812 N N . ILE A 1 357 ? -1.657 -8.877 12.391 1.00 83.25 357 ILE A N 1
ATOM 2813 C CA . ILE A 1 357 ? -0.900 -10.130 12.263 1.00 83.25 357 ILE A CA 1
ATOM 2814 C C . ILE A 1 357 ? 0.607 -9.927 12.018 1.00 83.25 357 ILE A C 1
ATOM 2816 O O . ILE A 1 357 ? 1.365 -10.894 12.092 1.00 83.25 357 ILE A O 1
ATOM 2820 N N . GLU A 1 358 ? 1.057 -8.698 11.742 1.00 68.81 358 GLU A N 1
ATOM 2821 C CA . GLU A 1 358 ? 2.456 -8.349 11.440 1.00 68.81 358 GLU A CA 1
ATOM 2822 C C . GLU A 1 358 ? 3.485 -9.015 12.376 1.00 68.81 358 GLU A C 1
ATOM 2824 O O . GLU A 1 358 ? 4.567 -9.376 11.908 1.00 68.81 358 GLU A O 1
ATOM 2829 N N . ASP A 1 359 ? 3.114 -9.259 13.638 1.00 59.62 359 ASP A N 1
ATOM 2830 C CA . ASP A 1 359 ? 3.971 -9.809 14.693 1.00 59.62 359 ASP A CA 1
ATOM 2831 C C . ASP A 1 359 ? 3.942 -11.349 14.838 1.00 59.62 359 ASP A C 1
ATOM 2833 O O . ASP A 1 359 ? 4.656 -11.906 15.673 1.00 59.62 359 ASP A O 1
ATOM 2837 N N . HIS A 1 360 ? 3.143 -12.080 14.049 1.00 66.69 360 HIS A N 1
ATOM 2838 C CA . HIS A 1 360 ? 3.069 -13.543 14.143 1.00 66.69 360 HIS A CA 1
ATOM 2839 C C . HIS A 1 360 ? 4.089 -14.243 13.233 1.00 66.69 360 HIS A C 1
ATOM 2841 O O . HIS A 1 360 ? 3.920 -14.326 12.008 1.00 66.69 360 HIS A O 1
ATOM 2847 N N . GLU A 1 361 ? 5.113 -14.838 13.853 1.00 61.72 361 GLU A N 1
ATOM 2848 C CA . GLU A 1 361 ? 6.054 -15.755 13.204 1.00 61.72 361 GLU A CA 1
ATOM 2849 C C . GLU A 1 361 ? 5.284 -16.903 12.519 1.00 61.72 361 GLU A C 1
ATOM 2851 O O . GLU A 1 361 ? 4.696 -17.764 13.170 1.00 61.72 361 GLU A O 1
ATOM 2856 N N . GLY A 1 362 ? 5.236 -16.890 11.182 1.00 81.25 362 GLY A N 1
ATOM 2857 C CA . GLY A 1 362 ? 4.693 -17.989 10.370 1.00 81.25 362 GLY A CA 1
ATOM 2858 C C . GLY A 1 362 ? 3.610 -17.617 9.353 1.00 81.25 362 GLY A C 1
ATOM 2859 O O . GLY A 1 362 ? 3.465 -18.324 8.356 1.00 81.25 362 GLY A O 1
ATOM 2860 N N . VAL A 1 363 ? 2.898 -16.492 9.498 1.00 88.06 363 VAL A N 1
ATOM 2861 C CA . VAL A 1 363 ? 1.813 -16.160 8.544 1.00 88.06 363 VAL A CA 1
ATOM 2862 C C . VAL A 1 363 ? 2.352 -15.702 7.189 1.00 88.06 363 VAL A C 1
ATOM 2864 O O . VAL A 1 363 ? 1.839 -16.108 6.145 1.00 88.06 363 VAL A O 1
ATOM 2867 N N . ARG A 1 364 ? 3.413 -14.886 7.172 1.00 89.00 364 ARG A N 1
ATOM 2868 C CA . ARG A 1 364 ? 4.015 -14.401 5.919 1.00 89.00 364 ARG A CA 1
ATOM 2869 C C . ARG A 1 364 ? 4.471 -15.552 5.003 1.00 89.00 364 ARG A C 1
ATOM 2871 O O . ARG A 1 364 ? 4.070 -15.525 3.840 1.00 89.00 364 ARG A O 1
ATOM 2878 N N . PRO A 1 365 ? 5.220 -16.571 5.480 1.00 90.25 365 PRO A N 1
ATOM 2879 C CA . PRO A 1 365 ? 5.538 -17.754 4.679 1.00 90.25 365 PRO A CA 1
ATOM 2880 C C . PRO A 1 365 ? 4.312 -18.432 4.055 1.00 90.25 365 PRO A C 1
ATOM 2882 O O . PRO A 1 365 ? 4.330 -18.723 2.863 1.00 90.25 365 PRO A O 1
ATOM 2885 N N . ILE A 1 366 ? 3.219 -18.601 4.809 1.00 93.38 366 ILE A N 1
ATOM 2886 C CA . ILE A 1 366 ? 1.975 -19.214 4.306 1.00 93.38 366 ILE A CA 1
ATOM 2887 C C . ILE A 1 366 ? 1.361 -18.373 3.175 1.00 93.38 366 ILE A C 1
ATOM 2889 O O . ILE A 1 366 ? 0.919 -18.903 2.154 1.00 93.38 366 ILE A O 1
ATOM 2893 N N . ILE A 1 367 ? 1.341 -17.046 3.328 1.00 93.19 367 ILE A N 1
ATOM 2894 C CA . ILE A 1 367 ? 0.842 -16.131 2.294 1.00 93.19 367 ILE A CA 1
ATOM 2895 C C . ILE A 1 367 ? 1.709 -16.192 1.029 1.00 93.19 367 ILE A C 1
ATOM 2897 O O . ILE A 1 367 ? 1.177 -16.184 -0.084 1.00 93.19 367 ILE A O 1
ATOM 2901 N N . GLU A 1 368 ? 3.031 -16.254 1.174 1.00 90.38 368 GLU A N 1
ATOM 2902 C CA . GLU A 1 368 ? 3.952 -16.387 0.042 1.00 90.38 368 GLU A CA 1
ATOM 2903 C C . GLU A 1 368 ? 3.799 -17.744 -0.661 1.00 90.38 368 GLU A C 1
ATOM 2905 O O . GLU A 1 368 ? 3.699 -17.777 -1.888 1.00 90.38 368 GLU A O 1
ATOM 2910 N N . GLU A 1 369 ? 3.653 -18.836 0.092 1.00 93.38 369 GLU A N 1
ATOM 2911 C CA . GLU A 1 369 ? 3.363 -20.171 -0.444 1.00 93.38 369 GLU A CA 1
ATOM 2912 C C . GLU A 1 369 ? 2.055 -20.178 -1.254 1.00 93.38 369 GLU A C 1
ATOM 2914 O O . GLU A 1 369 ? 2.013 -20.660 -2.387 1.00 93.38 369 GLU A O 1
ATOM 2919 N N . ALA A 1 370 ? 0.984 -19.580 -0.724 1.00 95.38 370 ALA A N 1
ATOM 2920 C CA . ALA A 1 370 ? -0.294 -19.479 -1.428 1.00 95.38 370 ALA A CA 1
ATOM 2921 C C . ALA A 1 370 ? -0.169 -18.697 -2.750 1.00 95.38 370 ALA A C 1
ATOM 2923 O O . ALA A 1 370 ? -0.776 -19.057 -3.763 1.00 95.38 370 ALA A O 1
ATOM 2924 N N . ARG A 1 371 ? 0.643 -17.633 -2.769 1.00 95.06 371 ARG A N 1
ATOM 2925 C CA . ARG A 1 371 ? 0.911 -16.844 -3.981 1.00 95.06 371 ARG A CA 1
ATOM 2926 C C . ARG A 1 371 ? 1.743 -17.611 -5.005 1.00 95.06 371 ARG A C 1
ATOM 2928 O O . ARG A 1 371 ? 1.473 -17.454 -6.200 1.00 95.06 371 ARG A O 1
ATOM 2935 N N . ALA A 1 372 ? 2.710 -18.413 -4.560 1.00 87.25 372 ALA A N 1
ATOM 2936 C CA . ALA A 1 372 ? 3.500 -19.296 -5.416 1.00 87.25 372 ALA A CA 1
ATOM 2937 C C . ALA A 1 372 ? 2.613 -20.372 -6.061 1.00 87.25 372 ALA A C 1
ATOM 2939 O O . ALA A 1 372 ? 2.569 -20.472 -7.285 1.00 87.25 372 ALA A O 1
ATOM 2940 N N . LYS A 1 373 ? 1.771 -21.047 -5.271 1.00 94.75 373 LYS A N 1
ATOM 2941 C CA . LYS A 1 373 ? 0.787 -22.019 -5.777 1.00 94.75 373 LYS A CA 1
ATOM 2942 C C . LYS A 1 373 ? -0.161 -21.420 -6.816 1.00 94.75 373 LYS A C 1
ATOM 2944 O O . LYS A 1 373 ? -0.456 -22.051 -7.827 1.00 94.75 373 LYS A O 1
ATOM 2949 N N . LEU A 1 374 ? -0.621 -20.181 -6.618 1.00 93.56 374 LEU A N 1
ATOM 2950 C CA . LEU A 1 374 ? -1.441 -19.503 -7.628 1.00 93.56 374 LEU A CA 1
ATOM 2951 C C . LEU A 1 374 ? -0.672 -19.265 -8.939 1.00 93.56 374 LEU A C 1
ATOM 2953 O O . LEU A 1 374 ? -1.264 -19.359 -10.013 1.00 93.56 374 LEU A O 1
ATOM 2957 N N . ALA A 1 375 ? 0.624 -18.955 -8.862 1.00 82.94 375 ALA A N 1
ATOM 2958 C CA . ALA A 1 375 ? 1.473 -18.787 -10.039 1.00 82.94 375 ALA A CA 1
ATOM 2959 C C . ALA A 1 375 ? 1.638 -20.104 -10.810 1.00 82.94 375 ALA A C 1
ATOM 2961 O O . ALA A 1 375 ? 1.462 -20.117 -12.028 1.00 82.94 375 ALA A O 1
ATOM 2962 N N . GLU A 1 376 ? 1.896 -21.204 -10.103 1.00 86.81 376 GLU A N 1
ATOM 2963 C CA . GLU A 1 376 ? 2.006 -22.549 -10.681 1.00 86.81 376 GLU A CA 1
ATOM 2964 C C . GLU A 1 376 ? 0.717 -22.960 -11.397 1.00 86.81 376 GLU A C 1
ATOM 2966 O O . GLU A 1 376 ? 0.746 -23.360 -12.561 1.00 86.81 376 GLU A O 1
ATOM 2971 N N . VAL A 1 377 ? -0.434 -22.790 -10.736 1.00 94.62 377 VAL A N 1
ATOM 2972 C CA . VAL A 1 377 ? -1.750 -23.083 -11.322 1.00 94.62 377 VAL A CA 1
ATOM 2973 C C . VAL A 1 377 ? -1.999 -22.216 -12.555 1.00 94.62 377 VAL A C 1
ATOM 2975 O O . VAL A 1 377 ? -2.457 -22.723 -13.579 1.00 94.62 377 VAL A O 1
ATOM 2978 N N . ALA A 1 378 ? -1.684 -20.920 -12.491 1.00 90.00 378 ALA A N 1
ATOM 2979 C CA . ALA A 1 378 ? -1.842 -20.032 -13.635 1.00 90.00 378 ALA A CA 1
ATOM 2980 C C . ALA A 1 378 ? -0.989 -20.490 -14.828 1.00 90.00 378 ALA A C 1
ATOM 2982 O O . ALA A 1 378 ? -1.511 -20.557 -15.938 1.00 90.00 378 ALA A O 1
ATOM 2983 N N . SER A 1 379 ? 0.279 -20.852 -14.602 1.00 84.19 379 SER A N 1
ATOM 2984 C CA . SER A 1 379 ? 1.165 -21.367 -15.654 1.00 84.19 379 SER A CA 1
ATOM 2985 C C . SER A 1 379 ? 0.621 -22.659 -16.259 1.00 84.19 379 SER A C 1
ATOM 2987 O O . SER A 1 379 ? 0.393 -22.721 -17.463 1.00 84.19 379 SER A O 1
ATOM 2989 N N . LEU A 1 380 ? 0.299 -23.647 -15.416 1.00 90.12 380 LEU A N 1
ATOM 2990 C CA . LEU A 1 380 ? -0.214 -24.950 -15.840 1.00 90.12 380 LEU A CA 1
ATOM 2991 C C . LEU A 1 380 ? -1.435 -24.825 -16.758 1.00 90.12 380 LEU A C 1
ATOM 2993 O O . LEU A 1 380 ? -1.531 -25.505 -17.779 1.00 90.12 380 LEU A O 1
ATOM 2997 N N . TYR A 1 381 ? -2.400 -23.981 -16.389 1.00 95.56 381 TYR A N 1
ATOM 2998 C CA . TYR A 1 381 ? -3.617 -23.837 -17.183 1.00 95.56 381 TYR A CA 1
ATOM 2999 C C . TYR A 1 381 ? -3.414 -22.987 -18.436 1.00 95.56 381 TYR A C 1
ATOM 3001 O O . TYR A 1 381 ? -4.089 -23.243 -19.430 1.00 95.56 381 TYR A O 1
ATOM 3009 N N . LEU A 1 382 ? -2.485 -22.027 -18.437 1.00 87.94 382 LEU A N 1
ATOM 3010 C CA . LEU A 1 382 ? -2.100 -21.332 -19.666 1.00 87.94 382 LEU A CA 1
ATOM 3011 C C . LEU A 1 382 ? -1.475 -22.303 -20.673 1.00 87.94 382 LEU A C 1
ATOM 3013 O O . LEU A 1 382 ? -1.872 -22.286 -21.838 1.00 87.94 382 LEU A O 1
ATOM 3017 N N . ASP A 1 383 ? -0.578 -23.180 -20.223 1.00 86.31 383 ASP A N 1
ATOM 3018 C CA . ASP A 1 383 ? 0.062 -24.190 -21.071 1.00 86.31 383 ASP A CA 1
ATOM 3019 C C . ASP A 1 383 ? -0.970 -25.164 -21.644 1.00 86.31 383 ASP A C 1
ATOM 3021 O O . ASP A 1 383 ? -1.061 -25.315 -22.861 1.00 86.31 383 ASP A O 1
ATOM 3025 N N . ARG A 1 384 ? -1.863 -25.704 -20.802 1.00 93.56 384 ARG A N 1
ATOM 3026 C CA . ARG A 1 384 ? -2.966 -26.574 -21.251 1.00 93.56 384 ARG A CA 1
ATOM 3027 C C . ARG A 1 384 ? -3.890 -25.901 -22.265 1.00 93.56 384 ARG A C 1
ATOM 3029 O O . ARG A 1 384 ? -4.314 -26.529 -23.233 1.00 93.56 384 ARG A O 1
ATOM 3036 N N . ILE A 1 385 ? -4.226 -24.625 -22.055 1.00 92.00 385 ILE A N 1
ATOM 3037 C 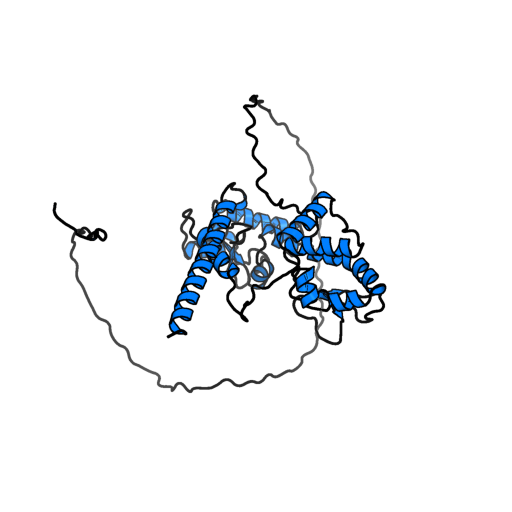CA . ILE A 1 385 ? -5.038 -23.860 -23.012 1.00 92.00 385 ILE A CA 1
ATOM 3038 C C . ILE A 1 385 ? -4.284 -23.712 -24.338 1.00 92.00 385 ILE A C 1
ATOM 3040 O O . ILE A 1 385 ? -4.878 -23.895 -25.401 1.00 92.00 385 ILE A O 1
ATOM 3044 N N . ASN A 1 386 ? -2.989 -23.402 -24.299 1.00 87.38 386 ASN A N 1
ATOM 3045 C CA . ASN A 1 386 ? -2.174 -23.247 -25.501 1.00 87.38 386 ASN A CA 1
ATOM 3046 C C . ASN A 1 386 ? -2.029 -24.564 -26.274 1.00 87.38 386 ASN A C 1
ATOM 3048 O O . ASN A 1 386 ? -2.185 -24.558 -27.494 1.00 87.38 386 ASN A O 1
ATOM 3052 N N . GLU A 1 387 ? -1.800 -25.683 -25.586 1.00 92.00 387 GLU A N 1
ATOM 3053 C CA . GLU A 1 387 ? -1.758 -27.027 -26.174 1.00 92.00 387 GLU A CA 1
ATOM 3054 C C . GLU A 1 387 ? -3.073 -27.365 -26.883 1.00 92.00 387 GLU A C 1
ATOM 3056 O O . GLU A 1 387 ? -3.071 -27.756 -28.052 1.00 92.00 387 GLU A O 1
ATOM 3061 N N . GLN A 1 388 ? -4.207 -27.130 -26.216 1.00 94.00 388 GLN A N 1
ATOM 3062 C CA . GLN A 1 388 ? -5.531 -27.370 -26.786 1.00 94.00 388 GLN A CA 1
ATOM 3063 C C . GLN A 1 388 ? -5.778 -26.519 -28.042 1.00 94.00 388 GLN A C 1
ATOM 3065 O O . GLN A 1 388 ? -6.308 -27.007 -29.042 1.00 94.00 388 GLN A O 1
ATOM 3070 N N . LEU A 1 389 ? -5.387 -25.242 -28.014 1.00 91.31 389 LEU A N 1
ATOM 3071 C CA . LEU A 1 389 ? -5.523 -24.342 -29.161 1.00 91.31 389 LEU A CA 1
ATOM 3072 C C . LEU A 1 389 ? -4.575 -24.711 -30.310 1.00 91.31 389 LEU A C 1
ATOM 3074 O O . LEU A 1 389 ? -4.930 -24.512 -31.471 1.00 91.31 389 LEU A O 1
ATOM 3078 N N . ALA A 1 390 ? -3.385 -25.240 -30.018 1.00 88.69 390 ALA A N 1
ATOM 3079 C CA . ALA A 1 390 ? -2.445 -25.705 -31.033 1.00 88.69 390 ALA A CA 1
ATOM 3080 C C . ALA A 1 390 ? -2.983 -26.938 -31.774 1.00 88.69 390 ALA A C 1
ATOM 3082 O O . ALA A 1 390 ? -2.947 -26.965 -33.004 1.00 88.69 390 ALA A O 1
ATOM 3083 N N . GLN A 1 391 ? -3.568 -27.900 -31.052 1.00 88.50 391 GLN A N 1
ATOM 3084 C CA . GLN A 1 391 ? -4.206 -29.083 -31.646 1.00 88.50 391 GLN A CA 1
ATOM 3085 C C . GLN A 1 391 ? -5.334 -28.704 -32.618 1.00 88.50 391 GLN A C 1
ATOM 3087 O O . GLN A 1 391 ? -5.441 -29.281 -33.694 1.00 88.50 391 GLN A O 1
ATOM 3092 N N . GLN A 1 392 ? -6.133 -27.686 -32.284 1.00 83.56 392 GLN A N 1
ATOM 3093 C CA . GLN A 1 392 ? -7.225 -27.203 -33.141 1.00 83.56 392 GLN A CA 1
ATOM 3094 C C . GLN A 1 392 ? -6.758 -26.458 -34.399 1.00 83.56 392 GLN A C 1
ATOM 3096 O O . GLN A 1 392 ? -7.520 -26.344 -35.350 1.00 83.56 392 GLN A O 1
ATOM 3101 N N . ARG A 1 393 ? -5.534 -25.917 -34.407 1.00 82.75 393 ARG A N 1
ATOM 3102 C CA . ARG A 1 393 ? -4.962 -25.195 -35.558 1.00 82.75 393 ARG A CA 1
ATOM 3103 C C . ARG A 1 393 ? -4.196 -26.103 -36.520 1.00 82.75 393 ARG A C 1
ATOM 3105 O O . ARG A 1 393 ? -3.893 -25.671 -37.626 1.00 82.75 393 ARG A O 1
ATOM 3112 N N . GLY A 1 394 ? -3.847 -27.310 -36.079 1.00 63.97 394 GLY A N 1
ATOM 3113 C CA . GLY A 1 394 ? -3.160 -28.331 -36.872 1.00 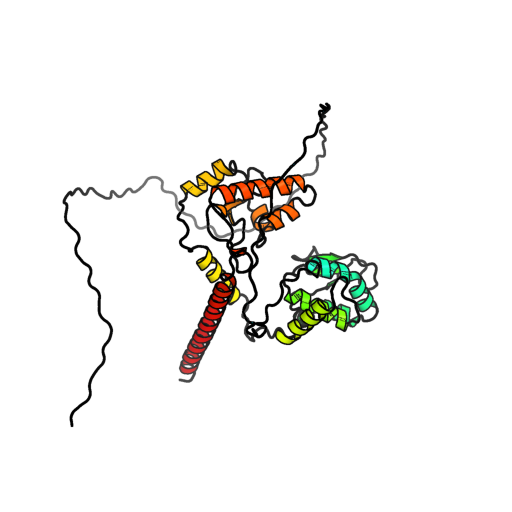63.97 394 GLY A CA 1
ATOM 3114 C C . GLY A 1 394 ? -4.087 -29.370 -37.518 1.00 63.97 394 GLY A C 1
ATOM 3115 O O . GLY A 1 394 ? -3.576 -30.372 -38.011 1.00 63.97 394 GLY A O 1
ATOM 3116 N N . CYS A 1 395 ? -5.409 -29.157 -37.487 1.00 49.09 395 CYS A N 1
ATOM 3117 C CA . CYS A 1 395 ? -6.440 -29.986 -38.125 1.00 49.09 395 CYS A CA 1
ATOM 3118 C C . CYS A 1 395 ? -7.124 -29.241 -39.272 1.00 49.09 395 CYS A C 1
ATOM 3120 O O . CYS A 1 395 ? -7.342 -28.016 -39.125 1.00 49.09 395 CYS A O 1
#

Radius of gyration: 31.2 Å; chains: 1; bounding box: 85×108×81 Å

Foldseek 3Di:
DDDDDDDDDDDDDDDDDDDDDDDDDDDDDDDDDDDDDDDDDDDDDDDDDDDDDDDDDDDDDDDDDDDDDDDDDDDDDDDDDDDDDDDDDDDDDDDDDDPPPPDPDCQAPQVLVLCVVCVVVQVVLCQVVVVVVVLLQDQQSCCLQQVDNHRQKDAPDPDDQDPQWDFDQDPDDPHNRGITGGNPRHDVLSVLSVLVVCVVSVHDRPRADPVRVVSSVVSCVVVDSDPPVVVDPDVPDDDLVNVLFVVLQVVQAPDPPDDDDPVLLVCCCCPLLVCAALQPSHNDQWDWDFLQDSGLQRPGHNFSLRTTTHDPVLRVQCPNHHNLVSLCVVVVVPVVSSVVSVVSSVVSSVVRVHDHCNPDDPPSVVSVVVSVVSVVVVVVVVVVVVVVVVVVVVD